Protein AF-A0A9W8D222-F1 (afdb_monomer_lite)

pLDDT: mean 70.19, std 18.64, range [33.44, 97.94]

Secondary structure (DSSP, 8-state):
--GGG--HHHHHHHHHHH----GGGHHHHHHHHHHTT-HHHHHHHHHHHHTEEEEEEEEE-----S-S----EEEEEESHHHHHHTT--S---EEEEEEEESS-TTHHHHHHHHHHHHTHHHHTT--EEEEEEEE-GGGGSS----TTHHHHHHHHHHHHHHHSTT--EEEE-S----HHHHHHHHHHHHHTTTT--EEEESS----S---EETT--EEEEEHHHHTT-PPEE-TTT--EEEEEEE-GGGTTGGG--SS--SEEE-TT--EEEEEE--GGGS-S----------EEE-TT--EEEEEE-SS--HHHHHEE--SEEEEEEEEE-HHHHHHHTT--PPEEEEEEEEE---TT--HHHHHHHHHHHHTTBSS-S-EEEEETTEEEEE--

Radius of gyration: 24.64 Å; chains: 1; bounding box: 63×58×65 Å

Structure (mmCIF, N/CA/C/O backbone):
data_AF-A0A9W8D222-F1
#
_entry.id   AF-A0A9W8D222-F1
#
loop_
_atom_site.group_PDB
_atom_site.id
_atom_site.type_symbol
_atom_site.label_atom_id
_atom_site.label_alt_id
_atom_site.label_comp_id
_atom_site.label_asym_id
_atom_site.label_entity_id
_atom_site.label_seq_id
_atom_site.pdbx_PDB_ins_code
_atom_site.Cartn_x
_atom_site.Cartn_y
_atom_site.Cartn_z
_atom_site.occupancy
_atom_site.B_iso_or_equiv
_atom_site.auth_seq_id
_atom_site.auth_comp_id
_atom_site.auth_asym_id
_atom_site.auth_atom_id
_atom_site.pdbx_PDB_model_num
ATOM 1 N N . MET A 1 1 ? 11.436 -27.386 -23.380 1.00 35.44 1 MET A N 1
ATOM 2 C CA . MET A 1 1 ? 12.393 -28.157 -22.556 1.00 35.44 1 MET A CA 1
ATOM 3 C C . MET A 1 1 ? 11.680 -28.514 -21.255 1.00 35.44 1 MET A C 1
ATOM 5 O O . MET A 1 1 ? 11.065 -27.622 -20.685 1.00 35.44 1 MET A O 1
ATOM 9 N N . LYS A 1 2 ? 11.633 -29.787 -20.837 1.00 34.09 2 LYS A N 1
ATOM 10 C CA . LYS A 1 2 ? 11.023 -30.161 -19.545 1.00 34.09 2 LYS A CA 1
ATOM 11 C C . LYS A 1 2 ? 11.962 -29.697 -18.425 1.00 34.09 2 LYS A C 1
ATOM 13 O O . LYS A 1 2 ? 13.151 -29.994 -18.487 1.00 34.09 2 LYS A O 1
ATOM 18 N N . PHE A 1 3 ? 11.442 -28.972 -17.432 1.00 39.75 3 PHE A N 1
ATOM 19 C CA . PHE A 1 3 ? 12.209 -28.477 -16.272 1.00 39.75 3 PHE A CA 1
ATOM 20 C C . PHE A 1 3 ? 12.882 -29.597 -15.459 1.00 39.75 3 PHE A C 1
ATOM 22 O O . PHE A 1 3 ? 13.771 -29.329 -14.658 1.00 39.75 3 PHE A O 1
ATOM 29 N N . ASP A 1 4 ? 12.470 -30.840 -15.690 1.00 40.62 4 ASP A N 1
ATOM 30 C CA . ASP A 1 4 ? 12.904 -32.046 -14.987 1.00 40.62 4 ASP A CA 1
ATOM 31 C C . ASP A 1 4 ? 14.349 -32.470 -15.319 1.00 40.62 4 ASP A C 1
ATOM 33 O O . ASP A 1 4 ? 14.856 -33.401 -14.704 1.00 40.62 4 ASP A O 1
ATOM 37 N N . ALA A 1 5 ? 15.003 -31.824 -16.294 1.00 43.69 5 ALA A N 1
ATOM 38 C CA . ALA A 1 5 ? 16.283 -32.267 -16.857 1.00 43.69 5 ALA A CA 1
ATOM 39 C C . ALA A 1 5 ? 17.439 -31.252 -16.738 1.00 43.69 5 ALA A C 1
ATOM 41 O O . ALA A 1 5 ? 18.469 -31.442 -17.378 1.00 43.69 5 ALA A O 1
ATOM 42 N N . LEU A 1 6 ? 17.289 -30.162 -15.974 1.00 45.81 6 LEU A N 1
ATOM 43 C CA . LEU A 1 6 ? 18.388 -29.205 -15.775 1.00 45.81 6 LEU A CA 1
ATOM 44 C C . LEU A 1 6 ? 19.371 -29.729 -14.707 1.00 45.81 6 LEU A C 1
ATOM 46 O O . LEU A 1 6 ? 18.926 -29.942 -13.575 1.00 45.81 6 LEU A O 1
ATOM 50 N N . PRO A 1 7 ? 20.669 -29.913 -15.034 1.00 46.62 7 PRO A N 1
ATOM 51 C CA . PRO A 1 7 ? 21.693 -30.296 -14.063 1.00 46.62 7 PRO A CA 1
ATOM 52 C C . PRO A 1 7 ? 21.821 -29.245 -12.953 1.00 46.62 7 PRO A C 1
ATOM 54 O O . PRO A 1 7 ? 21.702 -28.041 -13.209 1.00 46.62 7 PRO A O 1
ATOM 57 N N . ASP A 1 8 ? 22.067 -29.702 -11.723 1.00 44.00 8 ASP A N 1
ATOM 58 C CA . ASP A 1 8 ? 22.192 -28.874 -10.510 1.00 44.00 8 ASP A CA 1
ATOM 59 C C . ASP A 1 8 ? 23.286 -27.786 -10.634 1.00 44.00 8 ASP A C 1
ATOM 61 O O . ASP A 1 8 ? 23.234 -26.733 -9.998 1.00 44.00 8 ASP A O 1
ATOM 65 N N . ASP A 1 9 ? 24.225 -28.025 -11.536 1.00 43.41 9 ASP A N 1
ATOM 66 C CA . ASP A 1 9 ? 25.446 -27.304 -11.865 1.00 43.41 9 ASP A CA 1
ATOM 67 C C . ASP A 1 9 ? 25.242 -26.147 -12.868 1.00 43.41 9 ASP A C 1
ATOM 69 O O . ASP A 1 9 ? 26.082 -25.253 -12.948 1.00 43.41 9 ASP A O 1
ATOM 73 N N . VAL A 1 10 ? 24.098 -26.074 -13.564 1.00 44.81 10 VAL A N 1
ATOM 74 C CA . VAL A 1 10 ? 23.767 -24.955 -14.482 1.00 44.81 10 VAL A CA 1
ATOM 75 C C . VAL A 1 10 ? 23.007 -23.829 -13.771 1.00 44.81 10 VAL A C 1
ATOM 77 O O . VAL A 1 10 ? 23.019 -22.676 -14.202 1.00 44.81 10 VAL A O 1
ATOM 80 N N . LEU A 1 11 ? 22.360 -24.138 -12.647 1.00 46.84 11 LEU A N 1
ATOM 81 C CA . LEU A 1 11 ? 21.579 -23.167 -11.885 1.00 46.84 11 LEU A CA 1
ATOM 82 C C . LEU A 1 11 ? 22.473 -22.214 -11.081 1.00 46.84 11 LEU A C 1
ATOM 84 O O . LEU A 1 11 ? 22.187 -21.020 -11.035 1.00 46.84 11 LEU A O 1
ATOM 88 N N . LEU A 1 12 ? 23.571 -22.711 -10.501 1.00 43.09 12 LEU A N 1
ATOM 89 C CA . LEU A 1 12 ? 24.506 -21.902 -9.711 1.00 43.09 12 LEU A CA 1
ATOM 90 C C . LEU A 1 12 ? 25.102 -20.730 -10.522 1.00 43.09 12 LEU A C 1
ATOM 92 O O . LEU A 1 12 ? 24.972 -19.599 -10.063 1.00 43.09 12 LEU A O 1
ATOM 96 N N . PRO A 1 13 ? 25.620 -20.929 -11.754 1.00 43.50 13 PRO A N 1
ATOM 97 C CA . PRO A 1 13 ? 26.156 -19.840 -12.573 1.00 43.50 13 PRO A CA 1
ATOM 98 C C . PRO A 1 13 ? 25.084 -18.854 -13.054 1.00 43.50 13 PRO A C 1
ATOM 100 O O . PRO A 1 13 ? 25.340 -17.656 -13.126 1.00 43.50 13 PRO A O 1
ATOM 103 N N . ILE A 1 14 ? 23.861 -19.323 -13.345 1.00 44.12 14 ILE A N 1
ATOM 104 C CA . ILE A 1 14 ? 22.723 -18.451 -13.698 1.00 44.12 14 ILE A CA 1
ATOM 105 C C . ILE A 1 14 ? 22.342 -17.565 -12.504 1.00 44.12 14 ILE A C 1
ATOM 107 O O . ILE A 1 14 ? 22.025 -16.389 -12.681 1.00 44.12 14 ILE A O 1
ATOM 111 N N . PHE A 1 15 ? 22.401 -18.102 -11.283 1.00 47.66 15 PHE A N 1
ATOM 112 C CA . PHE A 1 15 ? 22.107 -17.353 -10.062 1.00 47.66 15 PHE A CA 1
ATOM 113 C C . PHE A 1 15 ? 23.258 -16.443 -9.618 1.00 47.66 15 PHE A C 1
ATOM 115 O O . PHE A 1 15 ? 22.990 -15.338 -9.153 1.00 47.66 15 PHE A O 1
ATOM 122 N N . GLU A 1 16 ? 24.515 -16.846 -9.803 1.00 43.69 16 GLU A N 1
ATOM 123 C CA . GLU A 1 16 ? 25.698 -16.007 -9.563 1.00 43.69 16 GLU A CA 1
ATOM 124 C C . GLU A 1 16 ? 25.793 -14.854 -10.574 1.00 43.69 16 GLU A C 1
ATOM 126 O O . GLU A 1 16 ? 26.104 -13.728 -10.189 1.00 43.69 16 GLU A O 1
ATOM 131 N N . ALA A 1 17 ? 25.424 -15.083 -11.840 1.00 43.84 17 ALA A N 1
ATOM 132 C CA . ALA A 1 17 ? 25.331 -14.032 -12.856 1.00 43.84 17 ALA A CA 1
ATOM 133 C C . ALA A 1 17 ? 24.137 -13.083 -12.630 1.00 43.84 17 ALA A C 1
ATOM 135 O O . ALA A 1 17 ? 24.226 -11.890 -12.924 1.00 43.84 17 ALA A O 1
ATOM 136 N N . ALA A 1 18 ? 23.021 -13.584 -12.084 1.00 42.81 18 ALA A N 1
ATOM 137 C CA . ALA A 1 18 ? 21.821 -12.790 -11.815 1.00 42.81 18 ALA A CA 1
ATOM 138 C C . ALA A 1 18 ? 21.849 -12.035 -10.470 1.00 42.81 18 ALA A C 1
ATOM 140 O O . ALA A 1 18 ? 20.949 -11.236 -10.216 1.00 42.81 18 ALA A O 1
ATOM 141 N N . ILE A 1 19 ? 22.834 -12.267 -9.593 1.00 44.94 19 ILE A N 1
ATOM 142 C CA . ILE A 1 19 ? 22.853 -11.686 -8.241 1.00 44.94 19 ILE A CA 1
ATOM 143 C C . ILE A 1 19 ? 24.179 -10.970 -7.959 1.00 44.94 19 ILE A C 1
ATOM 145 O O . ILE A 1 19 ? 25.144 -11.601 -7.529 1.00 44.94 19 ILE A O 1
ATOM 149 N N . PRO A 1 20 ? 24.205 -9.624 -8.056 1.00 44.66 20 PRO A N 1
ATOM 150 C CA . PRO A 1 20 ? 25.071 -8.874 -7.141 1.00 44.66 20 PRO A CA 1
ATOM 151 C C . PRO A 1 20 ? 24.388 -7.673 -6.446 1.00 44.66 20 PRO A C 1
ATOM 153 O O . PRO A 1 20 ? 23.831 -6.793 -7.093 1.00 44.66 20 PRO A O 1
ATOM 156 N N . ALA A 1 21 ? 24.565 -7.639 -5.115 1.00 37.66 21 ALA A N 1
ATOM 157 C CA . ALA A 1 21 ? 24.635 -6.481 -4.204 1.00 37.66 21 ALA A CA 1
ATOM 158 C C . ALA A 1 21 ? 23.409 -5.567 -3.944 1.00 37.66 21 ALA A C 1
ATOM 160 O O . ALA A 1 21 ? 23.599 -4.380 -3.714 1.00 37.66 21 ALA A O 1
ATOM 161 N N . ALA A 1 22 ? 22.183 -6.096 -3.835 1.00 37.12 22 ALA A N 1
ATOM 162 C CA . ALA A 1 22 ? 21.067 -5.353 -3.222 1.00 37.12 22 ALA A CA 1
ATOM 163 C C . ALA A 1 22 ? 20.653 -5.956 -1.855 1.00 37.12 22 ALA A C 1
ATOM 165 O O . ALA A 1 22 ? 20.516 -7.182 -1.741 1.00 37.12 22 ALA A O 1
ATOM 166 N N . PRO A 1 23 ? 20.407 -5.141 -0.807 1.00 39.44 23 PRO A N 1
ATOM 167 C CA . PRO A 1 23 ? 20.095 -5.615 0.552 1.00 39.44 23 PRO A CA 1
ATOM 168 C C . PRO A 1 23 ? 18.791 -6.433 0.650 1.00 39.44 23 PRO A C 1
ATOM 170 O O . PRO A 1 23 ? 18.625 -7.235 1.568 1.00 39.44 23 PRO A O 1
ATOM 173 N N . ASN A 1 24 ? 17.895 -6.329 -0.337 1.00 44.06 24 ASN A N 1
ATOM 174 C CA . ASN A 1 24 ? 16.627 -7.069 -0.382 1.00 44.06 24 ASN A CA 1
ATOM 175 C C . ASN A 1 24 ? 16.731 -8.491 -0.974 1.00 44.06 24 ASN A C 1
ATOM 177 O O . ASN A 1 24 ? 15.733 -9.211 -1.042 1.00 44.06 24 ASN A O 1
ATOM 181 N N . ILE A 1 25 ? 17.932 -8.940 -1.359 1.00 46.56 25 ILE A N 1
ATOM 182 C CA . ILE A 1 25 ? 18.161 -10.262 -1.967 1.00 46.56 25 ILE A CA 1
ATOM 183 C C . ILE A 1 25 ? 18.251 -11.394 -0.925 1.00 46.56 25 ILE A C 1
ATOM 185 O O . ILE A 1 25 ? 18.204 -12.563 -1.293 1.00 46.56 25 ILE A O 1
ATOM 189 N N . ILE A 1 26 ? 18.305 -11.108 0.381 1.00 46.50 26 ILE A N 1
ATOM 190 C CA . ILE A 1 26 ? 18.401 -12.151 1.426 1.00 46.50 26 ILE A CA 1
ATOM 191 C C . ILE A 1 26 ? 17.248 -13.164 1.322 1.00 46.50 26 ILE A C 1
ATOM 193 O O . ILE A 1 26 ? 17.474 -14.369 1.432 1.00 46.50 26 ILE A O 1
ATOM 197 N N . CYS A 1 27 ? 16.027 -12.702 1.033 1.00 45.75 27 CYS A N 1
ATOM 198 C CA . CYS A 1 27 ? 14.875 -13.587 0.851 1.00 45.75 27 CYS A CA 1
ATOM 199 C C . CYS A 1 27 ? 14.995 -14.442 -0.421 1.00 45.75 27 CYS A C 1
ATOM 201 O O . CYS A 1 27 ? 14.713 -15.635 -0.374 1.00 45.75 27 CYS A O 1
ATOM 203 N N . LEU A 1 28 ? 15.478 -13.865 -1.527 1.00 46.41 28 LEU A N 1
ATOM 204 C CA . LEU A 1 28 ? 15.674 -14.577 -2.792 1.00 46.41 28 LEU A CA 1
ATOM 205 C C . LEU A 1 28 ? 16.817 -15.597 -2.687 1.00 46.41 28 LEU A C 1
ATOM 207 O O . LEU A 1 28 ? 16.628 -16.750 -3.052 1.00 46.41 28 LEU A O 1
ATOM 211 N N . LYS A 1 29 ? 17.957 -15.222 -2.090 1.00 48.84 29 LYS A N 1
ATOM 212 C CA . LYS A 1 29 ? 19.063 -16.135 -1.752 1.00 48.84 29 LYS A CA 1
ATOM 213 C C . LYS A 1 29 ? 18.581 -17.292 -0.881 1.00 48.84 29 LYS A C 1
ATOM 215 O O . LYS A 1 29 ? 18.901 -18.438 -1.171 1.00 48.84 29 LYS A O 1
ATOM 220 N N . ARG A 1 30 ? 17.769 -17.022 0.148 1.00 49.75 30 ARG A N 1
ATOM 221 C CA . ARG A 1 30 ? 17.201 -18.062 1.022 1.00 49.75 30 ARG A CA 1
ATOM 222 C C . ARG A 1 30 ? 16.245 -18.991 0.267 1.00 49.75 30 ARG A C 1
ATOM 224 O O . ARG A 1 30 ? 16.310 -20.198 0.470 1.00 49.75 30 ARG A O 1
ATOM 231 N N . SER A 1 31 ? 15.418 -18.463 -0.637 1.00 47.28 31 SER A N 1
ATOM 232 C CA . SER A 1 31 ? 14.571 -19.272 -1.527 1.00 47.28 31 SER A CA 1
ATOM 233 C C . SER A 1 31 ? 15.375 -20.069 -2.561 1.00 47.28 31 SER A C 1
ATOM 235 O O . SER A 1 31 ? 14.985 -21.183 -2.891 1.00 47.28 31 SER A O 1
ATOM 237 N N . ILE A 1 32 ? 16.517 -19.556 -3.025 1.00 51.06 32 ILE A N 1
ATOM 238 C CA . ILE A 1 32 ? 17.430 -20.255 -3.943 1.00 51.06 32 ILE A CA 1
ATOM 239 C C . ILE A 1 32 ? 18.172 -21.390 -3.227 1.00 51.06 32 ILE A C 1
ATOM 241 O O . ILE A 1 32 ? 18.220 -22.499 -3.745 1.00 51.06 32 ILE A O 1
ATOM 245 N N . TYR A 1 33 ? 18.645 -21.184 -1.996 1.00 51.44 33 TYR A N 1
ATOM 246 C CA . TYR A 1 33 ? 19.163 -22.277 -1.161 1.00 51.44 33 TYR A CA 1
ATOM 247 C C . TYR A 1 33 ? 18.102 -23.345 -0.861 1.00 51.44 33 TYR A C 1
ATOM 249 O O . TYR A 1 33 ? 18.434 -24.506 -0.669 1.00 51.44 33 TYR A O 1
ATOM 257 N N . GLN A 1 34 ? 16.816 -22.988 -0.842 1.00 50.84 34 GLN A N 1
ATOM 258 C CA . GLN A 1 34 ? 15.727 -23.956 -0.687 1.00 50.84 34 GLN A CA 1
ATOM 259 C C . GLN A 1 34 ? 15.441 -24.759 -1.973 1.00 50.84 34 GLN A C 1
ATOM 261 O O . GLN A 1 34 ? 14.861 -25.843 -1.885 1.00 50.84 34 GLN A O 1
ATOM 266 N N . LEU A 1 35 ? 15.872 -24.283 -3.153 1.00 49.72 35 LEU A N 1
ATOM 267 C CA . LEU A 1 35 ? 15.742 -24.998 -4.435 1.00 49.72 35 LEU A CA 1
ATOM 268 C C . LEU A 1 35 ? 16.668 -26.218 -4.558 1.00 49.72 35 LEU A C 1
ATOM 270 O O . LEU A 1 35 ? 16.364 -27.131 -5.332 1.00 49.72 35 LEU A O 1
ATOM 274 N N . SER A 1 36 ? 17.790 -26.235 -3.832 1.00 50.59 36 SER A N 1
ATOM 275 C CA . SER A 1 36 ? 18.745 -27.351 -3.837 1.00 50.59 36 SER A CA 1
ATOM 276 C C . SER A 1 36 ? 18.321 -28.511 -2.929 1.00 50.59 36 SER A C 1
ATOM 278 O O . SER A 1 36 ? 18.929 -29.572 -2.979 1.00 50.59 36 SER A O 1
ATOM 280 N N . ILE A 1 37 ? 17.260 -28.341 -2.127 1.00 53.22 37 ILE A N 1
ATOM 281 C CA . ILE A 1 37 ? 16.875 -29.308 -1.089 1.00 53.22 37 ILE A CA 1
ATOM 282 C C . ILE A 1 37 ? 16.042 -30.470 -1.659 1.00 53.22 37 ILE A C 1
ATOM 284 O O . ILE A 1 37 ? 16.236 -31.601 -1.233 1.00 53.22 37 ILE A O 1
ATOM 288 N N . THR A 1 38 ? 15.136 -30.241 -2.628 1.00 56.53 38 THR A N 1
ATOM 289 C CA . THR A 1 38 ? 14.426 -31.321 -3.358 1.00 56.53 38 THR A CA 1
ATOM 290 C C . THR A 1 38 ? 13.893 -30.872 -4.730 1.00 56.53 38 THR A C 1
ATOM 292 O O . THR A 1 38 ? 13.457 -29.730 -4.897 1.00 56.53 38 THR A O 1
ATOM 295 N N . GLN A 1 39 ? 13.806 -31.798 -5.695 1.00 53.19 39 GLN A N 1
ATOM 296 C CA . GLN A 1 39 ? 13.184 -31.585 -7.017 1.00 53.19 39 GLN A CA 1
ATOM 297 C C . GLN A 1 39 ? 11.739 -31.049 -6.914 1.00 53.19 39 GLN A C 1
ATOM 299 O O . GLN A 1 39 ? 11.329 -30.174 -7.673 1.00 53.19 39 GLN A O 1
ATOM 304 N N . ARG A 1 40 ? 10.967 -31.494 -5.914 1.00 49.25 40 ARG A N 1
ATOM 305 C CA . ARG A 1 40 ? 9.590 -31.024 -5.679 1.00 49.25 40 ARG A CA 1
ATOM 306 C C . ARG A 1 40 ? 9.529 -29.560 -5.222 1.00 49.25 40 ARG A C 1
ATOM 308 O O . ARG A 1 40 ? 8.688 -28.814 -5.719 1.00 49.25 40 ARG A O 1
ATOM 315 N N . LEU A 1 41 ? 10.423 -29.128 -4.325 1.00 51.03 41 LEU A N 1
ATOM 316 C CA . LEU A 1 41 ? 10.558 -27.710 -3.954 1.00 51.03 41 LEU A CA 1
ATOM 317 C C . LEU A 1 41 ? 11.019 -26.867 -5.145 1.00 51.03 41 LEU A C 1
ATOM 319 O O . LEU A 1 41 ? 10.523 -25.758 -5.328 1.00 51.03 41 LEU A O 1
ATOM 323 N N . ARG A 1 42 ? 11.889 -27.421 -5.996 1.00 55.78 42 ARG A N 1
ATOM 324 C CA . ARG A 1 42 ? 12.319 -26.795 -7.249 1.00 55.78 42 ARG A CA 1
ATOM 325 C C . ARG A 1 42 ? 11.130 -26.478 -8.153 1.00 55.78 42 ARG A C 1
ATOM 327 O O . ARG A 1 42 ? 10.909 -25.313 -8.463 1.00 55.78 42 ARG A O 1
ATOM 334 N N . HIS A 1 43 ? 10.288 -27.457 -8.473 1.00 54.44 43 HIS A N 1
ATOM 335 C CA . HIS A 1 43 ? 9.085 -27.225 -9.287 1.00 54.44 43 HIS A CA 1
ATOM 336 C C . HIS A 1 43 ? 8.109 -26.200 -8.683 1.00 54.44 43 HIS A C 1
ATOM 338 O O . HIS A 1 43 ? 7.464 -25.465 -9.427 1.00 54.44 43 HIS A O 1
ATOM 344 N N . LEU A 1 44 ? 8.021 -26.104 -7.352 1.00 52.28 44 LEU A N 1
ATOM 345 C CA . LEU A 1 44 ? 7.162 -25.128 -6.668 1.00 52.28 44 LEU A CA 1
ATOM 346 C C . LEU A 1 44 ? 7.736 -23.702 -6.661 1.00 52.28 44 LEU A C 1
ATOM 348 O O . LEU A 1 44 ? 6.985 -22.726 -6.698 1.00 52.28 44 LEU A O 1
ATOM 352 N N . LEU A 1 45 ? 9.059 -23.568 -6.588 1.00 54.22 45 LEU A N 1
ATOM 353 C CA . LEU A 1 45 ? 9.750 -22.287 -6.440 1.00 54.22 45 LEU A CA 1
ATOM 354 C C . LEU A 1 45 ? 10.208 -21.697 -7.781 1.00 54.22 45 LEU A C 1
ATOM 356 O O . LEU A 1 45 ? 10.302 -20.476 -7.890 1.00 54.22 45 LEU A O 1
ATOM 360 N N . LEU A 1 46 ? 10.429 -22.522 -8.810 1.00 56.09 46 LEU A N 1
ATOM 361 C CA . LEU A 1 46 ? 10.788 -22.067 -10.157 1.00 56.09 46 LEU A CA 1
ATOM 362 C C . LEU A 1 46 ? 9.787 -21.015 -10.685 1.00 56.09 46 LEU A C 1
ATOM 364 O O . LEU A 1 46 ? 10.228 -19.918 -11.016 1.00 56.09 46 LEU A O 1
ATOM 368 N N . PRO A 1 47 ? 8.452 -21.210 -10.663 1.00 53.47 47 PRO A N 1
ATOM 369 C CA . PRO A 1 47 ? 7.517 -20.170 -11.107 1.00 53.47 47 PRO A CA 1
ATOM 370 C C . PRO A 1 47 ? 7.585 -18.876 -10.281 1.00 53.47 47 PRO A C 1
ATOM 372 O O . PRO A 1 47 ? 7.342 -17.796 -10.812 1.00 53.47 47 PRO A O 1
ATOM 375 N N . ARG A 1 48 ? 7.929 -18.965 -8.987 1.00 54.47 48 ARG A N 1
ATOM 376 C CA . ARG A 1 48 ? 8.122 -17.789 -8.121 1.00 54.47 48 ARG A CA 1
ATOM 377 C C . ARG A 1 48 ? 9.407 -17.033 -8.441 1.00 54.47 48 ARG A C 1
ATOM 379 O O . ARG A 1 48 ? 9.443 -15.828 -8.267 1.00 54.47 48 ARG A O 1
ATOM 386 N N . ILE A 1 49 ? 10.448 -17.715 -8.899 1.00 56.47 49 ILE A N 1
ATOM 387 C CA . ILE A 1 49 ? 11.734 -17.092 -9.229 1.00 56.47 49 ILE A CA 1
ATOM 388 C C . ILE A 1 49 ? 11.712 -16.549 -10.661 1.00 56.47 49 ILE A C 1
ATOM 390 O O . ILE A 1 49 ? 12.108 -15.411 -10.887 1.00 56.47 49 ILE A O 1
ATOM 394 N N . TYR A 1 50 ? 11.163 -17.308 -11.612 1.00 58.47 50 TYR A N 1
ATOM 395 C CA . TYR A 1 50 ? 11.056 -16.906 -13.019 1.00 58.47 50 TYR A CA 1
ATOM 396 C C . TYR A 1 50 ? 9.880 -15.954 -13.299 1.00 58.47 50 TYR A C 1
ATOM 398 O O . TYR A 1 50 ? 9.908 -15.222 -14.282 1.00 58.47 50 TYR A O 1
ATOM 406 N N . GLY A 1 51 ? 8.871 -15.890 -12.421 1.00 61.47 51 GLY A N 1
ATOM 407 C CA . GLY A 1 51 ? 7.782 -14.907 -12.507 1.00 61.47 51 GLY A CA 1
ATOM 408 C C . GLY A 1 51 ? 8.184 -13.477 -12.116 1.00 61.47 51 GLY A C 1
ATOM 409 O O . GLY A 1 51 ? 7.360 -12.565 -12.240 1.00 61.47 51 GLY A O 1
ATOM 410 N N . HIS A 1 52 ? 9.421 -13.292 -11.641 1.00 68.88 52 HIS A N 1
ATOM 411 C CA . HIS A 1 52 ? 9.991 -12.023 -11.199 1.00 68.88 52 HIS A CA 1
ATOM 412 C C . HIS A 1 52 ? 11.126 -11.593 -12.138 1.00 68.88 52 HIS A C 1
ATOM 414 O O . HIS A 1 52 ? 12.190 -12.211 -12.193 1.00 68.88 52 HIS A O 1
ATOM 420 N N . ALA A 1 53 ? 10.908 -10.495 -12.849 1.00 71.75 53 ALA A N 1
ATOM 421 C CA . ALA A 1 53 ? 11.951 -9.805 -13.592 1.00 71.75 53 ALA A CA 1
ATOM 422 C C . ALA A 1 53 ? 12.561 -8.695 -12.739 1.00 71.75 53 ALA A C 1
ATOM 424 O O . ALA A 1 53 ? 11.852 -8.052 -11.962 1.00 71.75 53 ALA A O 1
ATOM 425 N N . PHE A 1 54 ? 13.844 -8.416 -12.937 1.00 74.38 54 PHE A N 1
ATOM 426 C CA . PHE A 1 54 ? 14.464 -7.196 -12.447 1.00 74.38 54 PHE A CA 1
ATOM 427 C C . PHE A 1 54 ? 15.203 -6.466 -13.568 1.00 74.38 54 PHE A C 1
ATOM 429 O O . PHE A 1 54 ? 15.804 -7.073 -14.460 1.00 74.38 54 PHE A O 1
ATOM 436 N N . ILE A 1 55 ? 15.157 -5.143 -13.499 1.00 73.44 55 ILE A N 1
ATOM 437 C CA . ILE A 1 55 ? 16.040 -4.235 -14.218 1.00 73.44 55 ILE A CA 1
ATOM 438 C C . ILE A 1 55 ? 16.616 -3.313 -13.151 1.00 73.44 55 ILE A C 1
ATOM 440 O O . ILE A 1 55 ? 15.876 -2.579 -12.498 1.00 73.44 55 ILE A O 1
ATOM 444 N N . SER A 1 56 ? 17.925 -3.386 -12.960 1.00 71.88 56 SER A N 1
ATOM 445 C CA . SER A 1 56 ? 18.671 -2.517 -12.064 1.00 71.88 56 SER A CA 1
ATOM 446 C C . SER A 1 56 ? 19.599 -1.641 -12.891 1.00 71.88 56 SER A C 1
ATOM 448 O O . SER A 1 56 ? 20.282 -2.145 -13.780 1.00 71.88 56 SER A O 1
ATOM 450 N N . SER A 1 57 ? 19.616 -0.340 -12.641 1.00 70.25 57 SER A N 1
ATOM 451 C CA . SER A 1 57 ? 20.485 0.593 -13.343 1.00 70.25 57 SER A CA 1
ATOM 452 C C . SER A 1 57 ? 21.271 1.432 -12.350 1.00 70.25 57 SER A C 1
ATOM 454 O O . SER A 1 57 ? 20.691 2.177 -11.567 1.00 70.25 57 SER A O 1
ATOM 456 N N . VAL A 1 58 ? 22.596 1.352 -12.415 1.00 65.88 58 VAL A N 1
ATOM 457 C CA . VAL A 1 58 ? 23.494 2.186 -11.610 1.00 65.88 58 VAL A CA 1
ATOM 458 C C . VAL A 1 58 ? 24.167 3.183 -12.538 1.00 65.88 58 VAL A C 1
ATOM 460 O O . VAL A 1 58 ? 24.783 2.791 -13.533 1.00 65.88 58 VAL A O 1
ATOM 463 N N . PHE A 1 59 ? 24.050 4.470 -12.229 1.00 63.94 59 PHE A N 1
ATOM 464 C CA . PHE A 1 59 ? 24.751 5.521 -12.963 1.00 63.94 59 PHE A CA 1
ATOM 465 C C . PHE A 1 59 ? 25.751 6.199 -12.044 1.00 63.94 59 PHE A C 1
ATOM 467 O O . PHE A 1 59 ? 25.363 6.950 -11.144 1.00 63.94 59 PHE A O 1
ATOM 474 N N . ASN A 1 60 ? 27.032 5.961 -12.325 1.00 57.72 60 ASN A N 1
ATOM 475 C CA . ASN A 1 60 ? 28.126 6.575 -11.596 1.00 57.72 60 ASN A CA 1
ATOM 476 C C . ASN A 1 60 ? 28.775 7.687 -12.411 1.00 57.72 60 ASN A C 1
ATOM 478 O O . ASN A 1 60 ? 29.400 7.423 -13.440 1.00 57.72 60 ASN A O 1
ATOM 482 N N . ARG A 1 61 ? 28.659 8.936 -11.938 1.00 51.72 61 ARG A N 1
ATOM 483 C CA . ARG A 1 61 ? 29.508 10.015 -12.449 1.00 51.72 61 ARG A CA 1
ATOM 484 C C . ARG A 1 61 ? 30.812 9.975 -11.664 1.00 51.72 61 ARG A C 1
ATOM 486 O O . ARG A 1 61 ? 30.840 10.348 -10.495 1.00 51.72 61 ARG A O 1
ATOM 493 N N . LYS A 1 62 ? 31.893 9.504 -12.288 1.00 48.50 62 LYS A N 1
ATOM 494 C CA . LYS A 1 62 ? 33.227 9.616 -11.693 1.00 48.50 62 LYS A CA 1
ATOM 495 C C . LYS A 1 62 ? 33.545 11.099 -11.469 1.00 48.50 62 LYS A C 1
ATOM 497 O O . LYS A 1 62 ? 33.615 11.863 -12.425 1.00 48.50 62 LYS A O 1
ATOM 502 N N . GLN A 1 63 ? 33.730 11.504 -10.215 1.00 43.88 63 GLN A N 1
ATOM 503 C CA . GLN A 1 63 ? 34.442 12.737 -9.885 1.00 43.88 63 GLN A CA 1
ATOM 504 C C . GLN A 1 63 ? 35.942 12.418 -9.889 1.00 43.88 63 GLN A C 1
ATOM 506 O O . GLN A 1 63 ? 36.522 12.175 -8.838 1.00 43.88 63 GLN A O 1
ATOM 511 N N . GLU A 1 64 ? 36.568 12.366 -11.064 1.00 38.78 64 GLU A N 1
ATOM 512 C CA . GLU A 1 64 ? 38.033 12.373 -11.171 1.00 38.78 64 GLU A CA 1
ATOM 513 C C . GLU A 1 64 ? 38.469 13.710 -11.786 1.00 38.78 64 GLU A C 1
ATOM 515 O O . GLU A 1 64 ? 37.925 14.164 -12.788 1.00 38.78 64 GLU A O 1
ATOM 520 N N . GLN A 1 65 ? 39.413 14.370 -11.113 1.00 40.84 65 GLN A N 1
ATOM 521 C CA . GLN A 1 65 ? 39.924 15.724 -11.357 1.00 40.84 65 GLN A CA 1
ATOM 522 C C . GLN A 1 65 ? 40.769 15.878 -12.640 1.00 40.84 65 GLN A C 1
ATOM 524 O O . GLN A 1 65 ? 41.502 16.855 -12.767 1.00 40.84 65 GLN A O 1
ATOM 529 N N . GLU A 1 66 ? 40.676 14.973 -13.613 1.00 37.84 66 GLU A N 1
ATOM 530 C CA . GLU A 1 66 ? 41.539 15.001 -14.799 1.00 37.84 66 GLU A CA 1
ATOM 531 C C . GLU A 1 66 ? 40.744 15.103 -16.104 1.00 37.84 66 GLU A C 1
ATOM 533 O O . GLU A 1 66 ? 39.774 14.388 -16.342 1.00 37.84 66 GLU A O 1
ATOM 538 N N . GLN A 1 67 ? 41.185 16.044 -16.944 1.00 41.03 67 GLN A N 1
ATOM 539 C CA . GLN A 1 67 ? 40.602 16.507 -18.207 1.00 41.03 67 GLN A CA 1
ATOM 540 C C . GLN A 1 67 ? 40.588 15.449 -19.325 1.00 41.03 67 GLN A C 1
ATOM 542 O O . GLN A 1 67 ? 41.121 15.671 -20.412 1.00 41.03 67 GLN A O 1
ATOM 547 N N . THR A 1 68 ? 39.941 14.308 -19.117 1.00 35.81 68 THR A N 1
ATOM 548 C CA . THR A 1 68 ? 39.681 13.362 -20.206 1.00 35.81 68 THR A CA 1
ATOM 549 C C . THR A 1 68 ? 38.190 13.068 -20.291 1.00 35.81 68 THR A C 1
ATOM 551 O O . THR A 1 68 ? 37.575 12.670 -19.310 1.00 35.81 68 THR A O 1
ATOM 554 N N . ASN A 1 69 ? 37.625 13.381 -21.465 1.00 35.19 69 ASN A N 1
ATOM 555 C CA . ASN A 1 69 ? 36.252 13.165 -21.938 1.00 35.19 69 ASN A CA 1
ATOM 556 C C . ASN A 1 69 ? 35.320 12.418 -20.970 1.00 35.19 69 ASN A C 1
ATOM 558 O O . ASN A 1 69 ? 35.539 11.238 -20.710 1.00 35.19 69 ASN A O 1
ATOM 562 N N . ASP A 1 70 ? 34.254 13.101 -20.530 1.00 33.66 70 ASP A N 1
ATOM 563 C CA . ASP A 1 70 ? 33.156 12.601 -19.688 1.00 33.66 70 ASP A CA 1
ATOM 564 C C . ASP A 1 70 ? 32.777 11.132 -19.993 1.00 33.66 70 ASP A C 1
ATOM 566 O O . ASP A 1 70 ? 31.921 10.839 -20.832 1.00 33.66 70 ASP A O 1
ATOM 570 N N . LEU A 1 71 ? 33.397 10.183 -19.288 1.00 37.28 71 LEU A N 1
ATOM 571 C CA . LEU A 1 71 ? 33.058 8.765 -19.366 1.00 37.28 71 LEU A CA 1
ATOM 572 C C . LEU A 1 71 ? 31.929 8.482 -18.374 1.00 37.28 71 LEU A C 1
ATOM 574 O O . LEU A 1 71 ? 32.143 8.154 -17.205 1.00 37.28 71 LEU A O 1
ATOM 578 N N . TYR A 1 72 ? 30.699 8.630 -18.862 1.00 45.28 72 TYR A N 1
ATOM 579 C CA . TYR A 1 72 ? 29.496 8.156 -18.186 1.00 45.28 72 TYR A CA 1
ATOM 580 C C . TYR A 1 72 ? 29.547 6.627 -18.076 1.00 45.28 72 TYR A C 1
ATOM 582 O O . TYR A 1 72 ? 29.398 5.918 -19.069 1.00 45.28 72 TYR A O 1
ATOM 590 N N . MET A 1 73 ? 29.733 6.102 -16.866 1.00 44.06 73 MET A N 1
ATOM 591 C CA . MET A 1 73 ? 29.597 4.669 -16.601 1.00 44.06 73 MET A CA 1
ATOM 592 C C . MET A 1 73 ? 28.170 4.398 -16.120 1.00 44.06 73 MET A C 1
ATOM 594 O O . MET A 1 73 ? 27.863 4.485 -14.929 1.00 44.06 73 MET A O 1
ATOM 598 N N . SER A 1 74 ? 27.280 4.102 -17.067 1.00 53.78 74 SER A N 1
ATOM 599 C CA . SER A 1 74 ? 25.958 3.538 -16.786 1.00 53.78 74 SER A CA 1
ATOM 600 C C . SER A 1 74 ? 26.018 2.021 -16.908 1.00 53.78 74 SER A C 1
ATOM 602 O O . SER A 1 74 ? 26.401 1.509 -17.961 1.00 53.78 74 SER A O 1
ATOM 604 N N . PHE A 1 75 ? 25.619 1.301 -15.863 1.00 58.31 75 PHE A N 1
ATOM 605 C CA . PHE A 1 75 ? 25.526 -0.155 -15.893 1.00 58.31 75 PHE A CA 1
ATOM 606 C C . PHE A 1 75 ? 24.075 -0.584 -15.694 1.00 58.31 75 PHE A C 1
ATOM 608 O O . PHE A 1 75 ? 23.496 -0.339 -14.636 1.00 58.31 75 PHE A O 1
ATOM 615 N N . VAL A 1 76 ? 23.499 -1.239 -16.704 1.00 61.22 76 VAL A N 1
ATOM 616 C CA . VAL A 1 76 ? 22.167 -1.850 -16.630 1.00 61.22 76 VAL A CA 1
ATOM 617 C C . VAL A 1 76 ? 22.333 -3.354 -16.408 1.00 61.22 76 VAL A C 1
ATOM 619 O O . VAL A 1 76 ? 22.942 -4.048 -17.218 1.00 61.22 76 VAL A O 1
ATOM 622 N N . ARG A 1 77 ? 21.780 -3.864 -15.307 1.00 63.62 77 ARG A N 1
ATOM 623 C CA . ARG A 1 77 ? 21.653 -5.291 -14.970 1.00 63.62 77 ARG A CA 1
ATOM 624 C C . ARG A 1 77 ? 20.224 -5.733 -15.195 1.00 63.62 77 ARG A C 1
ATOM 626 O O . ARG A 1 77 ? 19.301 -5.096 -14.697 1.00 63.62 77 ARG A O 1
ATOM 633 N N . SER A 1 78 ? 20.023 -6.861 -15.864 1.00 65.56 78 SER A N 1
ATOM 634 C CA . SER A 1 78 ? 18.704 -7.481 -15.936 1.00 65.56 78 SER A CA 1
ATOM 635 C C . SER A 1 78 ? 18.805 -8.996 -16.047 1.00 65.56 78 SER A C 1
ATOM 637 O O . SER A 1 78 ? 19.705 -9.511 -16.701 1.00 65.56 78 SER A O 1
ATOM 639 N N . ASN A 1 79 ? 17.857 -9.712 -15.441 1.00 64.00 79 ASN A N 1
ATOM 640 C CA . ASN A 1 79 ? 17.660 -11.143 -15.684 1.00 64.00 79 ASN A CA 1
ATOM 641 C C . ASN A 1 79 ? 16.673 -11.434 -16.826 1.00 64.00 79 ASN A C 1
ATOM 643 O O . ASN A 1 79 ? 16.384 -12.603 -17.089 1.00 64.00 79 ASN A O 1
ATOM 647 N N . LEU A 1 80 ? 16.142 -10.402 -17.492 1.00 67.38 80 LEU A N 1
ATOM 648 C CA . LEU A 1 80 ? 15.162 -10.568 -18.564 1.00 67.38 80 LEU A CA 1
ATOM 649 C C . LEU A 1 80 ? 15.737 -11.374 -19.730 1.00 67.38 80 LEU A C 1
ATOM 651 O O . LEU A 1 80 ? 15.065 -12.272 -20.224 1.00 67.38 80 LEU A O 1
ATOM 655 N N . GLU A 1 81 ? 16.988 -11.123 -20.118 1.00 60.84 81 GLU A N 1
ATOM 656 C CA . GLU A 1 81 ? 17.650 -11.843 -21.211 1.00 60.84 81 GLU A CA 1
ATOM 657 C C . GLU A 1 81 ? 17.786 -13.347 -20.917 1.00 60.84 81 GLU A C 1
ATOM 659 O O . GLU A 1 81 ? 17.382 -14.176 -21.730 1.00 60.84 81 GLU A O 1
ATOM 664 N N . LEU A 1 82 ? 18.230 -13.714 -19.709 1.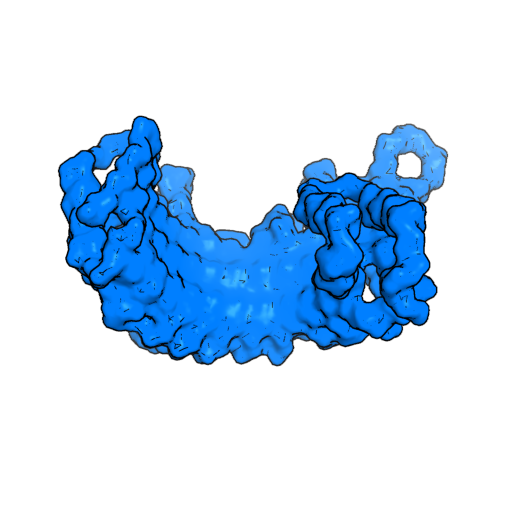00 58.78 82 LEU A N 1
ATOM 665 C CA . LEU A 1 82 ? 18.324 -15.113 -19.262 1.00 58.78 82 LEU A CA 1
ATOM 666 C C . LEU A 1 82 ? 16.960 -15.822 -19.278 1.00 58.78 82 LEU A C 1
ATOM 668 O O . LEU A 1 82 ? 16.841 -16.988 -19.666 1.00 58.78 82 LEU A O 1
ATOM 672 N N . ALA A 1 83 ? 15.907 -15.119 -18.873 1.00 58.81 83 ALA A N 1
ATOM 673 C CA . ALA A 1 83 ? 14.560 -15.672 -18.857 1.00 58.81 83 ALA A CA 1
ATOM 674 C C . ALA A 1 83 ? 13.921 -15.751 -20.261 1.00 58.81 83 ALA A C 1
ATOM 676 O O . ALA A 1 83 ? 13.124 -16.655 -20.515 1.00 58.81 83 ALA A O 1
ATOM 677 N N . ILE A 1 84 ? 14.317 -14.884 -21.200 1.00 59.91 84 ILE A N 1
ATOM 678 C CA . ILE A 1 84 ? 13.904 -14.950 -22.612 1.00 59.91 84 ILE A CA 1
ATOM 679 C C . ILE A 1 84 ? 14.615 -16.101 -23.340 1.00 59.91 84 ILE A C 1
ATOM 681 O O . ILE A 1 84 ? 13.955 -16.911 -23.994 1.00 59.91 84 ILE A O 1
ATOM 685 N N . VAL A 1 85 ? 15.941 -16.221 -23.196 1.00 55.22 85 VAL A N 1
ATOM 686 C CA . VAL A 1 85 ? 16.768 -17.233 -23.888 1.00 55.22 85 VAL A CA 1
ATOM 687 C C . VAL A 1 85 ? 16.383 -18.662 -23.491 1.00 55.22 85 VAL A C 1
ATOM 689 O O . VAL A 1 85 ? 16.402 -19.572 -24.318 1.00 55.22 85 VAL A O 1
ATOM 692 N N . THR A 1 86 ? 15.941 -18.874 -22.250 1.00 53.84 86 THR A N 1
ATOM 693 C CA . THR A 1 86 ? 15.521 -20.201 -21.764 1.00 53.84 86 THR A CA 1
ATOM 694 C C . THR A 1 86 ? 14.153 -20.660 -22.287 1.00 53.84 86 THR A C 1
ATOM 696 O O . THR A 1 86 ? 13.696 -21.743 -21.921 1.00 53.84 86 THR A O 1
ATOM 699 N N . SER A 1 87 ? 13.491 -19.882 -23.161 1.00 50.62 87 SER A N 1
ATOM 700 C CA . SER A 1 87 ? 12.154 -20.177 -23.715 1.00 50.62 87 SER A CA 1
ATOM 701 C C . SER A 1 87 ? 11.075 -20.420 -22.645 1.00 50.62 87 SER A C 1
ATOM 703 O O . SER A 1 87 ? 9.996 -20.936 -22.939 1.00 50.62 87 SER A O 1
ATOM 705 N N . ASN A 1 88 ? 11.337 -20.006 -21.402 1.00 51.38 88 ASN A N 1
ATOM 706 C CA . ASN A 1 88 ? 10.420 -20.080 -20.271 1.00 51.38 88 ASN A CA 1
ATOM 707 C C . ASN A 1 88 ? 9.514 -18.848 -20.253 1.00 51.38 88 ASN A C 1
ATOM 709 O O . ASN A 1 88 ? 9.433 -18.113 -19.274 1.00 51.38 88 ASN A O 1
ATOM 713 N N . VAL A 1 89 ? 8.808 -18.638 -21.366 1.00 47.47 89 VAL A N 1
ATOM 714 C CA . VAL A 1 89 ? 7.884 -17.518 -21.604 1.00 47.47 89 VAL A CA 1
ATOM 715 C C . VAL A 1 89 ? 6.545 -17.744 -20.876 1.00 47.47 89 VAL A C 1
ATOM 717 O O . VAL A 1 89 ? 5.468 -17.508 -21.417 1.00 47.47 89 VAL A O 1
ATOM 720 N N . LEU A 1 90 ? 6.599 -18.228 -19.632 1.00 51.84 90 LEU A N 1
ATOM 721 C CA . LEU A 1 90 ? 5.491 -18.121 -18.688 1.00 51.84 90 LEU A CA 1
ATOM 722 C C . LEU A 1 90 ? 5.739 -16.842 -17.893 1.00 51.84 90 LEU A C 1
ATOM 724 O O . LEU A 1 90 ? 6.770 -16.706 -17.244 1.00 51.84 90 LEU A O 1
ATOM 728 N N . PRO A 1 91 ? 4.869 -15.847 -18.019 1.00 57.72 91 PRO A N 1
ATOM 729 C CA . PRO A 1 91 ? 5.345 -14.497 -18.210 1.00 57.72 91 PRO A CA 1
ATOM 730 C C . PRO A 1 91 ? 5.723 -13.839 -16.893 1.00 57.72 91 PRO A C 1
ATOM 732 O O . PRO A 1 91 ? 5.095 -14.110 -15.867 1.00 57.72 91 PRO A O 1
ATOM 735 N N . PHE A 1 92 ? 6.673 -12.908 -16.934 1.00 66.56 92 PHE A N 1
ATOM 736 C CA . PHE A 1 92 ? 6.961 -12.041 -15.797 1.00 66.56 92 PHE A CA 1
ATOM 737 C C . PHE A 1 92 ? 5.673 -11.361 -15.342 1.00 66.56 92 PHE A C 1
ATOM 739 O O . PHE A 1 92 ? 5.061 -10.608 -16.096 1.00 66.56 92 PHE A O 1
ATOM 746 N N . ARG A 1 93 ? 5.246 -11.655 -14.115 1.00 76.00 93 ARG A N 1
ATOM 747 C CA . ARG A 1 93 ? 4.087 -11.003 -13.496 1.00 76.00 93 ARG A CA 1
ATOM 748 C C . ARG A 1 93 ? 4.537 -9.806 -12.680 1.00 76.00 93 ARG A C 1
ATOM 750 O O . ARG A 1 93 ? 3.830 -8.807 -12.633 1.00 76.00 93 ARG A O 1
ATOM 757 N N . VAL A 1 94 ? 5.724 -9.903 -12.085 1.00 77.38 94 VAL A N 1
ATOM 758 C CA . VAL A 1 94 ? 6.308 -8.872 -11.234 1.00 77.38 94 VAL A CA 1
ATOM 759 C C . VAL A 1 94 ? 7.578 -8.342 -11.885 1.00 77.38 94 VAL A C 1
ATOM 761 O O . VAL A 1 94 ? 8.467 -9.124 -12.221 1.00 77.38 94 VAL A O 1
ATOM 764 N N . LEU A 1 95 ? 7.681 -7.025 -12.027 1.00 81.50 95 LEU A N 1
ATOM 765 C CA . LEU A 1 95 ? 8.886 -6.345 -12.488 1.00 81.50 95 LEU A CA 1
ATOM 766 C C . LEU A 1 95 ? 9.434 -5.448 -11.379 1.00 81.50 95 LEU A C 1
ATOM 768 O O . LEU A 1 95 ? 8.733 -4.570 -10.881 1.00 81.50 95 LEU A O 1
ATOM 772 N N . HIS A 1 96 ? 10.694 -5.664 -11.017 1.00 80.38 96 HIS A N 1
ATOM 773 C CA . HIS A 1 96 ? 11.450 -4.829 -10.088 1.00 80.38 96 HIS A CA 1
ATOM 774 C C . HIS A 1 96 ? 12.297 -3.855 -10.900 1.00 80.38 96 HIS A C 1
ATOM 776 O O . HIS A 1 96 ? 13.127 -4.279 -11.701 1.00 80.38 96 HIS A O 1
ATOM 782 N N . LEU A 1 97 ? 12.062 -2.561 -10.717 1.00 81.06 97 LEU A N 1
ATOM 783 C CA . LEU A 1 97 ? 12.850 -1.489 -11.306 1.00 81.06 97 LEU A CA 1
ATOM 784 C C . LEU A 1 97 ? 13.635 -0.807 -10.195 1.00 81.06 97 LEU A C 1
ATOM 786 O O . LEU A 1 97 ? 13.050 -0.194 -9.299 1.00 81.06 97 LEU A O 1
ATOM 790 N N . GLU A 1 98 ? 14.950 -0.948 -10.266 1.00 80.50 98 GLU A N 1
ATOM 791 C CA . GLU A 1 98 ? 15.887 -0.448 -9.272 1.00 80.50 98 GLU A CA 1
ATOM 792 C C . GLU A 1 98 ? 16.851 0.531 -9.941 1.00 80.50 98 GLU A C 1
ATOM 794 O O . GLU A 1 98 ? 17.473 0.199 -10.945 1.00 80.50 98 GLU A O 1
ATOM 799 N N . THR A 1 99 ? 16.988 1.740 -9.409 1.00 74.00 99 THR A N 1
ATOM 800 C CA . THR A 1 99 ? 17.905 2.735 -9.965 1.00 74.00 99 THR A CA 1
ATOM 801 C C . THR A 1 99 ? 18.695 3.394 -8.848 1.00 74.00 99 THR A C 1
ATOM 803 O O . THR A 1 99 ? 18.098 3.942 -7.928 1.00 74.00 99 THR A O 1
ATOM 806 N N . GLU A 1 100 ? 20.021 3.389 -8.957 1.00 71.25 100 GLU A N 1
ATOM 807 C CA . GLU A 1 100 ? 20.926 4.108 -8.054 1.00 71.25 100 GLU A CA 1
ATOM 808 C C . GLU A 1 100 ? 21.663 5.202 -8.832 1.00 71.25 100 GLU A C 1
ATOM 810 O O . GLU A 1 100 ? 22.123 4.980 -9.964 1.00 71.25 100 GLU A O 1
ATOM 815 N N . TYR A 1 101 ? 21.736 6.404 -8.253 1.00 67.25 101 TYR A N 1
ATOM 816 C CA . TYR A 1 101 ? 22.147 7.588 -8.997 1.00 67.25 101 TYR A CA 1
ATOM 817 C C . TYR A 1 101 ? 23.101 8.542 -8.266 1.00 67.25 101 TYR A C 1
ATOM 819 O O . TYR A 1 101 ? 22.772 9.046 -7.191 1.00 67.25 101 TYR A O 1
ATOM 827 N N . THR A 1 102 ? 24.222 8.897 -8.918 1.00 58.44 102 THR A N 1
ATOM 828 C CA . THR A 1 102 ? 25.236 9.850 -8.405 1.00 58.44 102 THR A CA 1
ATOM 829 C C . THR A 1 102 ? 25.498 11.092 -9.308 1.00 58.44 102 THR A C 1
ATOM 831 O O . THR A 1 102 ? 26.536 11.735 -9.173 1.00 58.44 102 THR A O 1
ATOM 834 N N . GLY A 1 103 ? 24.580 11.501 -10.213 1.00 57.22 103 GLY A N 1
ATOM 835 C CA . GLY A 1 103 ? 24.794 12.612 -11.195 1.00 57.22 103 GLY A CA 1
ATOM 836 C C . GLY A 1 103 ? 23.656 13.663 -11.389 1.00 57.22 103 GLY A C 1
ATOM 837 O O . GLY A 1 103 ? 23.008 14.064 -10.421 1.00 57.22 103 GLY A O 1
ATOM 838 N N . GLN A 1 104 ? 23.370 14.104 -12.638 1.00 56.19 104 GLN A N 1
ATOM 839 C CA . GLN A 1 104 ? 22.168 14.872 -13.075 1.00 56.19 104 GLN A CA 1
ATOM 840 C C . GLN A 1 104 ? 20.861 14.050 -13.288 1.00 56.19 104 GLN A C 1
ATOM 842 O O . GLN A 1 104 ? 20.753 13.158 -14.119 1.00 56.19 104 GLN A O 1
ATOM 847 N N . ARG A 1 105 ? 19.778 14.427 -12.599 1.00 58.41 105 ARG A N 1
ATOM 848 C CA . ARG A 1 105 ? 18.544 13.622 -12.404 1.00 58.41 105 ARG A CA 1
ATOM 849 C C . ARG A 1 105 ? 17.812 13.073 -13.646 1.00 58.41 105 ARG A C 1
ATOM 851 O O . ARG A 1 105 ? 17.009 12.157 -13.485 1.00 58.41 105 ARG A O 1
ATOM 858 N N . GLY A 1 106 ? 18.006 13.644 -14.836 1.00 57.75 106 GLY A N 1
ATOM 859 C CA . GLY A 1 106 ? 17.282 13.256 -16.052 1.00 57.75 106 GLY A CA 1
ATOM 860 C C . GLY A 1 106 ? 17.761 11.931 -16.647 1.00 57.75 106 GLY A C 1
ATOM 861 O O . GLY A 1 106 ? 16.950 11.085 -17.017 1.00 57.75 106 GLY A O 1
ATOM 862 N N . ASP A 1 107 ? 19.068 11.704 -16.678 1.00 60.72 107 ASP A N 1
ATOM 863 C CA . ASP A 1 107 ? 19.666 10.668 -17.529 1.00 60.72 107 ASP A CA 1
ATOM 864 C C . ASP A 1 107 ? 19.333 9.237 -17.077 1.00 60.72 107 ASP A C 1
ATOM 866 O O . ASP A 1 107 ? 19.224 8.321 -17.896 1.00 60.72 107 ASP A O 1
ATOM 870 N N . CYS A 1 108 ? 19.071 9.035 -15.782 1.00 62.41 108 CYS A N 1
ATOM 871 C CA . CYS A 1 108 ? 18.807 7.704 -15.236 1.00 62.41 108 CYS A CA 1
ATOM 872 C C . CYS A 1 108 ? 17.453 7.122 -15.651 1.00 62.41 108 CYS A C 1
ATOM 874 O O . CYS A 1 108 ? 17.334 5.940 -15.979 1.00 62.41 108 CYS A O 1
ATOM 876 N N . LEU A 1 109 ? 16.428 7.969 -15.691 1.00 69.00 109 LEU A N 1
ATOM 877 C CA . LEU A 1 109 ? 15.089 7.589 -16.123 1.00 69.00 109 LEU A CA 1
ATOM 878 C C . LEU A 1 109 ? 15.044 7.307 -17.635 1.00 69.00 109 LEU A C 1
ATOM 880 O O . LEU A 1 109 ? 14.231 6.497 -18.083 1.00 69.00 109 LEU A O 1
ATOM 884 N N . HIS A 1 110 ? 15.943 7.915 -18.416 1.00 69.56 110 HIS A N 1
ATOM 885 C CA . HIS A 1 110 ? 16.104 7.605 -19.834 1.00 69.56 110 HIS A CA 1
ATOM 886 C C . HIS A 1 110 ? 16.711 6.223 -20.057 1.00 69.56 110 HIS A C 1
ATOM 888 O O . HIS A 1 110 ? 16.100 5.424 -20.768 1.00 69.56 110 HIS A O 1
ATOM 894 N N . GLY A 1 111 ? 17.821 5.892 -19.393 1.00 68.81 111 GLY A N 1
ATOM 895 C CA . GLY A 1 111 ? 18.406 4.554 -19.532 1.00 68.81 111 GLY A CA 1
ATOM 896 C C . GLY A 1 111 ? 17.483 3.437 -19.032 1.00 68.81 111 GLY A C 1
ATOM 897 O O . GLY A 1 111 ? 17.421 2.377 -19.650 1.00 68.81 111 GLY A O 1
ATOM 898 N N . LEU A 1 112 ? 16.671 3.694 -17.998 1.00 74.06 112 LEU A N 1
ATOM 899 C CA . LEU A 1 112 ? 15.611 2.773 -17.569 1.00 74.06 112 LEU A CA 1
ATOM 900 C C . LEU A 1 112 ? 14.574 2.527 -18.679 1.00 74.06 112 LEU A C 1
ATOM 902 O O . LEU A 1 112 ? 14.196 1.386 -18.941 1.00 74.06 112 LEU A O 1
ATOM 906 N N . ILE A 1 113 ? 14.108 3.592 -19.341 1.00 81.56 113 ILE A N 1
ATOM 907 C CA . ILE A 1 113 ? 13.166 3.481 -20.463 1.00 81.56 113 ILE A CA 1
ATOM 908 C C . ILE A 1 113 ? 13.790 2.705 -21.621 1.00 81.56 113 ILE A C 1
ATOM 910 O O . ILE A 1 113 ? 13.113 1.873 -22.223 1.00 81.56 113 ILE A O 1
ATOM 914 N N . ASP A 1 114 ? 15.046 2.975 -21.956 1.00 79.62 114 ASP A N 1
ATOM 915 C CA . ASP A 1 114 ? 15.707 2.312 -23.078 1.00 79.62 114 ASP A CA 1
ATOM 916 C C . ASP A 1 114 ? 15.947 0.825 -22.791 1.00 79.62 114 ASP A C 1
ATOM 918 O O . ASP A 1 114 ? 15.686 -0.008 -23.663 1.00 79.62 114 ASP A O 1
ATOM 922 N N . ALA A 1 115 ? 16.278 0.470 -21.546 1.00 75.19 115 ALA A N 1
ATOM 923 C CA . ALA A 1 115 ? 16.296 -0.920 -21.099 1.00 75.19 115 ALA A CA 1
ATOM 924 C C . ALA A 1 115 ? 14.916 -1.581 -21.259 1.00 75.19 115 ALA A C 1
ATOM 926 O O . ALA A 1 115 ? 14.809 -2.650 -21.855 1.00 75.19 115 ALA A O 1
ATOM 927 N N . LEU A 1 116 ? 13.837 -0.930 -20.805 1.00 83.62 116 LEU A N 1
ATOM 928 C CA . LEU A 1 116 ? 12.471 -1.450 -20.954 1.00 83.62 116 LEU A CA 1
ATOM 929 C C . LEU A 1 116 ? 12.067 -1.644 -22.425 1.00 83.62 116 LEU A C 1
ATOM 931 O O . LEU A 1 116 ? 11.427 -2.645 -22.756 1.00 83.62 116 LEU A O 1
ATOM 935 N N . LYS A 1 117 ? 12.447 -0.723 -23.320 1.00 85.19 117 LYS A N 1
ATOM 936 C CA . LYS A 1 117 ? 12.178 -0.849 -24.764 1.00 85.19 117 LYS A CA 1
ATOM 937 C C . LYS A 1 117 ? 12.829 -2.094 -25.358 1.00 85.19 117 LYS A C 1
ATOM 939 O O . LYS A 1 117 ? 12.190 -2.760 -26.171 1.00 85.19 117 LYS A O 1
ATOM 944 N N . GLY A 1 118 ? 14.044 -2.436 -24.922 1.00 79.69 118 GLY A N 1
ATOM 945 C CA . GLY A 1 118 ? 14.744 -3.652 -25.351 1.00 79.69 118 GLY A CA 1
ATOM 946 C C . GLY A 1 118 ? 13.938 -4.935 -25.112 1.00 79.69 118 GLY A C 1
ATOM 947 O O . GLY A 1 118 ? 14.061 -5.892 -25.872 1.00 79.69 118 GLY A O 1
ATOM 948 N N . TYR A 1 119 ? 13.038 -4.925 -24.124 1.00 77.19 119 TYR A N 1
ATOM 949 C CA . TYR A 1 119 ? 12.239 -6.085 -23.721 1.00 77.19 119 TYR A CA 1
ATOM 950 C C . TYR A 1 119 ? 10.734 -5.938 -23.983 1.00 77.19 119 TYR A C 1
ATOM 952 O O . TYR A 1 119 ? 9.960 -6.794 -23.551 1.00 77.19 119 TYR A O 1
ATOM 960 N N . GLN A 1 120 ? 10.293 -4.900 -24.705 1.00 81.56 120 GLN A N 1
ATOM 961 C CA . GLN A 1 120 ? 8.879 -4.505 -24.823 1.00 81.56 120 GLN A CA 1
ATOM 962 C C . GLN A 1 120 ? 7.922 -5.667 -25.144 1.00 81.56 120 GLN A C 1
ATOM 964 O O . GLN A 1 120 ? 6.864 -5.783 -24.529 1.00 81.56 120 GLN A O 1
ATOM 969 N N . LYS A 1 121 ? 8.307 -6.571 -26.056 1.00 79.44 121 LYS A N 1
ATOM 970 C CA . LYS A 1 121 ? 7.479 -7.720 -26.473 1.00 79.44 121 LYS A CA 1
ATOM 971 C C . LYS A 1 121 ? 7.129 -8.680 -25.325 1.00 79.44 121 LYS A C 1
ATOM 973 O O . LYS A 1 121 ? 6.149 -9.410 -25.427 1.00 79.44 121 LYS A O 1
ATOM 978 N N . HIS A 1 122 ? 7.896 -8.670 -24.236 1.00 75.31 122 HIS A N 1
ATOM 979 C CA . HIS A 1 122 ? 7.736 -9.570 -23.089 1.00 75.31 122 HIS A CA 1
ATOM 980 C C . HIS A 1 122 ? 7.079 -8.899 -21.873 1.00 75.31 122 HIS A C 1
ATOM 982 O O . HIS A 1 122 ? 6.659 -9.586 -20.942 1.00 75.31 122 HIS A O 1
ATOM 988 N N . LEU A 1 123 ? 6.951 -7.569 -21.888 1.00 81.88 123 LEU A N 1
ATOM 989 C CA . LEU A 1 123 ? 6.474 -6.774 -20.755 1.00 81.88 123 LEU A CA 1
ATOM 990 C C . LEU A 1 123 ? 4.946 -6.732 -20.608 1.00 81.88 123 LEU A C 1
ATOM 992 O O . LEU A 1 123 ? 4.441 -6.383 -19.544 1.00 81.88 123 LEU A O 1
ATOM 996 N N . HIS A 1 124 ? 4.197 -7.151 -21.630 1.00 83.31 124 HIS A N 1
ATOM 997 C CA . HIS A 1 124 ? 2.729 -7.126 -21.625 1.00 83.31 124 HIS A CA 1
ATOM 998 C C . HIS A 1 124 ? 2.083 -7.952 -20.505 1.00 83.31 124 HIS A C 1
ATOM 1000 O O . HIS A 1 124 ? 0.942 -7.712 -20.138 1.00 83.31 124 HIS A O 1
ATOM 1006 N N . ASN A 1 125 ? 2.782 -8.922 -19.932 1.00 80.75 125 ASN A N 1
ATOM 1007 C CA . ASN A 1 125 ? 2.198 -9.757 -18.887 1.00 80.75 125 ASN A CA 1
ATOM 1008 C C . ASN A 1 125 ? 2.520 -9.284 -17.462 1.00 80.75 125 ASN A C 1
ATOM 1010 O O . ASN A 1 125 ? 2.045 -9.887 -16.492 1.00 80.75 125 ASN A O 1
ATOM 1014 N N . VAL A 1 126 ? 3.306 -8.210 -17.333 1.00 87.56 126 VAL A N 1
ATOM 1015 C CA . VAL A 1 126 ? 3.630 -7.610 -16.041 1.00 87.56 126 VAL A CA 1
ATOM 1016 C C . VAL A 1 126 ? 2.366 -6.981 -15.469 1.00 87.56 126 VAL A C 1
ATOM 1018 O O . VAL A 1 126 ? 1.797 -6.054 -16.044 1.00 87.56 126 VAL A O 1
ATOM 1021 N N . ASN A 1 127 ? 1.935 -7.486 -14.315 1.00 91.12 127 ASN A N 1
ATOM 1022 C CA . ASN A 1 127 ? 0.779 -6.985 -13.578 1.00 91.12 127 ASN A CA 1
ATOM 1023 C C . ASN A 1 127 ? 1.165 -6.296 -12.263 1.00 91.12 127 ASN A C 1
ATOM 1025 O O . ASN A 1 127 ? 0.321 -5.647 -11.644 1.00 91.12 127 ASN A O 1
ATOM 1029 N N . GLU A 1 128 ? 2.423 -6.408 -11.846 1.00 91.88 128 GLU A N 1
ATOM 1030 C CA . GLU A 1 128 ? 2.956 -5.785 -10.646 1.00 91.88 128 GLU A CA 1
ATOM 1031 C C . GLU A 1 128 ? 4.288 -5.108 -10.924 1.00 91.88 128 GLU A C 1
ATOM 1033 O O . GLU A 1 128 ? 5.203 -5.698 -11.498 1.00 91.88 128 GLU A O 1
ATOM 1038 N N . LEU A 1 129 ? 4.387 -3.866 -10.473 1.00 92.25 129 LEU A N 1
ATOM 1039 C CA . LEU A 1 129 ? 5.568 -3.039 -10.600 1.00 92.25 129 LEU A CA 1
ATOM 1040 C C . LEU A 1 129 ? 6.095 -2.686 -9.210 1.00 92.25 129 LEU A C 1
ATOM 1042 O O . LEU A 1 129 ? 5.388 -2.090 -8.396 1.00 92.25 129 LEU A O 1
ATOM 1046 N N . VAL A 1 130 ? 7.349 -3.036 -8.951 1.00 88.94 130 VAL A N 1
ATOM 1047 C CA . VAL A 1 130 ? 8.071 -2.679 -7.731 1.00 88.94 130 VAL A CA 1
ATOM 1048 C C . VAL A 1 130 ? 9.151 -1.670 -8.093 1.00 88.94 130 VAL A C 1
ATOM 1050 O O . VAL A 1 130 ? 9.964 -1.930 -8.971 1.00 88.94 130 VAL A O 1
ATOM 1053 N N . LEU A 1 131 ? 9.147 -0.516 -7.432 1.00 88.50 131 LEU A N 1
ATOM 1054 C CA . LEU A 1 131 ? 10.004 0.625 -7.737 1.00 88.50 131 LEU A CA 1
ATOM 1055 C C . LEU A 1 131 ? 10.925 0.942 -6.562 1.00 88.50 131 LEU A C 1
ATOM 1057 O O . LEU A 1 131 ? 10.480 1.058 -5.409 1.00 88.50 131 LEU A O 1
ATOM 1061 N N . TRP A 1 132 ? 12.196 1.140 -6.889 1.00 86.25 132 TRP A N 1
ATOM 1062 C CA . TRP A 1 132 ? 13.229 1.637 -5.996 1.00 86.25 132 TRP A CA 1
ATOM 1063 C C . TRP A 1 132 ? 14.129 2.605 -6.776 1.00 86.25 132 TRP A C 1
ATOM 1065 O O . TRP A 1 132 ? 14.724 2.221 -7.775 1.00 86.25 132 TRP A O 1
ATOM 1075 N N . ILE A 1 133 ? 14.172 3.876 -6.375 1.00 79.50 133 ILE A N 1
ATOM 1076 C CA . ILE A 1 133 ? 15.004 4.900 -7.019 1.00 79.50 133 ILE A CA 1
ATOM 1077 C C . ILE A 1 133 ? 15.709 5.673 -5.908 1.00 79.50 133 ILE A C 1
ATOM 1079 O O . ILE A 1 133 ? 15.070 6.507 -5.255 1.00 79.50 133 ILE A O 1
ATOM 1083 N N . ASP A 1 134 ? 17.003 5.406 -5.745 1.00 74.12 134 ASP A N 1
ATOM 1084 C CA . ASP A 1 134 ? 17.869 6.069 -4.775 1.00 74.12 134 ASP A CA 1
ATOM 1085 C C . ASP A 1 134 ? 18.705 7.162 -5.458 1.00 74.12 134 ASP A C 1
ATOM 1087 O O . ASP A 1 134 ? 19.299 6.975 -6.527 1.00 74.12 134 ASP A O 1
ATOM 1091 N N . TYR A 1 135 ? 18.749 8.322 -4.809 1.00 68.75 135 TYR A N 1
ATOM 1092 C CA . TYR A 1 135 ? 19.594 9.450 -5.180 1.00 68.75 135 TYR A CA 1
ATOM 1093 C C . TYR A 1 135 ? 20.615 9.671 -4.071 1.00 68.75 135 TYR A C 1
ATOM 1095 O O . TYR A 1 135 ? 20.250 10.073 -2.951 1.00 68.75 135 TYR A O 1
ATOM 1103 N N . ASP A 1 136 ? 21.892 9.506 -4.416 1.00 59.94 136 ASP A N 1
ATOM 1104 C CA . ASP A 1 136 ? 22.997 9.690 -3.485 1.00 59.94 136 ASP A CA 1
ATOM 1105 C C . ASP A 1 136 ? 22.967 11.098 -2.862 1.00 59.94 136 ASP A C 1
ATOM 1107 O O . ASP A 1 136 ? 22.617 12.102 -3.499 1.00 59.94 136 ASP A O 1
ATOM 1111 N N . LYS A 1 137 ? 23.325 11.177 -1.579 1.00 51.88 137 LYS A N 1
ATOM 1112 C CA . LYS A 1 137 ? 23.249 12.372 -0.729 1.00 51.88 137 LYS A CA 1
ATOM 1113 C C . LYS A 1 137 ? 24.036 13.558 -1.296 1.00 51.88 137 LYS A C 1
ATOM 1115 O O . LYS A 1 137 ? 23.614 14.694 -1.086 1.00 51.88 137 LYS A O 1
ATOM 1120 N N . LEU A 1 138 ? 25.109 13.320 -2.054 1.00 44.72 138 LEU A N 1
ATOM 1121 C CA . LEU A 1 138 ? 25.910 14.374 -2.692 1.00 44.72 138 LEU A CA 1
ATOM 1122 C C . LEU A 1 138 ? 25.156 15.088 -3.832 1.00 44.72 138 LEU A C 1
ATOM 1124 O O . LEU A 1 138 ? 25.255 16.308 -3.971 1.00 44.72 138 LEU A O 1
ATOM 1128 N N . SER A 1 139 ? 24.306 14.374 -4.577 1.00 48.91 139 SER A N 1
ATOM 1129 C CA . SER A 1 139 ? 23.473 14.945 -5.654 1.00 48.91 139 SER A CA 1
ATOM 1130 C C . SER A 1 139 ? 22.308 15.813 -5.139 1.00 48.91 139 SER A C 1
ATOM 1132 O O . SER A 1 139 ? 21.718 16.602 -5.885 1.00 48.91 139 SER A O 1
ATOM 1134 N N . LYS A 1 140 ? 21.985 15.719 -3.838 1.00 49.38 140 LYS A N 1
ATOM 1135 C CA . LYS A 1 140 ? 20.969 16.555 -3.169 1.00 49.38 140 LYS A CA 1
ATOM 1136 C C . LYS A 1 140 ? 21.466 17.981 -2.899 1.00 49.38 140 LYS A C 1
ATOM 1138 O O . LYS A 1 140 ? 20.635 18.872 -2.751 1.00 49.38 140 LYS A O 1
ATOM 1143 N N . LEU A 1 141 ? 22.785 18.198 -2.876 1.00 41.16 141 LEU A N 1
ATOM 1144 C CA . LEU A 1 141 ? 23.417 19.491 -2.575 1.00 41.16 141 LEU A CA 1
ATOM 1145 C C . LEU A 1 141 ? 23.690 20.360 -3.817 1.00 41.16 141 LEU A C 1
ATOM 1147 O O . LEU A 1 141 ? 23.934 21.552 -3.667 1.00 41.16 141 LEU A O 1
ATOM 1151 N N . GLN A 1 142 ? 23.632 19.806 -5.035 1.00 42.34 142 GLN A N 1
ATOM 1152 C CA . GLN A 1 142 ? 24.075 20.493 -6.258 1.00 42.34 142 GLN A CA 1
ATOM 1153 C C . GLN A 1 142 ? 22.970 20.738 -7.298 1.00 42.34 142 GLN A C 1
ATOM 1155 O O . GLN A 1 142 ? 23.193 20.463 -8.470 1.00 42.34 142 GLN A O 1
ATOM 1160 N N . ILE A 1 143 ? 21.771 21.225 -6.953 1.00 48.47 143 ILE A N 1
ATOM 1161 C CA . ILE A 1 143 ? 20.797 21.596 -8.005 1.00 48.47 143 ILE A CA 1
ATOM 1162 C C . ILE A 1 143 ? 20.032 22.878 -7.659 1.00 48.47 143 ILE A C 1
ATOM 1164 O O . ILE A 1 143 ? 19.115 22.874 -6.838 1.00 48.47 143 ILE A O 1
ATOM 1168 N N . SER A 1 144 ? 20.362 23.951 -8.386 1.00 38.75 144 SER A N 1
ATOM 1169 C CA . SER A 1 144 ? 19.438 25.046 -8.694 1.00 38.75 144 SER A CA 1
ATOM 1170 C C . SER A 1 144 ? 18.231 24.478 -9.450 1.00 38.75 144 SER A C 1
ATOM 1172 O O . SER A 1 144 ? 18.425 23.694 -10.380 1.00 38.75 144 SER A O 1
ATOM 1174 N N . PRO A 1 145 ? 16.988 24.837 -9.092 1.00 43.31 145 PRO A N 1
ATOM 1175 C CA . PRO A 1 145 ? 15.798 24.296 -9.739 1.00 43.31 145 PRO A CA 1
ATOM 1176 C C . PRO A 1 145 ? 15.796 24.701 -11.218 1.00 43.31 145 PRO A C 1
ATOM 1178 O O . PRO A 1 145 ? 15.548 25.856 -11.545 1.00 43.31 145 PRO A O 1
ATOM 1181 N N . SER A 1 146 ? 16.087 23.770 -12.130 1.00 46.53 146 SER A N 1
ATOM 1182 C CA . SER A 1 146 ? 15.834 24.020 -13.547 1.00 46.53 146 SER A CA 1
ATOM 1183 C C . SER A 1 146 ? 14.322 23.955 -13.781 1.00 46.53 146 SER A C 1
ATOM 1185 O O . SER A 1 146 ? 13.641 23.020 -13.348 1.00 46.53 146 SER A O 1
ATOM 1187 N N . ASN A 1 147 ? 13.781 24.965 -14.461 1.00 44.78 147 ASN A N 1
ATOM 1188 C CA . ASN A 1 147 ? 12.343 25.145 -14.691 1.00 44.78 147 ASN A CA 1
ATOM 1189 C C . ASN A 1 147 ? 11.681 24.030 -15.539 1.00 44.78 147 ASN A C 1
ATOM 1191 O O . ASN A 1 147 ? 10.464 24.030 -15.682 1.00 44.78 147 ASN A O 1
ATOM 1195 N N . ASN A 1 148 ? 12.445 23.047 -16.041 1.00 49.56 148 ASN A N 1
ATOM 1196 C CA . ASN A 1 148 ? 11.975 22.005 -16.969 1.00 49.56 148 ASN A CA 1
ATOM 1197 C C . ASN A 1 148 ? 11.796 20.607 -16.331 1.00 49.56 148 ASN A C 1
ATOM 1199 O O . ASN A 1 148 ? 11.328 19.679 -16.991 1.00 49.56 148 ASN A O 1
ATOM 1203 N N . ALA A 1 149 ? 12.125 20.428 -15.046 1.00 55.84 149 ALA A N 1
ATOM 1204 C CA . ALA A 1 149 ? 11.901 19.165 -14.323 1.00 55.84 149 ALA A CA 1
ATOM 1205 C C . ALA A 1 149 ? 10.426 18.658 -14.286 1.00 55.84 149 ALA A C 1
ATOM 1207 O O . ALA A 1 149 ? 10.227 17.438 -14.281 1.00 55.84 149 ALA A O 1
ATOM 1208 N N . PRO A 1 150 ? 9.384 19.527 -14.278 1.00 57.25 150 PRO A N 1
ATOM 1209 C CA . PRO A 1 150 ? 7.967 19.128 -14.302 1.00 57.25 150 PRO A CA 1
ATOM 1210 C C . PRO A 1 150 ? 7.538 18.254 -15.491 1.00 57.25 150 PRO A C 1
ATOM 1212 O O . PRO A 1 150 ? 6.818 17.266 -15.307 1.00 57.25 150 PRO A O 1
ATOM 1215 N N . ASP A 1 151 ? 7.982 18.599 -16.699 1.00 70.19 151 ASP A N 1
ATOM 1216 C CA . ASP A 1 151 ? 7.552 17.924 -17.930 1.00 70.19 151 ASP A CA 1
ATOM 1217 C C . ASP A 1 151 ? 8.273 16.591 -18.116 1.00 70.19 151 ASP A C 1
ATOM 1219 O O . ASP A 1 151 ? 7.690 15.615 -18.592 1.00 70.19 151 ASP A O 1
ATOM 1223 N N . TYR A 1 152 ? 9.516 16.513 -17.642 1.00 75.31 152 TYR A N 1
ATOM 1224 C CA . TYR A 1 152 ? 10.338 15.318 -17.750 1.00 75.31 152 TYR A CA 1
ATOM 1225 C C . TYR A 1 152 ? 9.741 14.110 -17.011 1.00 75.31 152 TYR A C 1
ATOM 1227 O O . TYR A 1 152 ? 9.528 13.055 -17.611 1.00 75.31 152 TYR A O 1
ATOM 1235 N N . ALA A 1 153 ? 9.406 14.269 -15.725 1.00 79.50 153 ALA A N 1
ATOM 1236 C CA . ALA A 1 153 ? 8.822 13.195 -14.915 1.00 79.50 153 ALA A CA 1
ATOM 1237 C C . ALA A 1 153 ? 7.509 12.667 -15.520 1.00 79.50 153 ALA A C 1
ATOM 1239 O O . ALA A 1 153 ? 7.281 11.458 -15.580 1.00 79.50 153 ALA A O 1
ATOM 1240 N N . THR A 1 154 ? 6.684 13.586 -16.027 1.00 83.56 154 THR A N 1
ATOM 1241 C CA . THR A 1 154 ? 5.389 13.296 -16.654 1.00 83.56 154 THR A CA 1
ATOM 1242 C C . THR A 1 154 ? 5.557 12.497 -17.950 1.00 83.56 154 THR A C 1
ATOM 1244 O O . THR A 1 154 ? 4.890 11.478 -18.156 1.00 83.56 154 THR A O 1
ATOM 1247 N N . VAL A 1 155 ? 6.467 12.923 -18.835 1.00 84.56 155 VAL A N 1
ATOM 1248 C CA . VAL A 1 155 ? 6.752 12.219 -20.097 1.00 84.56 155 VAL A CA 1
ATOM 1249 C C . VAL A 1 155 ? 7.320 10.828 -19.826 1.00 84.56 155 VAL A C 1
ATOM 1251 O O . VAL A 1 155 ? 6.897 9.859 -20.463 1.00 84.56 155 VAL A O 1
ATOM 1254 N N . THR A 1 156 ? 8.234 10.707 -18.866 1.00 84.94 156 THR A N 1
ATOM 1255 C CA . THR A 1 156 ? 8.848 9.430 -18.492 1.00 84.94 156 THR A CA 1
ATOM 1256 C C . THR A 1 156 ? 7.820 8.458 -17.924 1.00 84.94 156 THR A C 1
ATOM 1258 O O . THR A 1 156 ? 7.736 7.327 -18.403 1.00 84.94 156 THR A O 1
ATOM 1261 N N . ALA A 1 157 ? 6.983 8.890 -16.978 1.00 89.62 157 ALA A N 1
ATOM 1262 C CA . ALA A 1 157 ? 5.925 8.055 -16.411 1.00 89.62 157 ALA A CA 1
ATOM 1263 C C . ALA A 1 157 ? 4.980 7.509 -17.495 1.00 89.62 157 ALA A C 1
ATOM 1265 O O . ALA A 1 157 ? 4.718 6.307 -17.545 1.00 89.62 157 ALA A O 1
ATOM 1266 N N . LYS A 1 158 ? 4.554 8.361 -18.439 1.00 89.88 158 LYS A N 1
ATOM 1267 C CA . LYS A 1 158 ? 3.722 7.944 -19.582 1.00 89.88 158 LYS A CA 1
ATOM 1268 C C . LYS A 1 158 ? 4.428 6.938 -20.493 1.00 89.88 158 LYS A C 1
ATOM 1270 O O . LYS A 1 158 ? 3.786 6.022 -21.002 1.00 89.88 158 LYS A O 1
ATOM 1275 N N . ARG A 1 159 ? 5.736 7.093 -20.725 1.00 90.25 159 ARG A N 1
ATOM 1276 C CA . ARG A 1 159 ? 6.524 6.138 -21.526 1.00 90.25 159 ARG A CA 1
ATOM 1277 C C . ARG A 1 159 ? 6.615 4.779 -20.837 1.00 90.25 159 ARG A C 1
ATOM 1279 O O . ARG A 1 159 ? 6.377 3.774 -21.498 1.00 90.25 159 ARG A O 1
ATOM 1286 N N . VAL A 1 160 ? 6.882 4.753 -19.532 1.00 90.69 160 VAL A N 1
ATOM 1287 C CA . VAL A 1 160 ? 6.885 3.515 -18.735 1.00 90.69 160 VAL A CA 1
ATOM 1288 C C . VAL A 1 160 ? 5.507 2.848 -18.780 1.00 90.69 160 VAL A C 1
ATOM 1290 O O . VAL A 1 160 ? 5.424 1.659 -19.072 1.00 90.69 160 VAL A O 1
ATOM 1293 N N . ALA A 1 161 ? 4.427 3.616 -18.604 1.00 92.56 161 ALA A N 1
ATOM 1294 C CA . ALA A 1 161 ? 3.062 3.093 -18.649 1.00 92.56 161 ALA A CA 1
ATOM 1295 C C . ALA A 1 161 ? 2.681 2.457 -19.994 1.00 92.56 161 ALA A C 1
ATOM 1297 O O . ALA A 1 161 ? 2.007 1.432 -20.032 1.00 92.56 161 ALA A O 1
ATOM 1298 N N . ARG A 1 162 ? 3.169 3.010 -21.110 1.00 92.62 162 ARG A N 1
ATOM 1299 C CA . ARG A 1 162 ? 2.975 2.410 -22.442 1.00 92.62 162 ARG A CA 1
ATOM 1300 C C . ARG A 1 162 ? 3.720 1.087 -22.620 1.00 92.62 162 ARG A C 1
ATOM 1302 O O . ARG A 1 162 ? 3.254 0.238 -23.372 1.00 92.62 162 ARG A O 1
ATOM 1309 N N . LEU A 1 163 ? 4.873 0.928 -21.971 1.00 90.56 163 LEU A N 1
ATOM 1310 C CA . LEU A 1 163 ? 5.671 -0.302 -22.030 1.00 90.56 163 LEU A CA 1
ATOM 1311 C C . LEU A 1 163 ? 5.120 -1.392 -21.098 1.00 90.56 163 LEU A C 1
ATOM 1313 O O . LEU A 1 163 ? 5.355 -2.571 -21.343 1.00 90.56 163 LEU A O 1
ATOM 1317 N N . LEU A 1 164 ? 4.369 -1.007 -20.062 1.00 92.56 164 LEU A N 1
ATOM 1318 C CA . LEU A 1 164 ? 3.818 -1.892 -19.032 1.00 92.56 164 LEU A CA 1
ATOM 1319 C C . LEU A 1 164 ? 2.290 -1.711 -18.889 1.00 92.56 164 LEU A C 1
ATOM 1321 O O . LEU A 1 164 ? 1.799 -1.384 -17.811 1.00 92.56 164 LEU A O 1
ATOM 1325 N N . PRO A 1 165 ? 1.498 -1.919 -19.956 1.00 92.44 165 PRO A N 1
ATOM 1326 C CA . PRO A 1 165 ? 0.105 -1.467 -19.995 1.00 92.44 165 PRO A CA 1
ATOM 1327 C C . PRO A 1 165 ? -0.841 -2.194 -19.028 1.00 92.44 165 PRO A C 1
ATOM 1329 O O . PRO A 1 165 ? -1.918 -1.683 -18.747 1.00 92.44 165 PRO A O 1
ATOM 1332 N N . HIS A 1 166 ? -0.473 -3.364 -18.498 1.00 93.50 166 HIS A N 1
ATOM 1333 C CA . HIS A 1 166 ? -1.363 -4.221 -17.701 1.00 93.50 166 HIS A CA 1
ATOM 1334 C C . HIS A 1 166 ? -1.057 -4.215 -16.193 1.00 93.50 166 HIS A C 1
ATOM 1336 O O . HIS A 1 166 ? -1.522 -5.091 -15.458 1.00 93.50 166 HIS A O 1
ATOM 1342 N N . VAL A 1 167 ? -0.293 -3.228 -15.713 1.00 95.44 167 VAL A N 1
ATOM 1343 C CA . VAL A 1 167 ? 0.037 -3.092 -14.288 1.00 95.44 167 VAL A CA 1
ATOM 1344 C C . VAL A 1 167 ? -1.218 -2.797 -13.466 1.00 95.44 167 VAL A C 1
ATOM 1346 O O . VAL A 1 167 ? -1.893 -1.791 -13.665 1.00 95.44 167 VAL A O 1
ATOM 1349 N N . LYS A 1 168 ? -1.481 -3.674 -12.497 1.00 96.69 168 LYS A N 1
ATOM 1350 C CA . LYS A 1 168 ? -2.578 -3.605 -11.521 1.00 96.69 168 LYS A CA 1
ATOM 1351 C C . LYS A 1 168 ? -2.088 -3.373 -10.094 1.00 96.69 168 LYS A C 1
ATOM 1353 O O . LYS A 1 168 ? -2.868 -2.988 -9.230 1.00 96.69 168 LYS A O 1
ATOM 1358 N N . ARG A 1 169 ? -0.804 -3.608 -9.820 1.00 97.06 169 ARG A N 1
ATOM 1359 C CA . ARG A 1 169 ? -0.207 -3.444 -8.490 1.00 97.06 169 ARG A CA 1
ATOM 1360 C C . ARG A 1 169 ? 1.065 -2.613 -8.581 1.00 97.06 169 ARG A C 1
ATOM 1362 O O . ARG A 1 169 ? 1.931 -2.914 -9.397 1.00 97.06 169 ARG A O 1
ATOM 1369 N N . VAL A 1 170 ? 1.196 -1.593 -7.739 1.00 96.25 170 VAL A N 1
ATOM 1370 C CA . VAL A 1 170 ? 2.403 -0.757 -7.658 1.00 96.25 170 VAL A CA 1
ATOM 1371 C C . VAL A 1 170 ? 2.913 -0.727 -6.221 1.00 96.25 170 VAL A C 1
ATOM 1373 O O . VAL A 1 170 ? 2.169 -0.386 -5.301 1.00 96.25 170 VAL A O 1
ATOM 1376 N N . THR A 1 171 ? 4.193 -1.055 -6.040 1.00 93.94 171 THR A N 1
ATOM 1377 C CA . THR A 1 171 ? 4.901 -0.967 -4.758 1.00 93.94 171 THR A CA 1
ATOM 1378 C C . THR A 1 171 ? 6.114 -0.050 -4.880 1.00 93.94 171 THR A C 1
ATOM 1380 O O . THR A 1 171 ? 7.004 -0.318 -5.675 1.00 93.94 171 THR A O 1
ATOM 1383 N N . ILE A 1 172 ? 6.201 0.996 -4.062 1.00 90.94 172 ILE A N 1
ATOM 1384 C CA . ILE A 1 172 ? 7.334 1.929 -3.990 1.00 90.94 172 ILE A CA 1
ATOM 1385 C C . ILE A 1 172 ? 8.016 1.747 -2.635 1.00 90.94 172 ILE A C 1
ATOM 1387 O O . ILE A 1 172 ? 7.410 2.008 -1.591 1.00 90.94 172 ILE A O 1
ATOM 1391 N N . ARG A 1 173 ? 9.263 1.262 -2.643 1.00 83.81 173 ARG A N 1
ATOM 1392 C CA . ARG A 1 173 ? 9.940 0.769 -1.428 1.00 83.81 173 ARG A CA 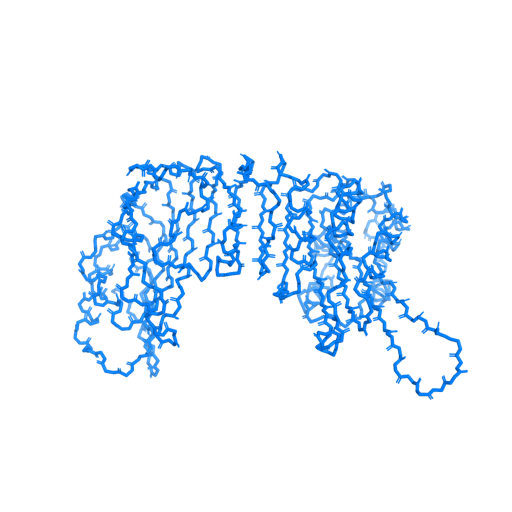1
ATOM 1393 C C . ARG A 1 173 ? 10.695 1.830 -0.634 1.00 83.81 173 ARG A C 1
ATOM 1395 O O . ARG A 1 173 ? 10.832 1.679 0.575 1.00 83.81 173 ARG A O 1
ATOM 1402 N N . GLU A 1 174 ? 11.172 2.887 -1.278 1.00 75.19 174 GLU A N 1
ATOM 1403 C CA . GLU A 1 174 ? 12.050 3.869 -0.640 1.00 75.19 174 GLU A CA 1
ATOM 1404 C C . GLU A 1 174 ? 11.378 5.219 -0.420 1.00 75.19 174 GLU A C 1
ATOM 1406 O O . GLU A 1 174 ? 10.630 5.708 -1.263 1.00 75.19 174 GLU A O 1
ATOM 1411 N N . LYS A 1 175 ? 11.705 5.853 0.709 1.00 73.88 175 LYS A N 1
ATOM 1412 C CA . LYS A 1 175 ? 11.376 7.251 0.985 1.00 73.88 175 LYS A CA 1
ATOM 1413 C C . LYS A 1 175 ? 12.267 8.173 0.154 1.00 73.88 175 LYS A C 1
ATOM 1415 O O . LYS A 1 175 ? 13.359 8.531 0.578 1.00 73.88 175 LYS A O 1
ATOM 1420 N N . SER A 1 176 ? 11.774 8.608 -1.002 1.00 72.88 176 SER A N 1
ATOM 1421 C CA . SER A 1 176 ? 12.361 9.759 -1.695 1.00 72.88 176 SER A CA 1
ATOM 1422 C C . SER A 1 176 ? 11.822 11.073 -1.124 1.00 72.88 176 SER A C 1
ATOM 1424 O O . SER A 1 176 ? 10.612 11.213 -0.952 1.00 72.88 176 SER A O 1
ATOM 1426 N N . ASN A 1 177 ? 12.727 12.022 -0.868 1.00 69.69 177 ASN A N 1
ATOM 1427 C CA . ASN A 1 177 ? 12.421 13.431 -0.573 1.00 69.69 177 ASN A CA 1
ATOM 1428 C C . ASN A 1 177 ? 12.646 14.324 -1.814 1.00 69.69 177 ASN A C 1
ATOM 1430 O O . ASN A 1 177 ? 12.668 15.554 -1.721 1.00 69.69 177 ASN A O 1
ATOM 1434 N N . GLU A 1 178 ? 12.913 13.716 -2.973 1.00 76.44 178 GLU A N 1
ATOM 1435 C CA . GLU A 1 178 ? 13.273 14.415 -4.201 1.00 76.44 178 GLU A CA 1
ATOM 1436 C C . GLU A 1 178 ? 12.020 14.665 -5.053 1.00 76.44 178 GLU A C 1
ATOM 1438 O O . GLU A 1 178 ? 11.291 13.750 -5.434 1.00 76.44 178 GLU A O 1
ATOM 1443 N N . ARG A 1 179 ? 11.756 15.942 -5.362 1.00 77.62 179 ARG A N 1
ATOM 1444 C CA . ARG A 1 179 ? 10.475 16.379 -5.938 1.00 77.62 179 ARG A CA 1
ATOM 1445 C C . ARG A 1 179 ? 10.142 15.752 -7.295 1.00 77.62 179 ARG A C 1
ATOM 1447 O O . ARG A 1 179 ? 8.951 15.609 -7.578 1.00 77.62 179 ARG A O 1
ATOM 1454 N N . THR A 1 180 ? 11.144 15.455 -8.121 1.00 78.50 180 THR A N 1
ATOM 1455 C CA . THR A 1 180 ? 10.989 14.878 -9.469 1.00 78.50 180 THR A CA 1
ATOM 1456 C C . THR A 1 180 ? 10.570 13.414 -9.385 1.00 78.50 180 THR A C 1
ATOM 1458 O O . THR A 1 180 ? 9.683 12.991 -10.115 1.00 78.50 180 THR A O 1
ATOM 1461 N N . THR A 1 181 ? 11.137 12.674 -8.438 1.00 81.12 181 THR A N 1
ATOM 1462 C CA . THR A 1 181 ? 10.863 11.266 -8.139 1.00 81.12 181 THR A CA 1
ATOM 1463 C C . THR A 1 181 ? 9.465 11.105 -7.569 1.00 81.12 181 THR A C 1
ATOM 1465 O O . THR A 1 181 ? 8.685 10.297 -8.060 1.00 81.12 181 THR A O 1
ATOM 1468 N N . GLU A 1 182 ? 9.105 11.945 -6.594 1.00 83.00 182 GLU A N 1
ATOM 1469 C CA . GLU A 1 182 ? 7.748 11.992 -6.035 1.00 83.00 182 GLU A CA 1
ATOM 1470 C C . GLU A 1 182 ? 6.693 12.266 -7.121 1.00 83.00 182 GLU A C 1
ATOM 1472 O O . GLU A 1 182 ? 5.589 11.715 -7.090 1.00 83.00 182 GLU A O 1
ATOM 1477 N N . ARG A 1 183 ? 7.033 13.129 -8.093 1.00 84.69 183 ARG A N 1
ATOM 1478 C CA . ARG A 1 183 ? 6.182 13.415 -9.253 1.00 84.69 183 ARG A CA 1
ATOM 1479 C C . ARG A 1 183 ? 6.147 12.249 -10.227 1.00 84.69 183 ARG A C 1
ATOM 1481 O O . ARG A 1 183 ? 5.063 11.877 -10.641 1.00 84.69 183 ARG A O 1
ATOM 1488 N N . PHE A 1 184 ? 7.283 11.647 -10.559 1.00 87.12 184 PHE A N 1
ATOM 1489 C CA . PHE A 1 184 ? 7.338 10.468 -11.421 1.00 87.12 184 PHE A CA 1
ATOM 1490 C C . PHE A 1 184 ? 6.478 9.330 -10.859 1.00 87.12 184 PHE A C 1
ATOM 1492 O O . PHE A 1 184 ? 5.644 8.792 -11.581 1.00 87.12 184 PHE A O 1
ATOM 1499 N N . TYR A 1 185 ? 6.607 9.022 -9.565 1.00 89.38 185 TYR A N 1
ATOM 1500 C CA . TYR A 1 185 ? 5.768 8.029 -8.895 1.00 89.38 185 TYR A CA 1
ATOM 1501 C C . TYR A 1 185 ? 4.282 8.389 -8.951 1.00 89.38 185 TYR A C 1
ATOM 1503 O O . TYR A 1 185 ? 3.461 7.533 -9.274 1.00 89.38 185 TYR A O 1
ATOM 1511 N N . GLY A 1 186 ? 3.931 9.648 -8.680 1.00 90.00 186 GLY A N 1
ATOM 1512 C CA . GLY A 1 186 ? 2.546 10.109 -8.751 1.00 90.00 186 GLY A CA 1
ATOM 1513 C C . GLY A 1 186 ? 1.952 10.040 -10.161 1.00 90.00 186 GLY A C 1
ATOM 1514 O O . GLY A 1 186 ? 0.865 9.499 -10.339 1.00 90.00 186 GLY A O 1
ATOM 1515 N N . GLU A 1 187 ? 2.677 10.517 -11.172 1.00 91.44 187 GLU A N 1
ATOM 1516 C CA . GLU A 1 187 ? 2.280 10.459 -12.586 1.00 91.44 187 GLU A CA 1
ATOM 1517 C C . GLU A 1 187 ? 2.148 9.012 -13.079 1.00 91.44 187 GLU A C 1
ATOM 1519 O O . GLU A 1 187 ? 1.223 8.691 -13.823 1.00 91.44 187 GLU A O 1
ATOM 1524 N N . LEU A 1 188 ? 3.039 8.121 -12.637 1.00 92.56 188 LEU A N 1
ATOM 1525 C CA . LEU A 1 188 ? 3.019 6.710 -13.011 1.00 92.56 188 LEU A CA 1
ATOM 1526 C C . LEU A 1 188 ? 1.826 5.977 -12.395 1.00 92.56 188 LEU A C 1
ATOM 1528 O O . LEU A 1 188 ? 1.122 5.264 -13.101 1.00 92.56 188 LEU A O 1
ATOM 1532 N N . VAL A 1 189 ? 1.562 6.178 -11.101 1.00 93.75 189 VAL A N 1
ATOM 1533 C CA . VAL A 1 189 ? 0.370 5.626 -10.438 1.00 93.75 189 VAL A CA 1
ATOM 1534 C C . VAL A 1 189 ? -0.905 6.180 -11.084 1.00 93.75 189 VAL A C 1
ATOM 1536 O O . VAL A 1 189 ? -1.829 5.422 -11.367 1.00 93.75 189 VAL A O 1
ATOM 1539 N N . ASN A 1 190 ? -0.936 7.481 -11.390 1.00 92.25 190 ASN A N 1
ATOM 1540 C CA . ASN A 1 190 ? -2.061 8.126 -12.067 1.00 92.25 190 ASN A CA 1
ATOM 1541 C C . ASN A 1 190 ? -2.281 7.597 -13.495 1.00 92.25 190 ASN A C 1
ATOM 1543 O O . ASN A 1 190 ? -3.421 7.517 -13.942 1.00 92.25 190 ASN A O 1
ATOM 1547 N N . ALA A 1 191 ? -1.227 7.188 -14.206 1.00 93.75 191 ALA A N 1
ATOM 1548 C CA . ALA A 1 191 ? -1.360 6.576 -15.528 1.00 93.75 191 ALA A CA 1
ATOM 1549 C C . ALA A 1 191 ? -2.126 5.238 -15.503 1.00 93.75 191 ALA A C 1
ATOM 1551 O O . ALA A 1 191 ? -2.676 4.844 -16.527 1.00 93.75 191 ALA A O 1
ATOM 1552 N N . TYR A 1 192 ? -2.196 4.570 -14.346 1.00 94.94 192 TYR A N 1
ATOM 1553 C CA . TYR A 1 192 ? -2.934 3.318 -14.150 1.00 94.94 192 TYR A CA 1
ATOM 1554 C C . TYR A 1 192 ? -4.229 3.490 -13.344 1.00 94.94 192 TYR A C 1
ATOM 1556 O O . TYR A 1 192 ? -4.794 2.495 -12.891 1.00 94.94 192 TYR A O 1
ATOM 1564 N N . ILE A 1 193 ? -4.709 4.724 -13.150 1.00 93.06 193 ILE A N 1
ATOM 1565 C CA . ILE A 1 193 ? -5.824 5.044 -12.241 1.00 93.06 193 ILE A CA 1
ATOM 1566 C C . ILE A 1 193 ? -7.075 4.173 -12.440 1.00 93.06 193 ILE A C 1
ATOM 1568 O O . ILE A 1 193 ? -7.710 3.788 -11.462 1.00 93.06 193 ILE A O 1
ATOM 1572 N N . ASP A 1 194 ? -7.384 3.810 -13.686 1.00 93.44 194 ASP A N 1
ATOM 1573 C CA . ASP A 1 194 ? -8.581 3.047 -14.055 1.00 93.44 194 ASP A CA 1
ATOM 1574 C C . ASP A 1 194 ? -8.499 1.541 -13.748 1.00 93.44 194 ASP A C 1
ATOM 1576 O O . ASP A 1 194 ? -9.527 0.869 -13.709 1.00 93.44 194 ASP A O 1
ATOM 1580 N N . GLN A 1 195 ? -7.299 0.990 -13.543 1.00 95.00 195 GLN A N 1
ATOM 1581 C CA . GLN A 1 195 ? -7.085 -0.464 -13.435 1.00 95.00 195 GLN A CA 1
ATOM 1582 C C . GLN A 1 195 ? -6.318 -0.896 -12.184 1.00 95.00 195 GLN A C 1
ATOM 1584 O O . GLN A 1 195 ? -6.118 -2.092 -11.963 1.00 95.00 195 GLN A O 1
ATOM 1589 N N . LEU A 1 196 ? -5.830 0.058 -11.394 1.00 96.31 196 LEU A N 1
ATOM 1590 C CA . LEU A 1 196 ? -4.965 -0.235 -10.266 1.00 96.31 196 LEU A CA 1
ATOM 1591 C C . LEU A 1 196 ? -5.766 -0.820 -9.096 1.00 96.31 196 LEU A C 1
ATOM 1593 O O . LEU A 1 196 ? -6.680 -0.193 -8.569 1.00 96.31 196 LEU A O 1
ATOM 1597 N N . GLU A 1 197 ? -5.380 -2.020 -8.672 1.00 97.62 197 GLU A N 1
ATOM 1598 C CA . GLU A 1 197 ? -5.988 -2.783 -7.579 1.00 97.62 197 GLU A CA 1
ATOM 1599 C C . GLU A 1 197 ? -5.210 -2.608 -6.266 1.00 97.62 197 GLU A C 1
ATOM 1601 O O . GLU A 1 197 ? -5.793 -2.685 -5.182 1.00 97.62 197 GLU A O 1
ATOM 1606 N N . THR A 1 198 ? -3.893 -2.370 -6.331 1.00 97.38 198 THR A N 1
ATOM 1607 C CA . THR A 1 198 ? -3.031 -2.214 -5.145 1.00 97.38 198 THR A CA 1
ATOM 1608 C C . THR A 1 198 ? -2.017 -1.084 -5.295 1.00 97.38 198 THR A C 1
ATOM 1610 O O . THR A 1 198 ? -1.263 -1.045 -6.269 1.00 97.38 198 THR A O 1
ATOM 1613 N N . ILE A 1 199 ? -1.938 -0.224 -4.277 1.00 95.88 199 ILE A N 1
ATOM 1614 C CA . ILE A 1 199 ? -0.881 0.778 -4.099 1.00 95.88 199 ILE A CA 1
ATOM 1615 C C . ILE A 1 199 ? -0.229 0.550 -2.739 1.00 95.88 199 ILE A C 1
ATOM 1617 O O . ILE A 1 199 ? -0.903 0.618 -1.713 1.00 95.88 199 ILE A O 1
ATOM 1621 N N . ALA A 1 200 ? 1.086 0.370 -2.715 1.00 94.12 200 ALA A N 1
ATOM 1622 C CA . ALA A 1 200 ? 1.884 0.446 -1.498 1.00 94.12 200 ALA A CA 1
ATOM 1623 C C . ALA A 1 200 ? 3.034 1.430 -1.715 1.00 94.12 200 ALA A C 1
ATOM 1625 O O . ALA A 1 200 ? 3.884 1.194 -2.564 1.00 94.12 200 ALA A O 1
ATOM 1626 N N . SER A 1 201 ? 3.083 2.532 -0.970 1.00 91.44 201 SER A N 1
ATOM 1627 C CA . SER A 1 201 ? 4.139 3.533 -1.128 1.00 91.44 201 SER A CA 1
ATOM 1628 C C . SER A 1 201 ? 4.751 3.936 0.200 1.00 91.44 201 SER A C 1
ATOM 1630 O O . SER A 1 201 ? 4.064 4.437 1.090 1.00 91.44 201 SER A O 1
ATOM 1632 N N . ALA A 1 202 ? 6.070 3.775 0.291 1.00 85.56 202 ALA A N 1
ATOM 1633 C CA . ALA A 1 202 ? 6.882 4.389 1.329 1.00 85.56 202 ALA A CA 1
ATOM 1634 C C . ALA A 1 202 ? 7.215 5.858 1.013 1.00 85.56 202 ALA A C 1
ATOM 1636 O O . ALA A 1 202 ? 7.528 6.598 1.936 1.00 85.56 202 ALA A O 1
ATOM 1637 N N . SER A 1 203 ? 7.145 6.296 -0.254 1.00 84.50 203 SER A N 1
ATOM 1638 C CA . SER A 1 203 ? 7.439 7.676 -0.682 1.00 84.50 203 SER A CA 1
ATOM 1639 C C . SER A 1 203 ? 6.183 8.542 -0.799 1.00 84.50 203 SER A C 1
ATOM 1641 O O . SER A 1 203 ? 5.060 8.036 -0.902 1.00 84.50 203 SER A O 1
ATOM 1643 N N . LYS A 1 204 ? 6.383 9.863 -0.867 1.00 83.38 204 LYS A N 1
ATOM 1644 C CA . LYS A 1 204 ? 5.350 10.820 -1.261 1.00 83.38 204 LYS A CA 1
ATOM 1645 C C . LYS A 1 204 ? 4.928 10.585 -2.712 1.00 83.38 204 LYS A C 1
ATOM 1647 O O . LYS A 1 204 ? 5.759 10.566 -3.617 1.00 83.38 204 LYS A O 1
ATOM 1652 N N . LEU A 1 205 ? 3.619 10.502 -2.934 1.00 85.88 205 LEU A N 1
ATOM 1653 C CA . LEU A 1 205 ? 3.014 10.463 -4.264 1.00 85.88 205 LEU A CA 1
ATOM 1654 C C . LEU A 1 205 ? 2.458 11.848 -4.599 1.00 85.88 205 LEU A C 1
ATOM 1656 O O . LEU A 1 205 ? 1.531 12.316 -3.941 1.00 85.88 205 LEU A O 1
ATOM 1660 N N . LYS A 1 206 ? 3.010 12.526 -5.609 1.00 83.44 206 LYS A N 1
ATOM 1661 C CA . LYS A 1 206 ? 2.418 13.774 -6.121 1.00 83.44 206 LYS A CA 1
ATOM 1662 C C . LYS A 1 206 ? 1.460 13.465 -7.258 1.00 83.44 206 LYS A C 1
ATOM 1664 O O . LYS A 1 206 ? 1.863 13.437 -8.417 1.00 83.44 206 LYS A O 1
ATOM 1669 N N . LEU A 1 207 ? 0.204 13.210 -6.911 1.00 83.81 207 LEU A N 1
ATOM 1670 C CA . LEU A 1 207 ? -0.836 12.937 -7.895 1.00 83.81 207 LEU A CA 1
ATOM 1671 C C . LEU A 1 207 ? -1.251 14.228 -8.626 1.00 83.81 207 LEU A C 1
ATOM 1673 O O . LEU A 1 207 ? -1.522 15.231 -7.962 1.00 83.81 207 LEU A O 1
ATOM 1677 N N . PRO A 1 208 ? -1.315 14.219 -9.970 1.00 77.75 208 PRO A N 1
ATOM 1678 C CA . PRO A 1 208 ? -1.734 15.377 -10.760 1.00 77.75 208 PRO A CA 1
ATOM 1679 C C . PRO A 1 208 ? -3.257 15.568 -10.789 1.00 77.75 208 PRO A C 1
ATOM 1681 O O . PRO A 1 208 ? -3.724 16.650 -11.130 1.00 77.75 208 PRO A O 1
ATOM 1684 N N . THR A 1 209 ? -4.036 14.531 -10.460 1.00 73.12 209 THR A N 1
ATOM 1685 C CA . THR A 1 209 ? -5.502 14.560 -10.514 1.00 73.12 209 THR A CA 1
ATOM 1686 C C . THR A 1 209 ? -6.132 14.348 -9.141 1.00 73.12 209 THR A C 1
ATOM 1688 O O . THR A 1 209 ? -5.542 13.764 -8.233 1.00 73.12 209 THR A O 1
ATOM 1691 N N . THR A 1 210 ? -7.369 14.819 -9.007 1.00 75.12 210 THR A N 1
ATOM 1692 C CA . THR A 1 210 ? -8.250 14.611 -7.850 1.00 75.12 210 THR A CA 1
ATOM 1693 C C . THR A 1 210 ? -9.213 13.437 -8.052 1.00 75.12 210 THR A C 1
ATOM 1695 O O . THR A 1 210 ? -10.163 13.271 -7.283 1.00 75.12 210 THR A O 1
ATOM 1698 N N . ARG A 1 211 ? -9.002 12.626 -9.095 1.00 84.44 211 ARG A N 1
ATOM 1699 C CA . ARG A 1 211 ? -9.868 11.495 -9.425 1.00 84.44 211 ARG A CA 1
ATOM 1700 C C . ARG A 1 211 ? -9.627 10.340 -8.446 1.00 84.44 211 ARG A C 1
ATOM 1702 O O . ARG A 1 211 ? -8.509 10.142 -7.972 1.00 84.44 211 ARG A O 1
ATOM 1709 N N . ALA A 1 212 ? -10.690 9.609 -8.119 1.00 87.31 212 ALA A N 1
ATOM 1710 C CA . ALA A 1 212 ? -10.605 8.436 -7.261 1.00 87.31 212 ALA A CA 1
ATOM 1711 C C . ALA A 1 212 ? -10.128 7.196 -8.037 1.00 87.31 212 ALA A C 1
ATOM 1713 O O . ALA A 1 212 ? -10.390 7.057 -9.230 1.00 87.31 212 ALA A O 1
ATOM 1714 N N . PHE A 1 213 ? -9.434 6.292 -7.347 1.00 92.12 213 PHE A N 1
ATOM 1715 C CA . PHE A 1 213 ? -9.093 4.966 -7.852 1.00 92.12 213 PHE A CA 1
ATOM 1716 C C . PHE A 1 213 ? -10.278 4.023 -7.612 1.00 92.12 213 PHE A C 1
ATOM 1718 O O . PHE A 1 213 ? -10.462 3.510 -6.503 1.00 92.12 213 PHE A O 1
ATOM 1725 N N . ASP A 1 214 ? -11.080 3.806 -8.653 1.00 90.62 214 ASP A N 1
ATOM 1726 C CA . ASP A 1 214 ? -12.351 3.076 -8.557 1.00 90.62 214 ASP A CA 1
ATOM 1727 C C . ASP A 1 214 ? -12.178 1.557 -8.405 1.00 90.62 214 ASP A C 1
ATOM 1729 O O . ASP A 1 214 ? -13.074 0.893 -7.902 1.00 90.62 214 ASP A O 1
ATOM 1733 N N . GLN A 1 215 ? -11.037 0.992 -8.817 1.00 94.94 215 GLN A N 1
ATOM 1734 C CA . GLN A 1 215 ? -10.747 -0.451 -8.726 1.00 94.94 215 GLN A CA 1
ATOM 1735 C C . GLN A 1 215 ? -9.839 -0.813 -7.541 1.00 94.94 215 GLN A C 1
ATOM 1737 O O . GLN A 1 215 ? -9.492 -1.981 -7.347 1.00 94.94 215 GLN A O 1
ATOM 1742 N N . LEU A 1 216 ? -9.434 0.173 -6.734 1.00 96.25 216 LEU A N 1
ATOM 1743 C CA . LEU A 1 216 ? -8.446 -0.054 -5.690 1.00 96.25 216 LEU A CA 1
ATOM 1744 C C . LEU A 1 216 ? -9.051 -0.844 -4.529 1.00 96.25 216 LEU A C 1
ATOM 1746 O O . LEU A 1 216 ? -10.036 -0.424 -3.918 1.00 96.25 216 LEU A O 1
ATOM 1750 N N . THR A 1 217 ? -8.415 -1.968 -4.204 1.00 97.56 217 THR A N 1
ATOM 1751 C CA . THR A 1 217 ? -8.794 -2.855 -3.095 1.00 97.56 217 THR A CA 1
ATOM 1752 C C . THR A 1 217 ? -7.791 -2.801 -1.947 1.00 97.56 217 THR A C 1
ATOM 1754 O O . THR A 1 217 ? -8.166 -3.045 -0.801 1.00 97.56 217 THR A O 1
ATOM 1757 N N . CYS A 1 218 ? -6.536 -2.433 -2.214 1.00 97.62 218 CYS A N 1
ATOM 1758 C CA . CYS A 1 218 ? -5.490 -2.325 -1.201 1.00 97.62 218 CYS A CA 1
ATOM 1759 C C . CYS A 1 218 ? -4.715 -1.007 -1.331 1.00 97.62 218 CYS A C 1
ATOM 1761 O O . CYS A 1 218 ? -4.152 -0.707 -2.386 1.00 97.62 218 CYS A O 1
ATOM 1763 N N . LEU A 1 219 ? -4.661 -0.233 -0.246 1.00 95.56 219 LEU A N 1
ATOM 1764 C CA . LEU A 1 219 ? -3.893 1.007 -0.158 1.00 95.56 219 LEU A CA 1
ATOM 1765 C C . LEU A 1 219 ? -3.009 0.992 1.089 1.00 95.56 219 LEU A C 1
ATOM 1767 O O . LEU A 1 219 ? -3.517 0.889 2.202 1.00 95.56 219 LEU A O 1
ATOM 1771 N N . LYS A 1 220 ? -1.703 1.194 0.907 1.00 94.50 220 LYS A N 1
ATOM 1772 C CA . LYS A 1 220 ? -0.741 1.480 1.974 1.00 94.50 220 LYS A CA 1
ATOM 1773 C C . LYS A 1 220 ? 0.049 2.743 1.649 1.00 94.50 220 LYS A C 1
ATOM 1775 O O . LYS A 1 220 ? 0.795 2.756 0.671 1.00 94.50 220 LYS A O 1
ATOM 1780 N N . VAL A 1 221 ? -0.080 3.786 2.467 1.00 91.19 221 VAL A N 1
ATOM 1781 C CA . VAL A 1 221 ? 0.607 5.073 2.248 1.00 91.19 221 VAL A CA 1
ATOM 1782 C C . VAL A 1 221 ? 1.003 5.767 3.549 1.00 91.19 221 VAL A C 1
ATOM 1784 O O . VAL A 1 221 ? 0.329 5.644 4.569 1.00 91.19 221 VAL A O 1
ATOM 1787 N N . ASP A 1 222 ? 2.070 6.561 3.478 1.00 86.44 222 ASP A N 1
ATOM 1788 C CA . ASP A 1 222 ? 2.475 7.519 4.511 1.00 86.44 222 ASP A CA 1
ATOM 1789 C C . ASP A 1 222 ? 1.818 8.890 4.244 1.00 86.44 222 ASP A C 1
ATOM 1791 O O . ASP A 1 222 ? 2.115 9.578 3.261 1.00 86.44 222 ASP A O 1
ATOM 1795 N N . VAL A 1 223 ? 0.881 9.286 5.106 1.00 78.62 223 VAL A N 1
ATOM 1796 C CA . VAL A 1 223 ? 0.033 10.475 4.934 1.00 78.62 223 VAL A CA 1
ATOM 1797 C C . VAL A 1 223 ? 0.805 11.772 5.186 1.00 78.62 223 VAL A C 1
ATOM 1799 O O . VAL A 1 223 ? 0.568 12.751 4.469 1.00 78.62 223 VAL A O 1
ATOM 1802 N N . LYS A 1 224 ? 1.771 11.790 6.123 1.00 73.25 224 LYS A N 1
ATOM 1803 C CA . LYS A 1 224 ? 2.646 12.964 6.354 1.00 73.25 224 LYS A CA 1
ATOM 1804 C C . LYS A 1 224 ? 3.408 13.321 5.081 1.00 73.25 224 LYS A C 1
ATOM 1806 O O . LYS A 1 224 ? 3.552 14.496 4.751 1.00 73.25 224 LYS A O 1
ATOM 1811 N N . LEU A 1 225 ? 3.835 12.307 4.332 1.00 60.00 225 LEU A N 1
ATOM 1812 C CA . LEU A 1 225 ? 4.504 12.506 3.053 1.00 60.00 225 LEU A CA 1
ATOM 1813 C C . LEU A 1 225 ? 3.532 13.021 1.982 1.00 60.00 225 LEU A C 1
ATOM 1815 O O . LEU A 1 225 ? 3.862 13.960 1.258 1.00 60.00 225 LEU A O 1
ATOM 1819 N N . CYS A 1 226 ? 2.313 12.489 1.915 1.00 56.94 226 CYS A N 1
ATOM 1820 C CA . CYS A 1 226 ? 1.348 12.831 0.866 1.00 56.94 226 CYS A CA 1
ATOM 1821 C C . CYS A 1 226 ? 0.734 14.244 0.989 1.00 56.94 226 CYS A C 1
ATOM 1823 O O . CYS A 1 226 ? 0.464 14.875 -0.034 1.00 56.94 226 CYS A O 1
ATOM 1825 N N . GLY A 1 227 ? 0.550 14.797 2.194 1.00 63.62 227 GLY A N 1
ATOM 1826 C CA . GLY A 1 227 ? -0.029 16.139 2.376 1.00 63.62 227 GLY A CA 1
ATOM 1827 C C . GLY A 1 227 ? -1.443 16.266 1.780 1.00 63.62 227 GLY A C 1
ATOM 1828 O O . GLY A 1 227 ? -2.358 15.564 2.200 1.00 63.62 227 GLY A O 1
ATOM 1829 N N . THR A 1 228 ? -1.642 17.161 0.804 1.00 60.47 228 THR A N 1
ATOM 1830 C CA . THR A 1 228 ? -2.906 17.316 0.046 1.00 60.47 228 THR A CA 1
ATOM 1831 C C . THR A 1 228 ? -3.083 16.300 -1.091 1.00 60.47 228 THR A C 1
ATOM 1833 O O . THR A 1 228 ? -4.149 16.253 -1.693 1.00 60.47 228 THR A O 1
ATOM 1836 N N . TYR A 1 229 ? -2.067 15.484 -1.386 1.00 67.19 229 TYR A N 1
ATOM 1837 C CA . TYR A 1 229 ? -1.991 14.620 -2.575 1.00 67.19 229 TYR A CA 1
ATOM 1838 C C . TYR A 1 229 ? -2.209 13.136 -2.257 1.00 67.19 229 TYR A C 1
ATOM 1840 O O . TYR A 1 229 ? -1.650 12.256 -2.906 1.00 67.19 229 TYR A O 1
ATOM 1848 N N . VAL A 1 230 ? -2.983 12.842 -1.214 1.00 77.19 230 VAL A N 1
ATOM 1849 C CA . VAL A 1 230 ? -3.276 11.460 -0.826 1.00 77.19 230 VAL A CA 1
ATOM 1850 C C . VAL A 1 230 ? -4.121 10.790 -1.921 1.00 77.19 230 VAL A C 1
ATOM 1852 O O . VAL A 1 230 ? -5.086 11.411 -2.373 1.00 77.19 230 VAL A O 1
ATOM 1855 N N . PRO A 1 231 ? -3.808 9.545 -2.339 1.00 85.19 231 PRO A N 1
ATOM 1856 C CA . PRO A 1 231 ? -4.661 8.797 -3.256 1.00 85.19 231 PRO A CA 1
ATOM 1857 C C . PRO A 1 231 ? -6.105 8.755 -2.759 1.00 85.19 231 PRO A C 1
ATOM 1859 O O . PRO A 1 231 ? -6.360 8.354 -1.622 1.00 85.19 231 PRO A O 1
ATOM 1862 N N . ARG A 1 232 ? -7.035 9.193 -3.613 1.00 88.31 232 ARG A N 1
ATOM 1863 C CA . ARG A 1 232 ? -8.469 9.161 -3.330 1.00 88.31 232 ARG A CA 1
ATOM 1864 C C . ARG A 1 232 ? -9.017 7.787 -3.689 1.00 88.31 232 ARG A C 1
ATOM 1866 O O . ARG A 1 232 ? -8.815 7.337 -4.807 1.00 88.31 232 ARG A O 1
ATOM 1873 N N . VAL A 1 233 ? -9.696 7.109 -2.778 1.00 88.94 233 VAL A N 1
ATOM 1874 C CA . VAL A 1 233 ? -10.173 5.734 -2.978 1.00 88.94 233 VAL A CA 1
ATOM 1875 C C . VAL A 1 233 ? -11.675 5.655 -2.797 1.00 88.94 233 VAL A C 1
ATOM 1877 O O . VAL A 1 233 ? -12.247 6.378 -1.981 1.00 88.94 233 VAL A O 1
ATOM 1880 N N . CYS A 1 234 ? -12.318 4.752 -3.532 1.00 88.75 234 CYS A N 1
ATOM 1881 C CA . CYS A 1 234 ? -13.734 4.489 -3.337 1.00 88.75 234 CYS A CA 1
ATOM 1882 C C . CYS A 1 234 ? -13.942 3.666 -2.047 1.00 88.75 234 CYS A C 1
ATOM 1884 O O . CYS A 1 234 ? -13.373 2.577 -1.908 1.00 88.75 234 CYS A O 1
ATOM 1886 N N . PRO A 1 235 ? -14.778 4.125 -1.094 1.00 88.38 235 PRO A N 1
ATOM 1887 C CA . PRO A 1 235 ? -15.036 3.388 0.147 1.00 88.38 235 PRO A CA 1
ATOM 1888 C C . PRO A 1 235 ? -15.729 2.036 -0.093 1.00 88.38 235 PRO A C 1
ATOM 1890 O O . PRO A 1 235 ? -15.664 1.149 0.757 1.00 88.38 235 PRO A O 1
ATOM 1893 N N . ASN A 1 236 ? -16.369 1.858 -1.253 1.00 89.81 236 ASN A N 1
ATOM 1894 C CA . ASN A 1 236 ? -17.041 0.615 -1.622 1.00 89.81 236 ASN A CA 1
ATOM 1895 C C . ASN A 1 236 ? -16.106 -0.433 -2.230 1.00 89.81 236 ASN A C 1
ATOM 1897 O O . ASN A 1 236 ? -16.489 -1.596 -2.281 1.00 89.81 236 ASN A O 1
ATOM 1901 N N . THR A 1 237 ? -14.908 -0.079 -2.694 1.00 93.50 237 THR A N 1
ATOM 1902 C CA . THR A 1 237 ? -13.991 -1.054 -3.319 1.00 93.50 237 THR A CA 1
ATOM 1903 C C . THR A 1 237 ? -12.830 -1.429 -2.416 1.00 93.50 237 THR A C 1
ATOM 1905 O O . THR A 1 237 ? -12.342 -2.558 -2.486 1.00 93.50 237 THR A O 1
ATOM 1908 N N . ILE A 1 238 ? -12.418 -0.516 -1.535 1.00 95.88 238 ILE A N 1
ATOM 1909 C CA . ILE A 1 238 ? -11.299 -0.744 -0.630 1.00 95.88 238 ILE A CA 1
ATOM 1910 C C . ILE A 1 238 ? -11.593 -1.898 0.344 1.00 95.88 238 ILE A C 1
ATOM 1912 O O . ILE A 1 238 ? -12.634 -1.947 0.997 1.00 95.88 238 ILE A O 1
ATOM 1916 N N . GLN A 1 239 ? -10.647 -2.828 0.450 1.00 97.81 239 GLN A N 1
ATOM 1917 C CA . GLN A 1 239 ? -10.690 -3.986 1.349 1.00 97.81 239 GLN A CA 1
ATOM 1918 C C . GLN A 1 239 ? -9.606 -3.903 2.426 1.00 97.81 239 GLN A C 1
ATOM 1920 O O . GLN A 1 239 ? -9.837 -4.290 3.573 1.00 97.81 239 GLN A O 1
ATOM 1925 N N . HIS A 1 240 ? -8.440 -3.357 2.076 1.00 97.88 240 HIS A N 1
ATOM 1926 C CA . HIS A 1 240 ? -7.293 -3.207 2.965 1.00 97.88 240 HIS A CA 1
ATOM 1927 C C . HIS A 1 240 ? -6.782 -1.768 2.922 1.00 97.88 240 HIS A C 1
ATOM 1929 O O . HIS A 1 240 ? -6.404 -1.270 1.861 1.00 97.88 240 HIS A O 1
ATOM 1935 N N . LEU A 1 241 ? -6.762 -1.103 4.076 1.00 95.88 241 LEU A N 1
ATOM 1936 C CA . LEU A 1 241 ? -6.318 0.281 4.195 1.00 95.88 241 LEU A CA 1
ATOM 1937 C C . LEU A 1 241 ? -5.265 0.410 5.296 1.00 95.88 241 LEU A C 1
ATOM 1939 O O . LEU A 1 241 ? -5.553 0.147 6.461 1.00 95.88 241 LEU A O 1
ATOM 1943 N N . THR A 1 242 ? -4.067 0.854 4.927 1.00 94.81 242 THR A N 1
ATOM 1944 C CA . THR A 1 242 ? -2.967 1.170 5.839 1.00 94.81 242 THR A CA 1
ATOM 1945 C C . THR A 1 242 ? -2.561 2.632 5.684 1.00 94.81 242 THR A C 1
ATOM 1947 O O . THR A 1 242 ? -2.103 3.049 4.617 1.00 94.81 242 THR A O 1
ATOM 1950 N N . LEU A 1 243 ? -2.703 3.409 6.757 1.00 91.62 243 LEU A N 1
ATOM 1951 C CA . LEU A 1 243 ? -2.364 4.831 6.804 1.00 91.62 243 LEU A CA 1
ATOM 1952 C C . LEU A 1 243 ? -1.288 5.078 7.858 1.00 91.62 243 LEU A C 1
ATOM 1954 O O . LEU A 1 243 ? -1.537 4.958 9.057 1.00 91.62 243 LEU A O 1
ATOM 1958 N N . GLU A 1 244 ? -0.093 5.451 7.411 1.00 89.31 244 GLU A N 1
ATOM 1959 C CA . GLU A 1 244 ? 1.028 5.788 8.288 1.00 89.31 244 GLU A CA 1
ATOM 1960 C C . GLU A 1 244 ? 1.151 7.306 8.491 1.00 89.31 244 GLU A C 1
ATOM 1962 O O . GLU A 1 244 ? 0.818 8.089 7.603 1.00 89.31 244 GLU A O 1
ATOM 1967 N N . ASN A 1 245 ? 1.632 7.731 9.664 1.00 83.12 245 ASN A N 1
ATOM 1968 C CA . ASN A 1 245 ? 1.749 9.138 10.076 1.00 83.12 245 ASN A CA 1
ATOM 1969 C C . ASN A 1 245 ? 0.469 9.959 9.855 1.00 83.12 245 ASN A C 1
ATOM 1971 O O . ASN A 1 245 ? 0.514 11.107 9.404 1.00 83.12 245 ASN A O 1
ATOM 1975 N N . LEU A 1 246 ? -0.683 9.367 10.165 1.00 82.12 246 LEU A N 1
ATOM 1976 C CA . LEU A 1 246 ? -1.961 10.053 10.059 1.00 82.12 246 LEU A CA 1
ATOM 1977 C C . LEU A 1 246 ? -2.070 11.136 11.140 1.00 82.12 246 LEU A C 1
ATOM 1979 O O . LEU A 1 246 ? -1.792 10.881 12.314 1.00 82.12 246 LEU A O 1
ATOM 1983 N N . LEU A 1 247 ? -2.500 12.339 10.757 1.00 77.12 247 LEU A N 1
ATOM 1984 C CA . LEU A 1 247 ? -2.829 13.380 11.728 1.00 77.12 247 LEU A CA 1
ATOM 1985 C C . LEU A 1 247 ? -4.235 13.083 12.290 1.00 77.12 247 LEU A C 1
ATOM 1987 O O . LEU A 1 247 ? -5.139 12.786 11.503 1.00 77.12 247 LEU A O 1
ATOM 1991 N N . PRO A 1 248 ? -4.478 13.195 13.609 1.00 68.50 248 PRO A N 1
ATOM 1992 C CA . PRO A 1 248 ? -5.781 12.973 14.218 1.00 68.50 248 PRO A CA 1
ATOM 1993 C C . PRO A 1 248 ? -6.892 13.784 13.541 1.00 68.50 248 PRO A C 1
ATOM 1995 O O . PRO A 1 248 ? -7.972 13.269 13.326 1.00 68.50 248 PRO A O 1
ATOM 1998 N N . ASN A 1 249 ? -6.631 15.009 13.084 1.00 62.97 249 ASN A N 1
ATOM 1999 C CA . ASN A 1 249 ? -7.675 15.845 12.477 1.00 62.97 249 ASN A CA 1
ATOM 2000 C C . ASN A 1 249 ? -7.768 15.720 10.940 1.00 62.97 249 ASN A C 1
ATOM 2002 O O . ASN A 1 249 ? -8.588 16.396 10.325 1.00 62.97 249 ASN A O 1
ATOM 2006 N N . SER A 1 250 ? -6.930 14.896 10.296 1.00 64.50 250 SER A N 1
ATOM 2007 C CA . SER A 1 250 ? -6.921 14.706 8.830 1.00 64.50 250 SER A CA 1
ATOM 2008 C C . SER A 1 250 ? -7.433 13.337 8.383 1.00 64.50 250 SER A C 1
ATOM 2010 O O . SER A 1 250 ? -7.302 12.970 7.207 1.00 64.50 250 SER A O 1
ATOM 2012 N N . THR A 1 251 ? -8.016 12.581 9.315 1.00 61.25 251 THR A N 1
ATOM 2013 C CA . THR A 1 251 ? -8.618 11.274 9.059 1.00 61.25 251 THR A CA 1
ATOM 2014 C C . THR A 1 251 ? -9.632 11.437 7.922 1.00 61.25 251 THR A C 1
ATOM 2016 O O . THR A 1 251 ? -10.436 12.362 7.945 1.00 61.25 251 THR A O 1
ATOM 2019 N N . TRP A 1 252 ? -9.572 10.571 6.906 1.00 71.38 252 TRP A N 1
ATOM 2020 C CA . TRP A 1 252 ? -10.543 10.475 5.792 1.00 71.38 252 TRP A CA 1
ATOM 2021 C C . TRP A 1 252 ? -10.322 11.319 4.537 1.00 71.38 252 TRP A C 1
ATOM 2023 O O . TRP A 1 252 ? -11.053 11.121 3.567 1.00 71.38 252 TRP A O 1
ATOM 2033 N N . ARG A 1 253 ? -9.261 12.132 4.447 1.00 72.00 253 ARG A N 1
ATOM 2034 C CA . ARG A 1 253 ? -8.897 12.778 3.162 1.00 72.00 253 ARG A CA 1
ATOM 2035 C C . ARG A 1 253 ? -8.680 11.774 2.016 1.00 72.00 253 ARG A C 1
ATOM 2037 O O . ARG A 1 253 ? -8.898 12.111 0.857 1.00 72.00 253 ARG A O 1
ATOM 2044 N N . VAL A 1 254 ? -8.321 10.532 2.353 1.00 76.06 254 VAL A N 1
ATOM 2045 C CA . VAL A 1 254 ? -8.186 9.390 1.430 1.00 76.06 254 VAL A CA 1
ATOM 2046 C C . VAL A 1 254 ? -9.470 9.055 0.673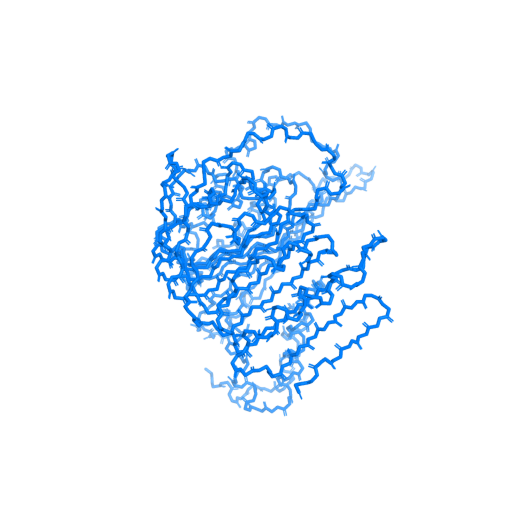 1.00 76.06 254 VAL A C 1
ATOM 2048 O O . VAL A 1 254 ? -9.387 8.417 -0.359 1.00 76.06 254 VAL A O 1
ATOM 2051 N N . PHE A 1 255 ? -10.652 9.459 1.140 1.00 77.19 255 PHE A N 1
ATOM 2052 C CA . PHE A 1 255 ? -11.909 9.160 0.446 1.00 77.19 255 PHE A CA 1
ATOM 2053 C C . PHE A 1 255 ? -12.387 10.302 -0.465 1.00 77.19 255 PHE A C 1
ATOM 2055 O O . PHE A 1 255 ? -13.397 10.168 -1.143 1.00 77.19 255 PHE A O 1
ATOM 2062 N N . GLY A 1 256 ? -11.631 11.406 -0.541 1.00 61.25 256 GLY A N 1
ATOM 2063 C CA . GLY A 1 256 ? -11.744 12.375 -1.634 1.00 61.25 256 GLY A CA 1
ATOM 2064 C C . GLY A 1 256 ? -12.992 13.256 -1.665 1.00 61.25 256 GLY A C 1
ATOM 2065 O O . GLY A 1 256 ? -13.271 13.830 -2.712 1.00 61.25 256 GLY A O 1
ATOM 2066 N N . PHE A 1 257 ? -13.719 13.387 -0.557 1.00 62.25 257 PHE A N 1
ATOM 2067 C CA . PHE A 1 257 ? -14.912 14.228 -0.496 1.00 62.25 257 PHE A CA 1
ATOM 2068 C C . PHE A 1 257 ? -14.561 15.723 -0.453 1.00 62.25 257 PHE A C 1
ATOM 2070 O O . PHE A 1 257 ? -13.731 16.137 0.358 1.00 62.25 257 PHE A O 1
ATOM 2077 N N . GLU A 1 258 ? -15.191 16.517 -1.327 1.00 59.72 258 GLU A N 1
ATOM 2078 C CA . GLU A 1 258 ? -15.107 17.989 -1.307 1.00 59.72 258 GLU A CA 1
ATOM 2079 C C . GLU A 1 258 ? -15.826 18.556 -0.076 1.00 59.72 258 GLU A C 1
ATOM 2081 O O . GLU A 1 258 ? -15.261 19.388 0.630 1.00 59.72 258 GLU A O 1
ATOM 2086 N N . ASP A 1 259 ? -16.992 17.991 0.255 1.00 65.38 259 ASP A N 1
ATOM 2087 C CA . ASP A 1 259 ? -17.703 18.200 1.514 1.00 65.38 259 ASP A CA 1
ATOM 2088 C C . ASP A 1 259 ? -17.626 16.940 2.376 1.00 65.38 259 ASP A C 1
ATOM 2090 O O . ASP A 1 259 ? -18.068 15.868 1.963 1.00 65.38 259 ASP A O 1
ATOM 2094 N N . VAL A 1 260 ? -17.081 17.050 3.591 1.00 65.56 260 VAL A N 1
ATOM 2095 C CA . VAL A 1 260 ? -16.984 15.912 4.519 1.00 65.56 260 VAL A CA 1
ATOM 2096 C C . VAL A 1 260 ? -18.399 15.412 4.844 1.00 65.56 260 VAL A C 1
ATOM 2098 O O . VAL A 1 260 ? -19.158 16.148 5.485 1.00 65.56 260 VAL A O 1
ATOM 2101 N N . PRO A 1 261 ? -18.778 14.185 4.432 1.00 73.12 261 PRO A N 1
ATOM 2102 C CA . PRO A 1 261 ? -20.109 13.672 4.712 1.00 73.12 261 PRO A CA 1
ATOM 2103 C C . PRO A 1 261 ? -20.290 13.491 6.221 1.00 73.12 261 PRO A C 1
ATOM 2105 O O . PRO A 1 261 ? -19.340 13.222 6.955 1.00 73.12 261 PRO A O 1
ATOM 2108 N N . THR A 1 262 ? -21.529 13.602 6.697 1.00 79.44 262 THR A N 1
ATOM 2109 C CA . THR A 1 262 ? -21.862 13.334 8.106 1.00 79.44 262 THR A CA 1
ATOM 2110 C C . THR A 1 262 ? -21.664 11.864 8.464 1.00 79.44 262 THR A C 1
ATOM 2112 O O . THR A 1 262 ? -21.358 11.531 9.609 1.00 79.44 262 THR A O 1
ATOM 2115 N N . THR A 1 263 ? -21.844 10.962 7.500 1.00 84.50 263 THR A N 1
ATOM 2116 C CA . THR A 1 263 ? -21.645 9.522 7.668 1.00 84.50 263 THR A CA 1
ATOM 2117 C C . THR A 1 263 ? -21.043 8.918 6.409 1.00 84.50 263 THR A C 1
ATOM 2119 O O . THR A 1 263 ? -21.437 9.260 5.296 1.00 84.50 263 THR A O 1
ATOM 2122 N N . MET A 1 264 ? -20.115 7.984 6.586 1.00 87.75 264 MET A N 1
ATOM 2123 C CA . MET A 1 264 ? -19.492 7.234 5.503 1.00 87.75 264 MET A CA 1
ATOM 2124 C C . MET A 1 264 ? -19.492 5.747 5.832 1.00 87.75 264 MET A C 1
ATOM 2126 O O . MET A 1 264 ? -19.205 5.349 6.959 1.00 87.75 264 MET A O 1
ATOM 2130 N N . VAL A 1 265 ? -19.781 4.918 4.833 1.00 91.75 265 VAL A N 1
ATOM 2131 C CA . VAL A 1 265 ? -19.795 3.461 4.976 1.00 91.75 265 VAL A CA 1
ATOM 2132 C C . VAL A 1 265 ? -18.723 2.866 4.073 1.00 91.75 265 VAL A C 1
ATOM 2134 O O . VAL A 1 265 ? -18.830 2.945 2.852 1.00 91.75 265 VAL A O 1
ATOM 2137 N N . ALA A 1 266 ? -17.704 2.245 4.665 1.00 93.12 266 ALA A N 1
ATOM 2138 C CA . ALA A 1 266 ? -16.721 1.458 3.926 1.00 93.12 266 ALA A CA 1
ATOM 2139 C C . ALA A 1 266 ? -17.167 -0.009 3.933 1.00 93.12 266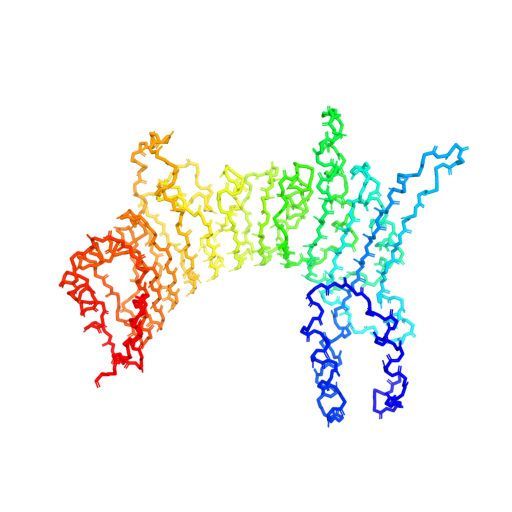 ALA A C 1
ATOM 2141 O O . ALA A 1 266 ? -16.764 -0.815 4.775 1.00 93.12 266 ALA A O 1
ATOM 2142 N N . SER A 1 267 ? -18.092 -0.322 3.025 1.00 93.12 267 SER A N 1
ATOM 2143 C CA . SER A 1 267 ? -18.879 -1.562 3.021 1.00 93.12 267 SER A CA 1
ATOM 2144 C C . SER A 1 267 ? -18.041 -2.831 2.860 1.00 93.12 267 SER A C 1
ATOM 2146 O O . SER A 1 267 ? -18.422 -3.873 3.389 1.00 93.12 267 SER A O 1
ATOM 2148 N N . ASN A 1 268 ? -16.896 -2.745 2.181 1.00 96.19 268 ASN A N 1
ATOM 2149 C CA . ASN A 1 268 ? -16.029 -3.884 1.876 1.00 96.19 268 ASN A CA 1
ATOM 2150 C C . ASN A 1 268 ? -14.705 -3.899 2.646 1.00 96.19 268 ASN A C 1
ATOM 2152 O O . ASN A 1 268 ? -13.912 -4.817 2.446 1.00 96.19 268 ASN A O 1
ATOM 2156 N N . LEU A 1 269 ? -14.475 -2.943 3.552 1.00 97.25 269 LEU A N 1
ATOM 2157 C CA . LEU A 1 269 ? -13.223 -2.862 4.297 1.00 97.25 269 LEU A CA 1
ATOM 2158 C C . LEU A 1 269 ? -13.111 -4.023 5.297 1.00 97.25 269 LEU A C 1
ATOM 2160 O O . LEU A 1 269 ? -13.895 -4.123 6.240 1.00 97.25 269 LEU A O 1
ATOM 2164 N N . VAL A 1 270 ? -12.115 -4.884 5.090 1.00 97.75 270 VAL A N 1
ATOM 2165 C CA . VAL A 1 270 ? -11.827 -6.070 5.912 1.00 97.75 270 VAL A CA 1
ATOM 2166 C C . VAL A 1 270 ? -10.700 -5.797 6.906 1.00 97.75 270 VAL A C 1
ATOM 2168 O O . VAL A 1 270 ? -10.745 -6.293 8.034 1.00 97.75 270 VAL A O 1
ATOM 2171 N N . SER A 1 271 ? -9.701 -5.003 6.511 1.00 97.94 271 SER A N 1
ATOM 2172 C CA . SER A 1 271 ? -8.538 -4.683 7.341 1.00 97.94 271 SER A CA 1
ATOM 2173 C C . SER A 1 271 ? -8.246 -3.189 7.347 1.00 97.94 271 SER A C 1
ATOM 2175 O O . SER A 1 271 ? -8.111 -2.577 6.286 1.00 97.94 271 SER A O 1
ATOM 2177 N N . LEU A 1 272 ? -8.063 -2.636 8.544 1.00 96.38 272 LEU A N 1
ATOM 2178 C CA . LEU A 1 272 ? -7.685 -1.244 8.765 1.00 96.38 272 LEU A CA 1
ATOM 2179 C C . LEU A 1 272 ? -6.457 -1.177 9.677 1.00 96.38 272 LEU A C 1
ATOM 2181 O O . LEU A 1 272 ? -6.491 -1.689 10.793 1.00 96.38 272 LEU A O 1
ATOM 2185 N N . ASP A 1 273 ? -5.392 -0.537 9.207 1.00 95.56 273 ASP A N 1
ATOM 2186 C CA . ASP A 1 273 ? -4.168 -0.274 9.967 1.00 95.56 273 ASP A CA 1
ATOM 2187 C C . ASP A 1 273 ? -3.891 1.234 9.971 1.00 95.56 273 ASP A C 1
ATOM 2189 O O . ASP A 1 273 ? -3.721 1.848 8.916 1.00 95.56 273 ASP A O 1
ATOM 2193 N N . ILE A 1 274 ? -3.891 1.855 11.147 1.00 92.12 274 ILE A N 1
ATOM 2194 C CA . ILE A 1 274 ? -3.614 3.284 11.297 1.00 92.12 274 ILE A CA 1
ATOM 2195 C C . ILE A 1 274 ? -2.466 3.480 12.270 1.00 92.12 274 ILE A C 1
ATOM 2197 O O . ILE A 1 274 ? -2.554 3.134 13.447 1.00 92.12 274 ILE A O 1
ATOM 2201 N N . LYS A 1 275 ? -1.426 4.165 11.802 1.00 90.31 275 LYS A N 1
ATOM 2202 C CA . LYS A 1 275 ? -0.348 4.677 12.640 1.00 90.31 275 LYS A CA 1
ATOM 2203 C C . LYS A 1 275 ? -0.430 6.193 12.704 1.00 90.31 275 LYS A C 1
ATOM 2205 O O . LYS A 1 275 ? -0.142 6.881 11.722 1.00 90.31 275 LYS A O 1
ATOM 2210 N N . TYR A 1 276 ? -0.823 6.710 13.862 1.00 85.56 276 TYR A N 1
ATOM 2211 C CA . TYR A 1 276 ? -0.896 8.146 14.097 1.00 85.56 276 TYR A CA 1
ATOM 2212 C C . TYR A 1 276 ? 0.497 8.765 14.191 1.00 85.56 276 TYR A C 1
ATOM 2214 O O . TYR A 1 276 ? 1.464 8.120 14.607 1.00 85.56 276 TYR A O 1
ATOM 2222 N N . HIS A 1 277 ? 0.592 10.030 13.788 1.00 80.75 277 HIS A N 1
ATOM 2223 C CA . HIS A 1 277 ? 1.816 10.803 13.939 1.00 80.75 277 HIS A CA 1
ATOM 2224 C C . HIS A 1 277 ? 2.124 11.092 15.420 1.00 80.75 277 HIS A C 1
ATOM 2226 O O . HIS A 1 277 ? 1.217 11.240 16.241 1.00 80.75 277 HIS A O 1
ATOM 2232 N N . ASP A 1 278 ? 3.412 11.165 15.751 1.00 75.38 278 ASP A N 1
ATOM 2233 C CA . ASP A 1 278 ? 3.900 11.437 17.100 1.00 75.38 278 ASP A CA 1
ATOM 2234 C C . ASP A 1 278 ? 4.038 12.949 17.315 1.00 75.38 278 ASP A C 1
ATOM 2236 O O . ASP A 1 278 ? 4.924 13.581 16.749 1.00 75.38 278 ASP A O 1
ATOM 2240 N N . TYR A 1 279 ? 3.136 13.530 18.107 1.00 63.66 279 TYR A N 1
ATOM 2241 C CA . TYR A 1 279 ? 3.091 14.977 18.363 1.00 63.66 279 TYR A CA 1
ATOM 2242 C C . TYR A 1 279 ? 4.034 15.440 19.467 1.00 63.66 279 TYR A C 1
ATOM 2244 O O . TYR A 1 279 ? 4.218 16.641 19.634 1.00 63.66 279 TYR A O 1
ATOM 2252 N N . SER A 1 280 ? 4.628 14.517 20.225 1.00 54.41 280 SER A N 1
ATOM 2253 C CA . SER A 1 280 ? 5.448 14.865 21.391 1.00 54.41 280 SER A CA 1
ATOM 2254 C C . SER A 1 280 ? 6.694 15.700 21.049 1.00 54.41 280 SER A C 1
ATOM 2256 O O . SER A 1 280 ? 7.255 16.340 21.932 1.00 54.41 280 SER A O 1
ATOM 2258 N N . LEU A 1 281 ? 7.100 15.736 19.772 1.00 47.34 281 LEU A N 1
ATOM 2259 C CA . LEU A 1 281 ? 8.308 16.416 19.285 1.00 47.34 281 LEU A CA 1
ATOM 2260 C C . LEU A 1 281 ? 8.038 17.693 18.466 1.00 47.34 281 LEU A C 1
ATOM 2262 O O . LEU A 1 281 ? 8.949 18.491 18.271 1.00 47.34 281 LEU A O 1
ATOM 2266 N N . GLU A 1 282 ? 6.812 17.902 17.981 1.00 48.41 282 GLU A N 1
ATOM 2267 C CA . GLU A 1 282 ? 6.438 19.031 17.115 1.00 48.41 282 GLU A CA 1
ATOM 2268 C C . GLU A 1 282 ? 5.330 19.825 17.828 1.00 48.41 282 GLU A C 1
ATOM 2270 O O . GLU A 1 282 ? 4.149 19.691 17.512 1.00 48.41 282 GLU A O 1
ATOM 2275 N N . GLY A 1 283 ? 5.702 20.579 18.871 1.00 40.78 283 GLY A N 1
ATOM 2276 C CA . GLY A 1 283 ? 4.753 21.290 19.736 1.00 40.78 283 GLY A CA 1
ATOM 2277 C C . GLY A 1 283 ? 3.809 22.193 18.946 1.00 40.78 283 GLY A C 1
ATOM 2278 O O . GLY A 1 283 ? 4.299 22.942 18.116 1.00 40.78 283 GLY A O 1
ATOM 2279 N N . ASP A 1 284 ? 2.496 22.063 19.188 1.00 37.84 284 ASP A N 1
ATOM 2280 C CA . ASP A 1 284 ? 1.331 22.922 18.861 1.00 37.84 284 ASP A CA 1
ATOM 2281 C C . ASP A 1 284 ? 1.360 23.851 17.618 1.00 37.84 284 ASP A C 1
ATOM 2283 O O . ASP A 1 284 ? 0.515 24.731 17.468 1.00 37.84 284 ASP A O 1
ATOM 2287 N N . LEU A 1 285 ? 2.259 23.636 16.657 1.00 41.28 285 LEU A N 1
ATOM 2288 C CA . LEU A 1 285 ? 2.490 24.501 15.493 1.00 41.28 285 LEU A CA 1
ATOM 2289 C C . LEU A 1 285 ? 1.371 24.430 14.460 1.00 41.28 285 LEU A C 1
ATOM 2291 O O . LEU A 1 285 ? 1.359 25.188 13.491 1.00 41.28 285 LEU A O 1
ATOM 2295 N N . PHE A 1 286 ? 0.410 23.540 14.663 1.00 43.91 286 PHE A N 1
ATOM 2296 C CA . PHE A 1 286 ? -0.753 23.468 13.820 1.00 43.91 286 PHE A CA 1
ATOM 2297 C C . PHE A 1 286 ? -2.015 23.701 14.643 1.00 43.91 286 PHE A C 1
ATOM 2299 O O . PHE A 1 286 ? -2.610 22.766 15.184 1.00 43.91 286 PHE A O 1
ATOM 2306 N N . GLY A 1 287 ? -2.425 24.971 14.702 1.00 35.97 287 GLY A N 1
ATOM 2307 C CA . GLY A 1 287 ? -3.755 25.407 15.125 1.00 35.97 287 GLY A CA 1
ATOM 2308 C C . GLY A 1 287 ? -4.833 24.825 14.210 1.00 35.97 287 GLY A C 1
ATOM 2309 O O . GLY A 1 287 ? -5.365 25.503 13.338 1.00 35.97 287 GLY A O 1
ATOM 2310 N N . TYR A 1 288 ? -5.108 23.533 14.362 1.00 47.88 288 TYR A N 1
ATOM 2311 C CA . TYR A 1 288 ? -6.123 22.832 13.596 1.00 47.88 288 TYR A CA 1
ATOM 2312 C C . TYR A 1 288 ? -7.475 22.992 14.286 1.00 47.88 288 TYR A C 1
ATOM 2314 O O . TYR A 1 288 ? -7.709 22.418 15.352 1.00 47.88 288 TYR A O 1
ATOM 2322 N N . GLU A 1 289 ? -8.371 23.734 13.639 1.00 44.19 289 GLU A N 1
ATOM 2323 C CA . GLU A 1 289 ? -9.796 23.762 13.959 1.00 44.19 289 GLU A CA 1
ATOM 2324 C C . GLU A 1 289 ? -10.360 22.333 13.997 1.00 44.19 289 GLU A C 1
ATOM 2326 O O . GLU A 1 289 ? -9.947 21.454 13.230 1.00 44.19 289 GLU A O 1
ATOM 2331 N N . ALA A 1 290 ? -11.287 22.080 14.923 1.00 46.91 290 ALA A N 1
ATOM 2332 C CA . ALA A 1 290 ? -11.960 20.795 15.039 1.00 46.91 290 ALA A CA 1
ATOM 2333 C C . ALA A 1 290 ? -12.715 20.500 13.733 1.00 46.91 290 ALA A C 1
ATOM 2335 O O . ALA A 1 290 ? -13.775 21.064 13.472 1.00 46.91 290 ALA A O 1
ATOM 2336 N N . ALA A 1 291 ? -12.149 19.635 12.888 1.00 54.03 291 ALA A N 1
ATOM 2337 C CA . ALA A 1 291 ? -12.801 19.209 11.660 1.00 54.03 291 ALA A CA 1
ATOM 2338 C C . ALA A 1 291 ? -14.170 18.591 11.988 1.00 54.03 291 ALA A C 1
ATOM 2340 O O . ALA A 1 291 ? -14.306 17.860 12.974 1.00 54.03 291 ALA A O 1
ATOM 2341 N N . LYS A 1 292 ? -15.183 18.871 11.153 1.00 57.12 292 LYS A N 1
ATOM 2342 C CA . LYS A 1 292 ? -16.501 18.224 11.242 1.00 57.12 292 LYS A CA 1
ATOM 2343 C C . LYS A 1 292 ? -16.307 16.707 11.318 1.00 57.12 292 LYS A C 1
ATOM 2345 O O . LYS A 1 292 ? -15.689 16.113 10.435 1.00 57.12 292 LYS A O 1
ATOM 2350 N N . GLN A 1 293 ? -16.809 16.090 12.385 1.00 65.62 293 GLN A N 1
ATOM 2351 C CA . GLN A 1 293 ? -16.648 14.656 12.608 1.00 65.62 293 GLN A CA 1
ATOM 2352 C C . GLN A 1 293 ? -17.553 13.874 11.647 1.00 65.62 293 GLN A C 1
ATOM 2354 O O . GLN A 1 293 ? -18.775 13.938 11.744 1.00 65.62 293 GLN A O 1
ATOM 2359 N N . CYS A 1 294 ? -16.945 13.134 10.721 1.00 77.25 294 CYS A N 1
ATOM 2360 C CA . CYS A 1 294 ? -17.631 12.127 9.914 1.00 77.25 294 CYS A CA 1
ATOM 2361 C C . CYS A 1 294 ? -17.765 10.838 10.728 1.00 77.25 294 CYS A C 1
ATOM 2363 O O . CYS A 1 294 ? -16.761 10.315 11.220 1.00 77.25 294 CYS A O 1
ATOM 2365 N N . LYS A 1 295 ? -18.986 10.309 10.856 1.00 85.50 295 LYS A N 1
ATOM 2366 C CA . LYS A 1 295 ? -19.227 9.001 11.471 1.00 85.50 295 LYS A CA 1
ATOM 2367 C C . LYS A 1 295 ? -18.903 7.887 10.473 1.00 85.50 295 LYS A C 1
ATOM 2369 O O . LYS A 1 295 ? -19.477 7.837 9.388 1.00 85.50 295 LYS A O 1
ATOM 2374 N N . MET A 1 296 ? -18.006 6.976 10.829 1.00 87.25 296 MET A N 1
ATOM 2375 C CA . MET A 1 296 ? -17.476 5.967 9.904 1.00 87.25 296 MET A CA 1
ATOM 2376 C C . MET A 1 296 ? -18.016 4.585 10.230 1.00 87.25 296 MET A C 1
ATOM 2378 O O . MET A 1 296 ? -17.872 4.125 11.352 1.00 87.25 296 MET A O 1
ATOM 2382 N N . HIS A 1 297 ? -18.625 3.896 9.276 1.00 93.12 297 HIS A N 1
ATOM 2383 C CA . HIS A 1 297 ? -19.191 2.566 9.485 1.00 93.12 297 HIS A CA 1
ATOM 2384 C C . HIS A 1 297 ? -18.366 1.515 8.736 1.00 93.12 297 HIS A C 1
ATOM 2386 O O . HIS A 1 297 ? -18.172 1.624 7.521 1.00 93.12 297 HIS A O 1
ATOM 2392 N N . PHE A 1 298 ? -17.931 0.473 9.450 1.00 95.06 298 PHE A N 1
ATOM 2393 C CA . PHE A 1 298 ? -17.089 -0.601 8.911 1.00 95.06 298 PHE A CA 1
ATOM 2394 C C . PHE A 1 298 ? -17.745 -1.984 9.078 1.00 95.06 298 PHE A C 1
ATOM 2396 O O . PHE A 1 298 ? -17.247 -2.820 9.829 1.00 95.06 298 PHE A O 1
ATOM 2403 N N . PRO A 1 299 ? -18.868 -2.272 8.397 1.00 95.38 299 PRO A N 1
ATOM 2404 C CA . PRO A 1 299 ? -19.696 -3.449 8.685 1.00 95.38 299 PRO A CA 1
ATOM 2405 C C . PRO A 1 299 ? -19.000 -4.805 8.474 1.00 95.38 299 PRO A C 1
ATOM 2407 O O . PRO A 1 299 ? -19.453 -5.805 9.024 1.00 95.38 299 PRO A O 1
ATOM 2410 N N . ARG A 1 300 ? -17.923 -4.867 7.678 1.00 96.75 300 ARG A N 1
ATOM 2411 C CA . ARG A 1 300 ? -17.188 -6.106 7.355 1.00 96.75 300 ARG A CA 1
ATOM 2412 C C . ARG A 1 300 ? -15.778 -6.160 7.951 1.00 96.75 300 ARG A C 1
ATOM 2414 O O . ARG A 1 300 ? -15.005 -7.044 7.578 1.00 96.75 300 ARG A O 1
ATOM 2421 N N . LEU A 1 301 ? -15.439 -5.240 8.856 1.00 97.38 301 LEU A N 1
ATOM 2422 C CA . LEU A 1 301 ? -14.094 -5.157 9.418 1.00 97.38 301 LEU A CA 1
ATOM 2423 C C . LEU A 1 301 ? -13.787 -6.380 10.280 1.00 97.38 301 LEU A C 1
ATOM 2425 O O . LEU A 1 301 ? -14.498 -6.674 11.235 1.00 97.38 301 LEU A O 1
ATOM 2429 N N . LYS A 1 302 ? -12.698 -7.073 9.958 1.00 96.25 302 LYS A N 1
ATOM 2430 C CA . LYS A 1 302 ? -12.224 -8.240 10.712 1.00 96.25 302 LYS A CA 1
ATOM 2431 C C . LYS A 1 302 ? -10.955 -7.954 11.496 1.00 96.25 302 LYS A C 1
ATOM 2433 O O . LYS A 1 302 ? -10.754 -8.559 12.544 1.00 96.25 302 LYS A O 1
ATOM 2438 N N . SER A 1 303 ? -10.114 -7.054 10.989 1.00 96.56 303 SER A N 1
ATOM 2439 C CA . SER A 1 303 ? -8.814 -6.728 11.571 1.00 96.56 303 SER A CA 1
ATOM 2440 C C . SER A 1 303 ? -8.652 -5.222 11.735 1.00 96.56 303 SER A C 1
ATOM 2442 O O . SER A 1 303 ? -8.764 -4.475 10.759 1.00 96.56 303 SER A O 1
ATOM 2444 N N . LEU A 1 304 ? -8.351 -4.791 12.957 1.00 95.38 304 LEU A N 1
ATOM 2445 C CA . LEU A 1 304 ? -8.005 -3.414 13.289 1.00 95.38 304 LEU A CA 1
ATOM 2446 C C . LEU A 1 304 ? -6.621 -3.372 13.932 1.00 95.38 304 LEU A C 1
ATOM 2448 O O . LEU A 1 304 ? -6.400 -4.008 14.960 1.00 95.38 304 LEU A O 1
ATOM 2452 N N . LYS A 1 305 ? -5.708 -2.589 13.362 1.00 94.69 305 LYS A N 1
ATOM 2453 C CA . LYS A 1 305 ? -4.428 -2.252 13.982 1.00 94.69 305 LYS A CA 1
ATOM 2454 C C . LYS A 1 305 ? -4.332 -0.745 14.186 1.00 94.69 305 LYS A C 1
ATOM 2456 O O . LYS A 1 305 ? -4.552 0.021 13.253 1.00 94.69 305 LYS A O 1
ATOM 2461 N N . LEU A 1 306 ? -4.011 -0.320 15.402 1.00 91.94 306 LEU A N 1
ATOM 2462 C CA . LEU A 1 306 ? -3.836 1.083 15.760 1.00 91.94 306 LEU A CA 1
ATOM 2463 C C . LEU A 1 306 ? -2.497 1.283 16.450 1.00 91.94 306 LEU A C 1
ATOM 2465 O O . LEU A 1 306 ? -2.195 0.587 17.407 1.00 91.94 306 LEU A O 1
ATOM 2469 N N . CYS A 1 307 ? -1.719 2.262 16.002 1.00 90.19 307 CYS A N 1
ATOM 2470 C CA . CYS A 1 307 ? -0.535 2.743 16.703 1.00 90.19 307 CYS A CA 1
ATOM 2471 C C . CYS A 1 307 ? -0.770 4.201 17.109 1.00 90.19 307 CYS A C 1
ATOM 2473 O O . CYS A 1 307 ? -0.855 5.096 16.264 1.00 90.19 307 CYS A O 1
ATOM 2475 N N . ILE A 1 308 ? -0.938 4.417 18.409 1.00 85.38 308 ILE A N 1
ATOM 2476 C CA . ILE A 1 308 ? -1.436 5.629 19.044 1.00 85.38 308 ILE A CA 1
ATOM 2477 C C . ILE A 1 308 ? -0.358 6.150 19.990 1.00 85.38 308 ILE A C 1
ATOM 2479 O O . ILE A 1 308 ? -0.104 5.594 21.054 1.00 85.38 308 ILE A O 1
ATOM 2483 N N . ARG A 1 309 ? 0.282 7.253 19.618 1.00 78.88 309 ARG A N 1
ATOM 2484 C CA . ARG A 1 309 ? 1.304 7.878 20.470 1.00 78.88 309 ARG A CA 1
ATOM 2485 C C . ARG A 1 309 ? 0.791 9.098 21.228 1.00 78.88 309 ARG A C 1
ATOM 2487 O O . ARG A 1 309 ? 1.379 9.471 22.238 1.00 78.88 309 ARG A O 1
ATOM 2494 N N . SER A 1 310 ? -0.327 9.673 20.786 1.00 74.56 310 SER A N 1
ATOM 2495 C CA . SER A 1 310 ? -0.970 10.836 21.397 1.00 74.56 310 SER A CA 1
ATOM 2496 C C . SER A 1 310 ? -2.343 10.488 21.971 1.00 74.56 310 SER A C 1
ATOM 2498 O O . SER A 1 310 ? -3.019 9.580 21.497 1.00 74.56 310 SER A O 1
ATOM 2500 N N . ALA A 1 311 ? -2.805 11.279 22.940 1.00 67.56 311 ALA A N 1
ATOM 2501 C CA . ALA A 1 311 ? -4.100 11.076 23.591 1.00 67.56 311 ALA A CA 1
ATOM 2502 C C . ALA A 1 311 ? -5.322 11.278 22.663 1.00 67.56 311 ALA A C 1
ATOM 2504 O O . ALA A 1 311 ? -6.453 11.027 23.072 1.00 67.56 311 ALA A O 1
ATOM 2505 N N . LYS A 1 312 ? -5.132 11.746 21.419 1.00 72.81 312 LYS A N 1
ATOM 2506 C CA . LYS A 1 312 ? -6.222 12.001 20.467 1.00 72.81 312 LYS A CA 1
ATOM 2507 C C . LYS A 1 312 ? -6.388 10.814 19.517 1.00 72.81 312 LYS A C 1
ATOM 2509 O O . LYS A 1 312 ? -5.570 10.625 18.620 1.00 72.81 312 LYS A O 1
ATOM 2514 N N . VAL A 1 313 ? -7.497 10.079 19.660 1.00 76.06 313 VAL A N 1
ATOM 2515 C CA . VAL A 1 313 ? -7.826 8.897 18.833 1.00 76.06 313 VAL A CA 1
ATOM 2516 C C . VAL A 1 313 ? -9.173 9.056 18.106 1.00 76.06 313 VAL A C 1
ATOM 2518 O O . VAL A 1 313 ? -10.156 8.398 18.443 1.00 76.06 313 VAL A O 1
ATOM 2521 N N . PRO A 1 314 ? -9.259 9.930 17.090 1.00 77.31 314 PRO A N 1
ATOM 2522 C CA . PRO A 1 314 ? -10.530 10.267 16.447 1.00 77.31 314 PRO A CA 1
ATOM 2523 C C . PRO A 1 314 ? -11.241 9.081 15.797 1.00 77.31 314 PRO A C 1
ATOM 2525 O O . PRO A 1 314 ? -12.471 9.071 15.772 1.00 77.31 314 PRO A O 1
ATOM 2528 N N . LEU A 1 315 ? -10.504 8.067 15.319 1.00 85.62 315 LEU A N 1
ATOM 2529 C CA . LEU A 1 315 ? -11.124 6.846 14.800 1.00 85.62 315 LEU A CA 1
ATOM 2530 C C . LEU A 1 315 ? -12.053 6.213 15.839 1.00 85.62 315 LEU A C 1
ATOM 2532 O O . LEU A 1 315 ? -13.210 5.967 15.530 1.00 85.62 315 LEU A O 1
ATOM 2536 N N . LEU A 1 316 ? -11.568 5.961 17.056 1.00 83.88 316 LEU A N 1
ATOM 2537 C CA . LEU A 1 316 ? -12.341 5.223 18.058 1.00 83.88 316 LEU A CA 1
ATOM 2538 C C . LEU A 1 316 ? -13.567 6.007 18.550 1.00 83.88 316 LEU A C 1
ATOM 2540 O O . LEU A 1 316 ? -14.553 5.400 18.942 1.00 83.88 316 LEU A O 1
ATOM 2544 N N . ASN A 1 317 ? -13.537 7.339 18.456 1.00 79.06 317 ASN A N 1
ATOM 2545 C CA . ASN A 1 317 ? -14.660 8.196 18.845 1.00 79.06 317 ASN A CA 1
ATOM 2546 C C . ASN A 1 317 ? -15.752 8.308 17.767 1.00 79.06 317 ASN A C 1
ATOM 2548 O O . ASN A 1 317 ? -16.877 8.690 18.074 1.00 79.06 317 ASN A O 1
ATOM 2552 N N . SER A 1 318 ? -15.421 8.039 16.500 1.00 82.19 318 SER A N 1
ATOM 2553 C CA . SER A 1 318 ? -16.315 8.278 15.352 1.00 82.19 318 SER A CA 1
ATOM 2554 C C . SER A 1 318 ? -16.659 7.018 14.557 1.00 82.19 318 SER A C 1
ATOM 2556 O O . SER A 1 318 ? -17.559 7.047 13.712 1.00 82.19 318 SER A O 1
ATOM 2558 N N . ALA A 1 319 ? -15.965 5.909 14.810 1.00 88.75 319 ALA A N 1
ATOM 2559 C CA . ALA A 1 319 ? -16.167 4.652 14.116 1.00 88.75 319 ALA A CA 1
ATOM 2560 C C . ALA A 1 319 ? -17.287 3.809 14.739 1.00 88.75 319 ALA A C 1
ATOM 2562 O O . ALA A 1 319 ? -17.418 3.691 15.953 1.00 88.75 319 ALA A O 1
ATOM 2563 N N . VAL A 1 320 ? -18.054 3.154 13.877 1.00 92.00 320 VAL A N 1
ATOM 2564 C CA . VAL A 1 320 ? -18.981 2.075 14.199 1.00 92.00 320 VAL A CA 1
ATOM 2565 C C . VAL A 1 320 ? -18.384 0.788 13.652 1.00 92.00 320 VAL A C 1
ATOM 2567 O O . VAL A 1 320 ? -18.317 0.574 12.435 1.00 92.00 320 VAL A O 1
ATOM 2570 N N . PHE A 1 321 ? -17.931 -0.052 14.575 1.00 92.88 321 PHE A N 1
ATOM 2571 C CA . PHE A 1 321 ? -17.358 -1.363 14.300 1.00 92.88 321 PHE A CA 1
ATOM 2572 C C . PHE A 1 321 ? -18.449 -2.447 14.268 1.00 92.88 321 PHE A C 1
ATOM 2574 O O . PHE A 1 321 ? -19.524 -2.256 14.847 1.00 92.88 321 PHE A O 1
ATOM 2581 N N . PRO A 1 322 ? -18.212 -3.587 13.596 1.00 93.06 322 PRO A N 1
ATOM 2582 C CA . PRO A 1 322 ? -19.134 -4.712 13.664 1.00 93.06 322 PRO A CA 1
ATOM 2583 C C . PRO A 1 322 ? -19.120 -5.306 15.076 1.00 93.06 322 PRO A C 1
ATOM 2585 O O . PRO A 1 322 ? -18.137 -5.177 15.796 1.00 93.06 322 PRO A O 1
ATOM 2588 N N . GLN A 1 323 ? -20.196 -5.988 15.476 1.00 90.00 323 GLN A N 1
ATOM 2589 C CA . GLN A 1 323 ? -20.322 -6.540 16.835 1.00 90.00 323 GLN A CA 1
ATOM 2590 C C . GLN A 1 323 ? -19.214 -7.541 17.198 1.00 90.00 323 GLN A C 1
ATOM 2592 O O . GLN A 1 323 ? -18.889 -7.688 18.377 1.00 90.00 323 GLN A O 1
ATOM 2597 N N . GLN A 1 324 ? -18.651 -8.222 16.194 1.00 89.69 324 GLN A N 1
ATOM 2598 C CA . GLN A 1 324 ? -17.574 -9.189 16.344 1.00 89.69 324 GLN A CA 1
ATOM 2599 C C . GLN A 1 324 ? -16.453 -8.923 15.333 1.00 89.69 324 GLN A C 1
ATOM 2601 O O . GLN A 1 324 ? -16.719 -8.684 14.154 1.00 89.69 324 GLN A O 1
ATOM 2606 N N . MET A 1 325 ? -15.209 -9.016 15.797 1.00 91.69 325 MET A N 1
ATOM 2607 C CA . MET A 1 325 ? -13.983 -8.910 15.009 1.00 91.69 325 MET A CA 1
ATOM 2608 C C . MET A 1 325 ? -13.062 -10.105 15.278 1.00 91.69 325 MET A C 1
ATOM 2610 O O . MET A 1 325 ? -13.118 -10.730 16.338 1.00 91.69 325 MET A O 1
ATOM 2614 N N . ASP A 1 326 ? -12.194 -10.427 14.318 1.00 90.75 326 ASP A N 1
ATOM 2615 C CA . ASP A 1 326 ? -11.193 -11.475 14.515 1.00 90.75 326 ASP A CA 1
ATOM 2616 C C . ASP A 1 326 ? -9.989 -10.908 15.288 1.00 90.75 326 ASP A C 1
ATOM 2618 O O . ASP A 1 326 ? -9.610 -11.469 16.313 1.00 90.75 326 ASP A O 1
ATOM 2622 N N . TYR A 1 327 ? -9.445 -9.760 14.865 1.00 90.25 327 TYR A N 1
ATOM 2623 C CA . TYR A 1 327 ? -8.216 -9.179 15.419 1.00 90.25 327 TYR A CA 1
ATOM 2624 C C . TYR A 1 327 ? -8.384 -7.704 15.784 1.00 90.25 327 TYR A C 1
ATOM 2626 O O . TYR A 1 327 ? -8.841 -6.901 14.965 1.00 90.25 327 TYR A O 1
ATOM 2634 N N . ILE A 1 328 ? -7.920 -7.335 16.978 1.00 90.69 328 ILE A N 1
ATOM 2635 C CA . ILE A 1 328 ? -7.698 -5.937 17.361 1.00 90.69 328 ILE A CA 1
ATOM 2636 C C . ILE A 1 328 ? -6.318 -5.833 17.991 1.00 90.69 328 ILE A C 1
ATOM 2638 O O . ILE A 1 328 ? -6.048 -6.460 19.007 1.00 90.69 328 ILE A O 1
ATOM 2642 N N . THR A 1 329 ? -5.443 -5.033 17.393 1.00 89.81 329 THR A N 1
ATOM 2643 C CA . THR A 1 329 ? -4.119 -4.715 17.927 1.00 89.81 329 THR A CA 1
ATOM 2644 C C . THR A 1 329 ? -4.024 -3.223 18.187 1.00 89.81 329 THR A C 1
ATOM 2646 O O . THR A 1 329 ? -4.187 -2.424 17.266 1.00 89.81 329 THR A O 1
ATOM 2649 N N . ILE A 1 330 ? -3.731 -2.840 19.422 1.00 88.38 330 ILE A N 1
ATOM 2650 C CA . ILE A 1 330 ? -3.502 -1.449 19.800 1.00 88.38 330 ILE A CA 1
ATOM 2651 C C . ILE A 1 330 ? -2.092 -1.334 20.369 1.00 88.38 330 ILE A C 1
ATOM 2653 O O . ILE A 1 330 ? -1.746 -1.995 21.337 1.00 88.38 330 ILE A O 1
ATOM 2657 N N . GLU A 1 331 ? -1.275 -0.487 19.764 1.00 87.56 331 GLU A N 1
ATOM 2658 C CA . GLU A 1 331 ? 0.017 -0.056 20.278 1.00 87.56 331 GLU A CA 1
ATOM 2659 C C . GLU A 1 331 ? -0.163 1.373 20.804 1.00 87.56 331 GLU A C 1
ATOM 2661 O O . GLU A 1 331 ? -0.373 2.286 20.010 1.00 87.56 331 GLU A O 1
ATOM 2666 N N . ALA A 1 332 ? -0.139 1.588 22.116 1.00 83.25 332 ALA A N 1
ATOM 2667 C CA . ALA A 1 332 ? -0.500 2.862 22.737 1.00 83.25 332 ALA A CA 1
ATOM 2668 C C . ALA A 1 332 ? 0.613 3.416 23.635 1.00 83.25 332 ALA A C 1
ATOM 2670 O O . ALA A 1 332 ? 1.361 2.663 24.251 1.00 83.25 332 ALA A O 1
ATOM 2671 N N . SER A 1 333 ? 0.728 4.742 23.751 1.00 79.12 333 SER A N 1
ATOM 2672 C CA . SER A 1 333 ? 1.462 5.347 24.872 1.00 79.12 333 SER A CA 1
ATOM 2673 C C . SER A 1 333 ? 0.672 5.188 26.182 1.00 79.12 333 SER A C 1
ATOM 2675 O O . SER A 1 333 ? -0.546 4.966 26.140 1.00 79.12 333 SER A O 1
ATOM 2677 N N . PRO A 1 334 ? 1.302 5.336 27.360 1.00 75.88 334 PRO A N 1
ATOM 2678 C CA . PRO A 1 334 ? 0.612 5.150 28.634 1.00 75.88 334 PRO A CA 1
ATOM 2679 C C . PRO A 1 334 ? -0.581 6.100 28.804 1.00 75.88 334 PRO A C 1
ATOM 2681 O O . PRO A 1 334 ? -1.678 5.671 29.148 1.00 75.88 334 PRO A O 1
ATOM 2684 N N . LEU A 1 335 ? -0.411 7.375 28.436 1.00 75.31 335 LEU A N 1
ATOM 2685 C CA . LEU A 1 335 ? -1.487 8.375 28.438 1.00 75.31 335 LEU A CA 1
ATOM 2686 C C . LEU A 1 335 ? -2.633 8.010 27.486 1.00 75.31 335 LEU A C 1
ATOM 2688 O O . LEU A 1 335 ? -3.800 8.198 27.814 1.00 75.31 335 LEU A O 1
ATOM 2692 N N . SER A 1 336 ? -2.309 7.468 26.310 1.00 77.75 336 SER A N 1
ATOM 2693 C CA . SER A 1 336 ? -3.317 7.036 25.334 1.00 77.75 336 SER A CA 1
ATOM 2694 C C . SER A 1 336 ? -4.097 5.820 25.828 1.00 77.75 336 SER A C 1
ATOM 2696 O O . SER A 1 336 ? -5.274 5.682 25.516 1.00 77.75 336 SER A O 1
ATOM 2698 N N . THR A 1 337 ? -3.458 4.966 26.630 1.00 77.38 337 THR A N 1
ATOM 2699 C CA . THR A 1 337 ? -4.072 3.771 27.221 1.00 77.38 337 THR A CA 1
ATOM 2700 C C . THR A 1 337 ? -5.196 4.150 28.187 1.00 77.38 337 THR A C 1
ATOM 2702 O O . THR A 1 337 ? -6.258 3.537 28.144 1.00 77.38 337 THR A O 1
ATOM 2705 N N . LEU A 1 338 ? -5.032 5.227 28.966 1.00 75.75 338 LEU A N 1
ATOM 2706 C CA . LEU A 1 338 ? -6.081 5.759 29.852 1.00 75.75 338 LEU A CA 1
ATOM 2707 C C . LEU A 1 338 ? -7.371 6.101 29.094 1.00 75.75 338 LEU A C 1
ATOM 2709 O O . LEU A 1 338 ? -8.468 5.846 29.581 1.00 75.75 338 LEU A O 1
ATOM 2713 N N . MET A 1 339 ? -7.242 6.635 27.877 1.00 75.50 339 MET A N 1
ATOM 2714 C CA . MET A 1 339 ? -8.390 6.987 27.037 1.00 75.50 339 MET A CA 1
ATOM 2715 C C . MET A 1 339 ? -9.143 5.752 26.538 1.00 75.50 339 MET A C 1
ATOM 2717 O O . MET A 1 339 ? -10.352 5.821 26.333 1.00 75.50 339 MET A O 1
ATOM 2721 N N . LEU A 1 340 ? -8.461 4.613 26.379 1.00 77.19 340 LEU A N 1
ATOM 2722 C CA . LEU A 1 340 ? -9.096 3.364 25.949 1.00 77.19 340 LEU A CA 1
ATOM 2723 C C . LEU A 1 340 ? -10.076 2.826 26.999 1.00 77.19 340 LEU A C 1
ATOM 2725 O O . LEU A 1 340 ? -11.011 2.120 26.633 1.00 77.19 340 LEU A O 1
ATOM 2729 N N . ALA A 1 341 ? -9.909 3.186 28.279 1.00 71.56 341 ALA A N 1
ATOM 2730 C CA . ALA A 1 341 ? -10.770 2.709 29.361 1.00 71.56 341 ALA A CA 1
ATOM 2731 C C . ALA A 1 341 ? -12.248 3.096 29.177 1.00 71.56 341 ALA A C 1
ATOM 2733 O O . ALA A 1 341 ? -13.120 2.369 29.648 1.00 71.56 341 ALA A O 1
ATOM 2734 N N . GLY A 1 342 ? -12.521 4.221 28.504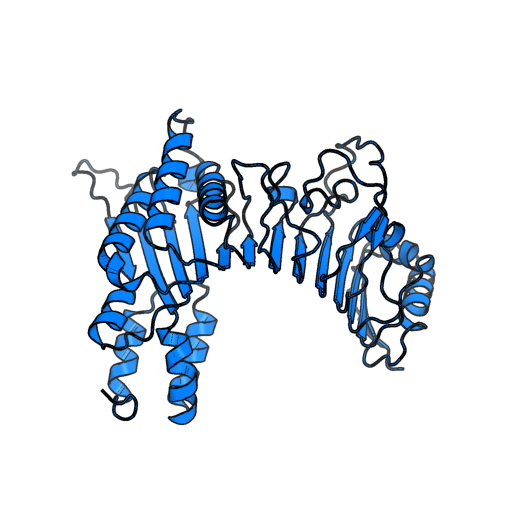 1.00 72.94 342 GLY A N 1
ATOM 2735 C CA . GLY A 1 342 ? -13.873 4.717 28.228 1.00 72.94 342 GLY A CA 1
ATOM 2736 C C . GLY A 1 342 ? -14.444 4.305 26.868 1.00 72.94 342 GLY A C 1
ATOM 2737 O O . GLY A 1 342 ? -15.520 4.776 26.507 1.00 72.94 342 GLY A O 1
ATOM 2738 N N . ILE A 1 343 ? -13.734 3.477 26.095 1.00 78.94 343 ILE A N 1
ATOM 2739 C CA . ILE A 1 343 ? -14.116 3.116 24.726 1.00 78.94 343 ILE A CA 1
ATOM 2740 C C . ILE A 1 343 ? -14.771 1.740 24.715 1.00 78.94 343 ILE A C 1
ATOM 2742 O O . ILE A 1 343 ? -14.248 0.766 25.256 1.00 78.94 343 ILE A O 1
ATOM 2746 N N . GLU A 1 344 ? -15.914 1.645 24.041 1.00 76.50 344 GLU A N 1
ATOM 2747 C CA . GLU A 1 344 ? -16.570 0.364 23.819 1.00 76.50 344 GLU A CA 1
ATOM 2748 C C . GLU A 1 344 ? -15.955 -0.365 22.622 1.00 76.50 344 GLU A C 1
ATOM 2750 O O . GLU A 1 344 ? -16.164 0.008 21.467 1.00 76.50 344 GLU A O 1
ATOM 2755 N N . PHE A 1 345 ? -15.210 -1.437 22.897 1.00 80.12 345 PHE A N 1
ATOM 2756 C CA . PHE A 1 345 ? -14.668 -2.313 21.860 1.00 80.12 345 PHE A CA 1
ATOM 2757 C C . PHE A 1 345 ? -15.656 -3.422 21.470 1.00 80.12 345 PHE A C 1
ATOM 2759 O O . PHE A 1 345 ? -16.402 -3.922 22.325 1.00 80.12 345 PHE A O 1
ATOM 2766 N N . PRO A 1 346 ? -15.660 -3.842 20.191 1.00 84.62 346 PRO A N 1
ATOM 2767 C CA . PRO A 1 346 ? -16.434 -4.994 19.751 1.00 84.62 346 PRO A CA 1
ATOM 2768 C C . PRO A 1 346 ? -15.829 -6.301 20.280 1.00 84.62 346 PRO A C 1
ATOM 2770 O O . PRO A 1 346 ? -14.643 -6.375 20.622 1.00 84.62 346 PRO A O 1
ATOM 2773 N N . LYS A 1 347 ? -16.641 -7.365 20.314 1.00 84.50 347 LYS A N 1
ATOM 2774 C CA . LYS A 1 347 ? -16.177 -8.693 20.741 1.00 84.50 347 LYS A CA 1
ATOM 2775 C C . LYS A 1 347 ? -15.061 -9.163 19.816 1.00 84.50 347 LYS A C 1
ATOM 2777 O O . LYS A 1 347 ? -15.233 -9.161 18.601 1.00 84.50 347 LYS A O 1
ATOM 2782 N N . THR A 1 348 ? -13.936 -9.587 20.378 1.00 84.06 348 THR A N 1
ATOM 2783 C CA . THR A 1 348 ? -12.738 -9.930 19.594 1.00 84.06 348 THR A CA 1
ATOM 2784 C C . THR A 1 348 ? -12.209 -11.316 19.966 1.00 84.06 348 THR A C 1
ATOM 2786 O O . THR A 1 348 ? -12.298 -11.710 21.133 1.00 84.06 348 THR A O 1
ATOM 2789 N N . LYS A 1 349 ? -11.692 -12.063 18.978 1.00 82.19 349 LYS A N 1
ATOM 2790 C CA . LYS A 1 349 ? -11.018 -13.363 19.190 1.00 82.19 349 LYS A CA 1
ATOM 2791 C C . LYS A 1 349 ? -9.539 -13.208 19.549 1.00 82.19 349 LYS A C 1
ATOM 2793 O O . LYS A 1 349 ? -9.010 -13.934 20.366 1.00 82.19 349 LYS A O 1
ATOM 2798 N N . PHE A 1 350 ? -8.845 -12.251 18.948 1.00 82.38 350 PHE A N 1
ATOM 2799 C CA . PHE A 1 350 ? -7.416 -12.046 19.179 1.00 82.38 350 PHE A CA 1
ATOM 2800 C C . PHE A 1 350 ? -7.136 -10.583 19.549 1.00 82.38 350 PHE A C 1
ATOM 2802 O O . PHE A 1 350 ? -6.703 -9.800 18.695 1.00 82.38 350 PHE A O 1
ATOM 2809 N N . PRO A 1 351 ? -7.445 -10.171 20.794 1.00 82.31 351 PRO A N 1
ATOM 2810 C CA . PRO A 1 351 ? -7.075 -8.854 21.299 1.00 82.31 351 PRO A CA 1
ATOM 2811 C C . PRO A 1 351 ? -5.566 -8.786 21.591 1.00 82.31 351 PRO A C 1
ATOM 2813 O O . PRO A 1 351 ? -4.992 -9.697 22.175 1.00 82.31 351 PRO A O 1
ATOM 2816 N N . SER A 1 352 ? -4.910 -7.688 21.225 1.00 82.94 352 SER A N 1
ATOM 2817 C CA . SER A 1 352 ? -3.504 -7.421 21.545 1.00 82.94 352 SER A CA 1
ATOM 2818 C C . SER A 1 352 ? -3.324 -5.954 21.928 1.00 82.94 352 SER A C 1
ATOM 2820 O O . SER A 1 352 ? -3.739 -5.066 21.183 1.00 82.94 352 SER A O 1
ATOM 2822 N N . LEU A 1 353 ? -2.710 -5.696 23.085 1.00 81.94 353 LEU A N 1
ATOM 2823 C CA . LEU A 1 353 ? -2.460 -4.351 23.602 1.00 81.94 353 LEU A CA 1
ATOM 2824 C C . LEU A 1 353 ? -0.987 -4.197 23.987 1.00 81.94 353 LEU A C 1
ATOM 2826 O O . LEU A 1 353 ? -0.536 -4.719 24.998 1.00 81.94 353 LEU A O 1
ATOM 2830 N N . VAL A 1 354 ? -0.239 -3.433 23.202 1.00 79.50 354 VAL A N 1
ATOM 2831 C CA . VAL A 1 354 ? 1.163 -3.100 23.468 1.00 79.50 354 VAL A CA 1
ATOM 2832 C C . VAL A 1 354 ? 1.221 -1.690 24.038 1.00 79.50 354 VAL A C 1
ATOM 2834 O O . VAL A 1 354 ? 0.747 -0.758 23.391 1.00 79.50 354 VAL A O 1
ATOM 2837 N N . VAL A 1 355 ? 1.823 -1.505 25.216 1.00 73.56 355 VAL A N 1
ATOM 2838 C CA . VAL A 1 355 ? 1.951 -0.175 25.826 1.00 73.56 355 VAL A CA 1
ATOM 2839 C C . VAL A 1 355 ? 3.410 0.266 25.832 1.00 73.56 355 VAL A C 1
ATOM 2841 O O . VAL A 1 355 ? 4.248 -0.317 26.512 1.00 73.56 355 VAL A O 1
ATOM 2844 N N . PHE A 1 356 ? 3.739 1.314 25.079 1.00 69.31 356 PHE A N 1
ATOM 2845 C CA . PHE A 1 356 ? 5.089 1.879 25.088 1.00 69.31 356 PHE A CA 1
ATOM 2846 C C . PHE A 1 356 ? 5.408 2.451 26.479 1.00 69.31 356 PHE A C 1
ATOM 2848 O O . PHE A 1 356 ? 4.570 3.121 27.068 1.00 69.31 356 PHE A O 1
ATOM 2855 N N . SER A 1 357 ? 6.617 2.232 27.001 1.00 58.31 357 SER A N 1
ATOM 2856 C CA . SER A 1 357 ? 7.078 2.909 28.225 1.00 58.31 357 SER A CA 1
ATOM 2857 C C . SER A 1 357 ? 7.228 4.389 27.933 1.00 58.31 357 SER A C 1
ATOM 2859 O O . SER A 1 357 ? 7.866 4.770 26.952 1.00 58.31 357 SER A O 1
ATOM 2861 N N . GLY A 1 358 ? 6.679 5.203 28.820 1.00 56.16 358 GLY A N 1
ATOM 2862 C CA . GLY A 1 358 ? 6.971 6.620 28.932 1.00 56.16 358 GLY A CA 1
ATOM 2863 C C . GLY A 1 358 ? 7.019 6.971 30.411 1.00 56.16 358 GLY A C 1
ATOM 2864 O O . GLY A 1 358 ? 6.291 6.379 31.211 1.00 56.16 358 GLY A O 1
ATOM 2865 N N . ASP A 1 359 ? 7.890 7.905 30.766 1.00 49.16 359 ASP A N 1
ATOM 2866 C CA . ASP A 1 359 ? 8.067 8.323 32.149 1.00 49.16 359 ASP A CA 1
ATOM 2867 C C . ASP A 1 359 ? 6.768 8.987 32.660 1.00 49.16 359 ASP A C 1
ATOM 2869 O O . ASP A 1 359 ? 6.253 9.921 32.045 1.00 49.16 359 ASP A O 1
ATOM 2873 N N . ASN A 1 360 ? 6.250 8.502 33.798 1.00 54.31 360 ASN A N 1
ATOM 2874 C CA . ASN A 1 360 ? 5.218 9.126 34.654 1.00 54.31 360 ASN A CA 1
ATOM 2875 C C . ASN A 1 360 ? 3.715 8.856 34.402 1.00 54.31 360 ASN A C 1
ATOM 2877 O O . ASN A 1 360 ? 2.891 9.696 34.768 1.00 54.31 360 ASN A O 1
ATOM 2881 N N . ALA A 1 361 ? 3.298 7.697 33.882 1.00 57.28 361 ALA A N 1
ATOM 2882 C CA . ALA A 1 361 ? 1.869 7.335 33.901 1.00 57.28 361 ALA A CA 1
ATOM 2883 C C . ALA A 1 361 ? 1.461 6.497 35.132 1.00 57.28 361 ALA A C 1
ATOM 2885 O O . ALA A 1 361 ? 2.201 5.588 35.516 1.00 57.28 361 ALA A O 1
ATOM 2886 N N . PRO A 1 362 ? 0.278 6.741 35.737 1.00 62.09 362 PRO A N 1
ATOM 2887 C CA . PRO A 1 362 ? -0.225 5.930 36.843 1.00 62.09 362 PRO A CA 1
ATOM 2888 C C . PRO A 1 362 ? -0.478 4.483 36.397 1.00 62.09 362 PRO A C 1
ATOM 2890 O O . PRO A 1 362 ? -1.384 4.199 35.613 1.00 62.09 362 PRO A O 1
ATOM 2893 N N . ILE A 1 363 ? 0.307 3.552 36.938 1.00 63.06 363 ILE A N 1
ATOM 2894 C CA . ILE A 1 363 ? 0.258 2.116 36.618 1.00 63.06 363 ILE A CA 1
ATOM 2895 C C . ILE A 1 363 ? -1.151 1.520 36.833 1.00 63.06 363 ILE A C 1
ATOM 2897 O O . ILE A 1 363 ? -1.598 0.682 36.054 1.00 63.06 363 ILE A O 1
ATOM 2901 N N . GLN A 1 364 ? -1.883 1.967 37.859 1.00 63.56 364 GLN A N 1
ATOM 2902 C CA . GLN A 1 364 ? -3.213 1.432 38.192 1.00 63.56 364 GLN A CA 1
ATOM 2903 C C . GLN A 1 364 ? -4.266 1.695 37.111 1.00 63.56 364 GLN A C 1
ATOM 2905 O O . GLN A 1 364 ? -5.092 0.827 36.829 1.00 63.56 364 GLN A O 1
ATOM 2910 N N . ASP A 1 365 ? -4.246 2.869 36.486 1.00 61.59 365 ASP A N 1
ATOM 2911 C CA . ASP A 1 365 ? -5.234 3.198 35.460 1.00 61.59 365 ASP A CA 1
ATOM 2912 C C . ASP A 1 365 ? -4.895 2.536 34.114 1.00 61.59 365 ASP A C 1
ATOM 2914 O O . ASP A 1 365 ? -5.793 2.229 33.329 1.00 61.59 365 ASP A O 1
ATOM 2918 N N . MET A 1 366 ? -3.616 2.207 33.883 1.00 64.19 366 MET A N 1
ATOM 2919 C CA . MET A 1 366 ? -3.208 1.339 32.775 1.00 64.19 366 MET A CA 1
ATOM 2920 C C . MET A 1 366 ? -3.757 -0.083 32.934 1.00 64.19 366 MET A C 1
ATOM 2922 O O . MET A 1 366 ? -4.238 -0.652 31.954 1.00 64.19 366 MET A O 1
ATOM 2926 N N . PHE A 1 367 ? -3.739 -0.645 34.150 1.00 67.44 367 PHE A N 1
ATOM 2927 C CA . PHE A 1 367 ? -4.338 -1.958 34.417 1.00 67.44 367 PHE A CA 1
ATOM 2928 C C . PHE A 1 367 ? -5.850 -1.954 34.176 1.00 67.44 367 PHE A C 1
ATOM 2930 O O . PHE A 1 367 ? -6.328 -2.803 33.438 1.00 67.44 367 PHE A O 1
ATOM 2937 N N . LYS A 1 368 ? -6.594 -0.946 34.655 1.00 65.88 368 LYS A N 1
ATOM 2938 C CA . LYS A 1 368 ? -8.043 -0.838 34.377 1.00 65.88 368 LYS A CA 1
ATOM 2939 C C . LYS A 1 368 ? -8.366 -0.770 32.883 1.00 65.88 368 LYS A C 1
ATOM 2941 O O . LYS A 1 368 ? -9.315 -1.398 32.423 1.00 65.88 368 LYS A O 1
ATOM 2946 N N . ALA A 1 369 ? -7.595 0.003 32.118 1.00 64.81 369 ALA A N 1
ATOM 2947 C CA . ALA A 1 369 ? -7.763 0.081 30.668 1.00 64.81 369 ALA A CA 1
ATOM 2948 C C . ALA A 1 369 ? -7.467 -1.263 29.983 1.00 64.81 369 ALA A C 1
ATOM 2950 O O . ALA A 1 369 ? -8.170 -1.658 29.054 1.00 64.81 369 ALA A O 1
ATOM 2951 N N . THR A 1 370 ? -6.448 -1.969 30.475 1.00 70.25 370 THR A N 1
ATOM 2952 C CA . THR A 1 370 ? -6.062 -3.309 30.022 1.00 70.25 370 THR A CA 1
ATOM 2953 C C . THR A 1 370 ? -7.173 -4.320 30.316 1.00 70.25 370 THR A C 1
ATOM 2955 O O . THR A 1 370 ? -7.609 -5.029 29.411 1.00 70.25 370 THR A O 1
ATOM 2958 N N . ASP A 1 371 ? -7.707 -4.315 31.537 1.00 71.75 371 ASP A N 1
ATOM 2959 C CA . ASP A 1 371 ? -8.813 -5.175 31.956 1.00 71.75 371 ASP A CA 1
ATOM 2960 C C . ASP A 1 371 ? -10.061 -4.909 31.110 1.00 71.75 371 ASP A C 1
ATOM 2962 O O . ASP A 1 371 ? -10.623 -5.837 30.536 1.00 71.75 371 ASP A O 1
ATOM 2966 N N . ASN A 1 372 ? -10.457 -3.644 30.927 1.00 70.69 372 ASN A N 1
ATOM 2967 C CA . ASN A 1 372 ? -11.597 -3.289 30.074 1.00 70.69 372 ASN A CA 1
ATOM 2968 C C . ASN A 1 372 ? -11.422 -3.769 28.624 1.00 70.69 372 ASN A C 1
ATOM 2970 O O . ASN A 1 372 ? -12.393 -4.206 28.000 1.00 70.69 372 ASN A O 1
ATOM 2974 N N . PHE A 1 373 ? -10.198 -3.710 28.090 1.00 71.75 373 PHE A N 1
ATOM 2975 C CA . PHE A 1 373 ? -9.888 -4.173 26.739 1.00 71.75 373 PHE A CA 1
ATOM 2976 C C . PHE A 1 373 ? -9.999 -5.701 26.609 1.00 71.75 373 PHE A C 1
ATOM 2978 O O . PHE A 1 373 ? -10.570 -6.196 25.634 1.00 71.75 373 PHE A O 1
ATOM 2985 N N . PHE A 1 374 ? -9.512 -6.460 27.596 1.00 73.69 374 PHE A N 1
ATOM 2986 C CA . PHE A 1 374 ? -9.509 -7.928 27.545 1.00 73.69 374 PHE A CA 1
ATOM 2987 C C . PHE A 1 374 ? -10.815 -8.579 28.032 1.00 73.69 374 PHE A C 1
ATOM 2989 O O . PHE A 1 374 ? -11.196 -9.626 27.503 1.00 73.69 374 PHE A O 1
ATOM 2996 N N . MET A 1 375 ? -11.560 -7.951 28.947 1.00 69.12 375 MET A N 1
ATOM 2997 C CA . MET A 1 375 ? -12.817 -8.481 29.513 1.00 69.12 375 MET A CA 1
ATOM 2998 C C . MET A 1 375 ? -13.955 -8.621 28.488 1.00 69.12 375 MET A C 1
ATOM 3000 O O . MET A 1 375 ? -14.937 -9.314 28.748 1.00 69.12 375 MET A O 1
ATOM 3004 N N . ARG A 1 376 ? -13.847 -7.992 27.309 1.00 65.56 376 ARG A N 1
ATOM 3005 C CA . ARG A 1 376 ? -14.819 -8.130 26.203 1.00 65.56 376 ARG A CA 1
ATOM 3006 C C . ARG A 1 376 ? -14.391 -9.134 25.120 1.00 65.56 376 ARG A C 1
ATOM 3008 O O . ARG A 1 376 ? -15.012 -9.200 24.055 1.00 65.56 376 ARG A O 1
ATOM 3015 N N . SER A 1 377 ? -13.350 -9.926 25.371 1.00 61.31 377 SER A N 1
ATOM 3016 C CA . SER A 1 377 ? -12.932 -11.006 24.474 1.00 61.31 377 SER A CA 1
ATOM 3017 C C . SER A 1 377 ? -13.828 -12.239 24.630 1.00 61.31 377 SER A C 1
ATOM 3019 O O . SER A 1 377 ? -14.288 -12.566 25.719 1.00 61.31 377 SER A O 1
ATOM 3021 N N . THR A 1 378 ? -14.135 -12.897 23.510 1.00 55.44 378 THR A N 1
ATOM 3022 C CA . THR A 1 378 ? -14.977 -14.118 23.515 1.00 55.44 378 THR A CA 1
ATOM 3023 C C . THR A 1 378 ? -14.152 -15.395 23.625 1.00 55.44 378 THR A C 1
ATOM 3025 O O . THR A 1 378 ? -14.632 -16.382 24.166 1.00 55.44 378 THR A O 1
ATOM 3028 N N . GLU A 1 379 ? -12.903 -15.345 23.168 1.00 55.09 379 GLU A N 1
ATOM 3029 C CA . GLU A 1 379 ? -11.893 -16.393 23.288 1.00 55.09 379 GLU A CA 1
ATOM 3030 C C . GLU A 1 379 ? -10.547 -15.665 23.403 1.00 55.09 379 GLU A C 1
ATOM 3032 O O . GLU A 1 379 ? -9.975 -15.309 22.387 1.00 55.09 379 GLU A O 1
ATOM 3037 N N . CYS A 1 380 ? -10.055 -15.327 24.600 1.00 49.47 380 CYS A N 1
ATOM 3038 C CA . CYS A 1 380 ? -8.734 -14.694 24.717 1.00 49.47 380 CYS A CA 1
ATOM 3039 C C . CYS A 1 380 ? -7.649 -15.761 24.549 1.00 49.47 380 CYS A C 1
ATOM 3041 O O . CYS A 1 380 ? -7.279 -16.422 25.515 1.00 49.47 380 CYS A O 1
ATOM 3043 N N . LEU A 1 381 ? -7.159 -15.972 23.326 1.00 45.59 381 LEU A N 1
ATOM 3044 C CA . LEU A 1 381 ? -6.084 -16.947 23.110 1.00 45.59 381 LEU A CA 1
ATOM 3045 C C . LEU A 1 381 ? -4.719 -16.422 23.581 1.00 45.59 381 LEU A C 1
ATOM 3047 O O . LEU A 1 381 ? -3.874 -17.220 23.976 1.00 45.59 381 LEU A O 1
ATOM 3051 N N . GLU A 1 382 ? -4.499 -15.102 23.569 1.00 46.97 382 GLU A N 1
ATOM 3052 C CA . GLU A 1 382 ? -3.250 -14.508 24.048 1.00 46.97 382 GLU A CA 1
ATOM 3053 C C . GLU A 1 382 ? -3.390 -13.002 24.338 1.00 46.97 382 GLU A C 1
ATOM 3055 O O . GLU A 1 382 ? -3.602 -12.211 23.420 1.00 46.97 382 GLU A O 1
ATOM 3060 N N . ALA A 1 383 ? -3.210 -12.583 25.595 1.00 50.47 383 ALA A N 1
ATOM 3061 C CA . ALA A 1 383 ? -3.063 -11.179 25.972 1.00 50.47 383 ALA A CA 1
ATOM 3062 C C . ALA A 1 383 ? -1.580 -10.870 26.234 1.00 50.47 383 ALA A C 1
ATOM 3064 O O . ALA A 1 383 ? -0.977 -11.356 27.194 1.00 50.47 383 ALA A O 1
ATOM 3065 N N . ARG A 1 384 ? -0.967 -10.062 25.361 1.00 51.31 384 ARG A N 1
ATOM 3066 C CA . ARG A 1 384 ? 0.433 -9.631 25.508 1.00 51.31 384 ARG A CA 1
ATOM 3067 C C . ARG A 1 384 ? 0.489 -8.196 25.989 1.00 51.31 384 ARG A C 1
ATOM 3069 O O . ARG A 1 384 ? 0.322 -7.303 25.168 1.00 51.31 384 ARG A O 1
ATOM 3076 N N . LEU A 1 385 ? 0.787 -7.989 27.269 1.00 54.31 385 LEU A N 1
ATOM 3077 C CA . LEU A 1 385 ? 1.147 -6.679 27.799 1.00 54.31 385 LEU A CA 1
ATOM 3078 C C . LEU A 1 385 ? 2.675 -6.556 27.763 1.00 54.31 385 LEU A C 1
ATOM 3080 O O . LEU A 1 385 ? 3.397 -7.148 28.569 1.00 54.31 385 LEU A O 1
ATOM 3084 N N . LEU A 1 386 ? 3.174 -5.810 26.782 1.00 51.47 386 LEU A N 1
ATOM 3085 C CA . LEU A 1 386 ? 4.590 -5.473 26.678 1.00 51.47 386 LEU A CA 1
ATOM 3086 C C . LEU A 1 386 ? 4.797 -4.093 27.289 1.00 51.47 386 LEU A C 1
ATOM 3088 O O . LEU A 1 386 ? 4.563 -3.099 26.611 1.00 51.47 386 LEU A O 1
ATOM 3092 N N . ILE A 1 387 ? 5.227 -4.050 28.549 1.00 52.81 387 ILE A N 1
ATOM 3093 C CA . ILE A 1 387 ? 5.777 -2.846 29.175 1.00 52.81 387 ILE A CA 1
ATOM 3094 C C . ILE A 1 387 ? 7.293 -2.939 28.970 1.00 52.81 387 ILE A C 1
ATOM 3096 O O . ILE A 1 387 ? 7.879 -3.993 29.229 1.00 52.81 387 ILE A O 1
ATOM 3100 N N . PRO A 1 388 ? 7.986 -1.907 28.473 1.00 41.50 388 PRO A N 1
ATOM 3101 C CA . PRO A 1 388 ? 9.442 -1.943 28.428 1.00 41.50 388 PRO A CA 1
ATOM 3102 C C . PRO A 1 388 ? 9.986 -2.269 29.819 1.00 41.50 388 PRO A C 1
ATOM 3104 O O . PRO A 1 388 ? 9.516 -1.715 30.804 1.00 41.50 388 PRO A O 1
ATOM 3107 N N . PHE A 1 389 ? 10.924 -3.217 29.867 1.00 37.09 389 PHE A N 1
ATOM 3108 C CA . PHE A 1 389 ? 11.488 -3.868 31.061 1.00 37.09 389 PHE A CA 1
ATOM 3109 C C . PHE A 1 389 ? 10.708 -5.056 31.658 1.00 37.09 389 PHE A C 1
ATOM 3111 O O . PHE A 1 389 ? 11.253 -5.7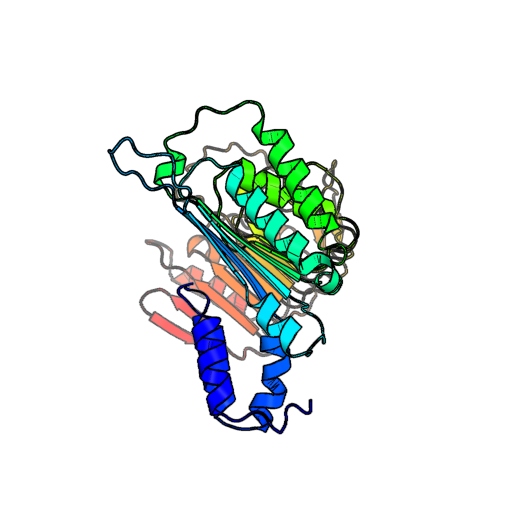24 32.537 1.00 37.09 389 PHE A O 1
ATOM 3118 N N . THR A 1 390 ? 9.506 -5.415 31.184 1.00 37.50 390 THR A N 1
ATOM 3119 C CA . THR A 1 390 ? 8.823 -6.654 31.627 1.00 37.50 390 THR A CA 1
ATOM 3120 C C . THR A 1 390 ? 7.751 -7.121 30.634 1.00 37.50 390 THR A C 1
ATOM 3122 O O . THR A 1 390 ? 6.829 -6.387 30.289 1.00 37.50 390 THR A O 1
ATOM 3125 N N . SER A 1 391 ? 7.848 -8.370 30.170 1.00 34.38 391 SER A N 1
ATOM 3126 C CA . SER A 1 391 ? 6.781 -9.002 29.384 1.00 34.38 391 SER A CA 1
ATOM 3127 C C . SER A 1 391 ? 5.875 -9.788 30.325 1.00 34.38 391 SER A C 1
ATOM 3129 O O . SER A 1 391 ? 6.327 -10.726 30.978 1.00 34.38 391 SER A O 1
ATOM 3131 N N . TYR A 1 392 ? 4.602 -9.402 30.402 1.00 41.72 392 TYR A N 1
ATOM 3132 C CA . TYR A 1 392 ? 3.584 -10.191 31.088 1.00 41.72 392 TYR A CA 1
ATOM 3133 C C . TYR A 1 392 ? 2.740 -10.896 30.026 1.00 41.72 392 TYR A C 1
ATOM 3135 O O . TYR A 1 392 ? 2.084 -10.252 29.203 1.00 41.72 392 TYR A O 1
ATOM 3143 N N . ILE A 1 393 ? 2.786 -12.230 30.023 1.00 41.44 393 ILE A N 1
ATOM 3144 C CA . ILE A 1 393 ? 1.801 -13.046 29.314 1.00 41.44 393 ILE A CA 1
ATOM 3145 C C . ILE A 1 393 ? 0.627 -13.186 30.274 1.00 41.44 393 ILE A C 1
ATOM 3147 O O . ILE A 1 393 ? 0.730 -13.893 31.276 1.00 41.44 393 ILE A O 1
ATOM 3151 N N . ILE A 1 394 ? -0.470 -12.492 29.985 1.00 42.56 394 ILE A N 1
ATOM 3152 C CA . ILE A 1 394 ? -1.723 -12.713 30.700 1.00 42.56 394 ILE A CA 1
ATOM 3153 C C . ILE A 1 394 ? -2.387 -13.881 29.967 1.00 42.56 394 ILE A C 1
ATOM 3155 O O . ILE A 1 394 ? -2.896 -13.735 28.855 1.00 42.56 394 ILE A O 1
ATOM 3159 N N . THR A 1 395 ? -2.257 -15.076 30.538 1.00 33.44 395 THR A N 1
ATOM 3160 C CA . THR A 1 395 ? -3.051 -16.236 30.113 1.00 33.44 395 THR A CA 1
ATOM 3161 C C . THR A 1 395 ? -4.380 -16.193 30.869 1.00 33.44 395 THR A C 1
ATOM 3163 O O . THR A 1 395 ? -4.373 -15.756 32.022 1.00 33.44 395 THR A O 1
ATOM 3166 N N . PRO A 1 396 ? -5.503 -16.534 30.214 1.00 38.16 396 PRO A N 1
ATOM 3167 C CA . PRO A 1 396 ? -6.825 -16.491 30.835 1.00 38.16 396 PRO A CA 1
ATOM 3168 C C . PRO A 1 396 ? -6.943 -17.399 32.062 1.00 38.16 396 PRO A C 1
ATOM 3170 O O . PRO A 1 396 ? -6.288 -18.470 32.078 1.00 38.16 396 PRO A O 1
#

Foldseek 3Di:
DPPLDDDPVVVVVLVVLQDDDDPVCPVVVVLSVVCVVDPVSVVVCVCVNLLEKEKEKEWDFDPDPDPDPRDTDIDIHICLVVSVVVVVLPANQEYEYHYEDEDDPQVGLVVSLVVLVVNLVRQANHQEYEYHHHYDPVVVPDDDDDPCLLVRLLVSLVSVCVSNVNHQEYAYDDADPDPSVLDNQQNNCLSCLARHQYDAHPYAHQHPDLDASAQHAYYHDECVRPPLNAHAYDLARHAYDHYAQDELQNPPVNNRDPDQDQEDESARHAEYAYEHHACPVPPPPDPDDRHRQYQYEYQNYAEYHYEEEDLRDSCQVRYDYHLEHAYDAYEYELNNLLSLLPGDDHAYAEYEYEYEDDPDHDPVSSVSSLCSRCVSYPHHPWYWYDYVPDTDTDDD

Sequence (396 aa):
MKFDALPDDVLLPIFEAAIPAAPNIICLKRSIYQLSITQRLRHLLLPRIYGHAFISSVFNRKQEQEQTNDLYMSFVRSNLELAIVTSNVLPFRVLHLETEYTGQRGDCLHGLIDALKGYQKHLHNVNELVLWIDYDKLSKLQISPSNNAPDYATVTAKRVARLLPHVKRVTIREKSNERTTERFYGELVNAYIDQLETIASASKLKLPTTRAFDQLTCLKVDVKLCGTYVPRVCPNTIQHLTLENLLPNSTWRVFGFEDVPTTMVASNLVSLDIKYHDYSLEGDLFGYEAAKQCKMHFPRLKSLKLCIRSAKVPLLNSAVFPQQMDYITIEASPLSTLMLAGIEFPKTKFPSLVVFSGDNAPIQDMFKATDNFFMRSTECLEARLLIPFTSYIITP